Protein AF-A0A9X2G1Y9-F1 (afdb_monomer)

Structure (mmCIF, N/CA/C/O backbone):
data_AF-A0A9X2G1Y9-F1
#
_entry.id   AF-A0A9X2G1Y9-F1
#
loop_
_atom_site.group_PDB
_atom_site.id
_atom_site.type_symbol
_atom_site.label_atom_id
_atom_site.label_alt_id
_atom_site.label_comp_id
_atom_site.label_asym_id
_atom_site.label_entity_id
_atom_site.label_seq_id
_atom_site.pdbx_PDB_ins_code
_atom_site.Cartn_x
_atom_site.Cartn_y
_atom_site.Cartn_z
_atom_site.occupancy
_atom_site.B_iso_or_equiv
_atom_site.auth_seq_id
_atom_site.auth_comp_id
_atom_site.auth_asym_id
_atom_site.auth_atom_id
_atom_site.pdbx_PDB_model_num
ATOM 1 N N . MET A 1 1 ? 1.917 -50.143 21.215 1.00 38.84 1 MET A N 1
ATOM 2 C CA . MET A 1 1 ? 1.808 -48.678 21.368 1.00 38.84 1 MET A CA 1
ATOM 3 C C . MET A 1 1 ? 0.331 -48.356 21.283 1.00 38.84 1 MET A C 1
ATOM 5 O O . MET A 1 1 ? -0.278 -48.754 20.300 1.00 38.84 1 MET A O 1
ATOM 9 N N . SER A 1 2 ? -0.247 -47.830 22.361 1.00 35.00 2 SER A N 1
ATOM 10 C CA . SER A 1 2 ? -1.687 -47.604 22.519 1.00 35.00 2 SER A CA 1
ATOM 11 C C . SER A 1 2 ? -2.201 -46.482 21.612 1.00 35.00 2 SER A C 1
ATOM 13 O O . SER A 1 2 ? -1.479 -45.533 21.313 1.00 35.00 2 SER A O 1
ATOM 15 N N . ASP A 1 3 ? -3.472 -46.595 21.224 1.00 32.72 3 ASP A N 1
ATOM 16 C CA . ASP A 1 3 ? -4.263 -45.667 20.398 1.00 32.72 3 ASP A CA 1
ATOM 17 C C . ASP A 1 3 ? -4.525 -44.279 21.041 1.00 32.72 3 ASP A C 1
ATOM 19 O O . ASP A 1 3 ? -5.369 -43.518 20.575 1.00 32.72 3 ASP A O 1
ATOM 23 N N . GLU A 1 4 ? -3.778 -43.893 22.079 1.00 36.19 4 GLU A N 1
ATOM 24 C CA . GLU A 1 4 ? -3.949 -42.626 22.817 1.00 36.19 4 GLU A CA 1
ATOM 25 C C . GLU A 1 4 ? -3.177 -41.430 22.228 1.00 36.19 4 GLU A C 1
ATOM 27 O O . GLU A 1 4 ? -3.217 -40.331 22.772 1.00 36.19 4 GLU A O 1
ATOM 32 N N . GLN A 1 5 ? -2.496 -41.590 21.089 1.00 34.81 5 GLN A N 1
ATOM 33 C CA . GLN A 1 5 ? -1.767 -40.497 20.419 1.00 34.81 5 GLN A CA 1
ATOM 34 C C . GLN A 1 5 ? -2.533 -39.846 19.255 1.00 34.81 5 GLN A C 1
ATOM 36 O O . GLN A 1 5 ? -1.927 -39.283 18.341 1.00 34.81 5 GLN A O 1
ATOM 41 N N . ARG A 1 6 ? -3.871 -39.888 19.263 1.00 39.72 6 ARG A N 1
ATOM 42 C CA . ARG A 1 6 ? -4.688 -39.173 18.273 1.00 39.72 6 ARG A CA 1
ATOM 43 C C . ARG A 1 6 ? -5.296 -37.897 18.866 1.00 39.72 6 ARG A C 1
ATOM 45 O O . ARG A 1 6 ? -6.062 -37.945 19.815 1.00 39.72 6 ARG A O 1
ATOM 52 N N . THR A 1 7 ? -4.934 -36.783 18.218 1.00 35.34 7 THR A N 1
ATOM 53 C CA . THR A 1 7 ? -5.540 -35.436 18.236 1.00 35.34 7 THR A CA 1
ATOM 54 C C . THR A 1 7 ? -5.350 -34.574 19.488 1.00 35.34 7 THR A C 1
ATOM 56 O O . THR A 1 7 ? -6.289 -34.334 20.240 1.00 35.34 7 THR A O 1
ATOM 59 N N . SER A 1 8 ? -4.170 -33.967 19.643 1.00 31.73 8 SER A N 1
ATOM 60 C CA . SER A 1 8 ? -4.107 -32.645 20.282 1.00 31.73 8 SER A CA 1
ATOM 61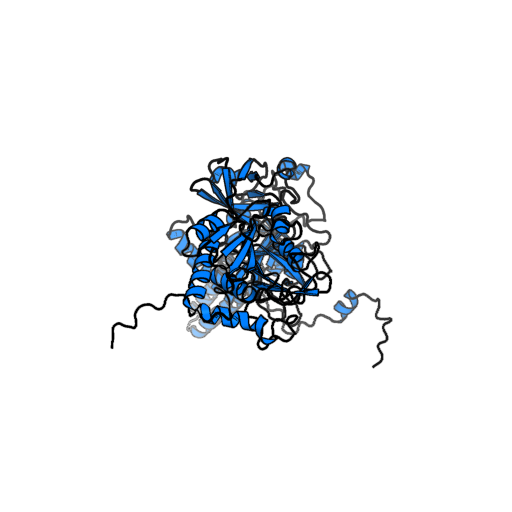 C C . SER A 1 8 ? -4.723 -31.616 19.316 1.00 31.73 8 SER A C 1
ATOM 63 O O . SER A 1 8 ? -4.336 -31.611 18.143 1.00 31.73 8 SER A O 1
ATOM 65 N N . PRO A 1 9 ? -5.689 -30.776 19.736 1.00 38.88 9 PRO A N 1
ATOM 66 C CA . PRO A 1 9 ? -6.226 -29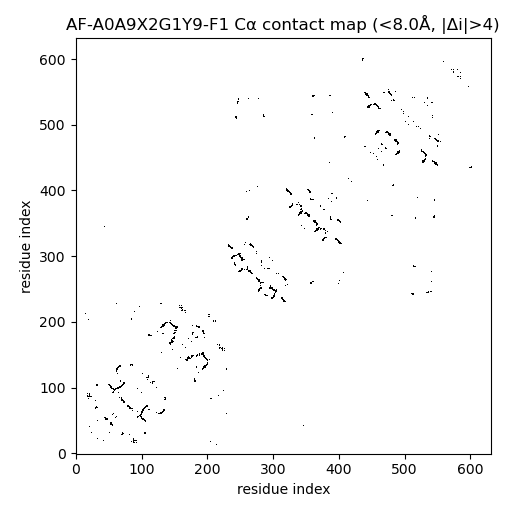.719 18.884 1.00 38.88 9 PRO A CA 1
ATOM 67 C C . PRO A 1 9 ? -5.105 -28.757 18.444 1.00 38.88 9 PRO A C 1
ATOM 69 O O . PRO A 1 9 ? -4.105 -28.619 19.149 1.00 38.88 9 PRO A O 1
ATOM 72 N N . PRO A 1 10 ? -5.251 -28.066 17.298 1.00 45.34 10 PRO A N 1
ATOM 73 C CA . PRO A 1 10 ? -4.213 -27.198 16.720 1.00 45.34 10 PRO A CA 1
ATOM 74 C C . PRO A 1 10 ? -3.828 -25.991 17.596 1.00 45.34 10 PRO A C 1
ATOM 76 O O . PRO A 1 10 ? -2.888 -25.265 17.278 1.00 45.34 10 PRO A O 1
ATOM 79 N N . TYR A 1 11 ? -4.521 -25.789 18.713 1.00 52.31 11 TYR A N 1
ATOM 80 C CA . TYR A 1 11 ? -4.220 -24.783 19.713 1.00 52.31 11 TYR A CA 1
ATOM 81 C C . TYR A 1 11 ? -3.472 -25.464 20.864 1.00 52.31 11 TYR A C 1
ATOM 83 O O . TYR A 1 11 ? -4.076 -26.195 21.650 1.00 52.31 11 TYR A O 1
ATOM 91 N N . GLY A 1 12 ? -2.156 -25.235 20.968 1.00 63.78 12 GLY A N 1
ATOM 92 C CA . GLY A 1 12 ? -1.396 -25.570 22.182 1.00 63.78 12 GLY A CA 1
ATOM 93 C C . GLY A 1 12 ? -2.075 -24.990 23.429 1.00 63.78 12 GLY A C 1
ATOM 94 O O . GLY A 1 12 ? -2.956 -24.146 23.294 1.00 63.78 12 GLY A O 1
ATOM 95 N N . ASP A 1 13 ? -1.697 -25.432 24.629 1.00 86.88 13 ASP A N 1
ATOM 96 C CA . ASP A 1 13 ? -2.467 -25.157 25.849 1.00 86.88 13 ASP A CA 1
ATOM 97 C C . ASP A 1 13 ? -2.799 -23.661 26.059 1.00 86.88 13 ASP A C 1
ATOM 99 O O . ASP A 1 13 ? -1.978 -22.861 26.514 1.00 86.88 13 ASP A O 1
ATOM 103 N N . VAL A 1 14 ? -4.020 -23.274 25.667 1.00 89.56 14 VAL A N 1
ATOM 104 C CA . VAL A 1 14 ? -4.475 -21.877 25.615 1.00 89.56 14 VAL A CA 1
ATOM 105 C C . VAL A 1 14 ? -4.541 -21.251 27.001 1.00 89.56 14 VAL A C 1
ATOM 107 O O . VAL A 1 14 ? -4.328 -20.050 27.133 1.00 89.56 14 VAL A O 1
ATOM 110 N N . VAL A 1 15 ? -4.768 -22.070 28.031 1.00 91.12 15 VAL A N 1
ATOM 111 C CA . VAL A 1 15 ? -4.807 -21.633 29.427 1.00 91.12 15 VAL A CA 1
ATOM 112 C C . VAL A 1 15 ? -3.408 -21.238 29.886 1.00 91.12 15 VAL A C 1
ATOM 114 O O . VAL A 1 15 ? -3.217 -20.114 30.347 1.00 91.12 15 VAL A O 1
ATOM 117 N N . ALA A 1 16 ? -2.411 -22.101 29.667 1.00 89.38 16 ALA A N 1
ATOM 118 C CA . ALA A 1 16 ? -1.017 -21.788 29.973 1.00 89.38 16 ALA A CA 1
ATOM 119 C C . ALA A 1 16 ? -0.525 -20.543 29.218 1.00 89.38 16 ALA A C 1
ATOM 121 O O . ALA A 1 16 ? 0.205 -19.721 29.772 1.00 89.38 16 ALA A O 1
ATOM 122 N N . ARG A 1 17 ? -0.954 -20.358 27.963 1.00 90.06 17 ARG A N 1
ATOM 123 C CA . ARG A 1 17 ? -0.630 -19.154 27.181 1.00 90.06 17 ARG A CA 1
ATOM 124 C C . ARG A 1 17 ? -1.276 -17.895 27.749 1.00 90.06 17 ARG A C 1
ATOM 126 O O . ARG A 1 17 ? -0.584 -16.891 27.891 1.00 90.06 17 ARG A O 1
ATOM 133 N N . TRP A 1 18 ? -2.563 -17.948 28.099 1.00 92.69 18 TRP A N 1
ATOM 134 C CA . TRP A 1 18 ? -3.241 -16.831 28.758 1.00 92.69 18 TRP A CA 1
ATOM 135 C C . TRP A 1 18 ? -2.518 -16.454 30.053 1.00 92.69 18 TRP A C 1
ATOM 137 O O . TRP A 1 18 ? -2.140 -15.300 30.234 1.00 92.69 18 TRP A O 1
ATOM 147 N N . GLN A 1 19 ? -2.249 -17.432 30.916 1.00 89.75 19 GLN A N 1
ATOM 148 C CA . GLN A 1 19 ? -1.523 -17.217 32.166 1.00 89.75 19 GLN A CA 1
ATOM 149 C C . GLN A 1 19 ? -0.127 -16.632 31.919 1.00 89.75 19 GLN A C 1
ATOM 151 O O . GLN A 1 19 ? 0.285 -15.722 32.632 1.00 89.75 19 GLN A O 1
ATOM 156 N N . GLY A 1 20 ? 0.577 -17.094 30.881 1.00 87.56 20 GLY A N 1
ATOM 157 C CA . GLY A 1 20 ? 1.864 -16.541 30.461 1.00 87.56 20 GLY A CA 1
ATOM 158 C C . GLY A 1 20 ? 1.786 -15.062 30.073 1.00 87.56 20 GLY A C 1
ATOM 159 O O . GLY A 1 20 ? 2.637 -14.281 30.490 1.00 87.56 20 GLY A O 1
ATOM 160 N N . PHE A 1 21 ? 0.749 -14.646 29.339 1.00 88.81 21 PHE A N 1
ATOM 161 C CA . PHE A 1 21 ? 0.521 -13.225 29.059 1.00 88.81 21 PHE A CA 1
ATOM 162 C C . PHE A 1 21 ? 0.102 -12.439 30.298 1.00 88.81 21 PHE A C 1
ATOM 164 O O . PHE A 1 21 ? 0.504 -11.290 30.454 1.00 88.81 21 PHE A O 1
ATOM 171 N N . GLU A 1 22 ? -0.668 -13.049 31.196 1.00 89.38 22 GLU A N 1
ATOM 172 C CA . GLU A 1 22 ? -1.151 -12.381 32.402 1.00 89.38 22 GLU A CA 1
ATOM 173 C C . GLU A 1 22 ? -0.034 -12.097 33.417 1.00 89.38 22 GLU A C 1
ATOM 175 O O . GLU A 1 22 ? -0.105 -11.118 34.163 1.00 89.38 22 GLU A O 1
ATOM 180 N N . GLN A 1 23 ? 1.046 -12.889 33.402 1.00 84.25 23 GLN A N 1
ATOM 181 C CA . GLN A 1 23 ? 2.218 -12.662 34.256 1.00 84.25 23 GLN A CA 1
ATOM 182 C C . GLN A 1 23 ? 2.793 -11.247 34.116 1.00 84.25 23 GLN A C 1
ATOM 184 O O . GLN A 1 23 ? 3.283 -10.689 35.097 1.00 84.25 23 GLN A O 1
ATOM 189 N N . VAL A 1 24 ? 2.668 -10.642 32.932 1.00 77.00 24 VAL A N 1
ATOM 190 C CA . VAL A 1 24 ? 3.088 -9.262 32.647 1.00 77.00 24 VAL A CA 1
ATOM 191 C C . VAL A 1 24 ? 2.430 -8.251 33.596 1.00 77.00 24 VAL A C 1
ATOM 193 O O . VAL A 1 24 ? 3.053 -7.262 33.979 1.00 77.00 24 VAL A O 1
ATOM 196 N N . PHE A 1 25 ? 1.191 -8.511 34.011 1.00 83.62 25 PHE A N 1
ATOM 197 C CA . PHE A 1 25 ? 0.418 -7.637 34.892 1.00 83.62 25 PHE A CA 1
ATOM 198 C C . PHE A 1 25 ? 0.549 -8.066 36.359 1.00 83.62 25 PHE A C 1
ATOM 200 O O . PHE A 1 25 ? 0.681 -7.228 37.253 1.00 83.62 25 PHE A O 1
ATOM 207 N N . SER A 1 26 ? 0.571 -9.375 36.628 1.00 77.88 26 SER A N 1
ATOM 208 C CA . SER A 1 26 ? 0.530 -9.899 37.996 1.00 77.88 26 SER A CA 1
ATOM 209 C C . SER A 1 26 ? 1.868 -9.855 38.743 1.00 77.88 26 SER A C 1
ATOM 211 O O . SER A 1 26 ? 1.855 -9.824 39.973 1.00 77.88 26 SER A O 1
ATOM 213 N N . GLN A 1 27 ? 3.015 -9.852 38.048 1.00 65.06 27 GLN A N 1
ATOM 214 C CA . GLN A 1 27 ? 4.352 -9.927 38.669 1.00 65.06 27 GLN A CA 1
ATOM 215 C C . GLN A 1 27 ? 4.660 -8.772 39.637 1.00 65.06 27 GLN A C 1
ATOM 217 O O . GLN A 1 27 ? 5.402 -8.968 40.595 1.00 65.06 27 GLN A O 1
ATOM 222 N N . ASN A 1 28 ? 4.036 -7.608 39.445 1.00 62.97 28 ASN A N 1
ATOM 223 C CA . ASN A 1 28 ? 4.153 -6.451 40.339 1.00 62.97 28 ASN A CA 1
ATOM 224 C C . ASN A 1 28 ? 2.869 -6.216 41.152 1.00 62.97 28 ASN A C 1
ATOM 226 O O . ASN A 1 28 ? 2.533 -5.082 41.471 1.00 62.97 28 ASN A O 1
ATOM 230 N N . GLY A 1 29 ? 2.073 -7.260 41.410 1.00 62.56 29 GLY A N 1
ATOM 231 C CA . GLY A 1 29 ? 0.806 -7.119 42.134 1.00 62.56 29 GLY A CA 1
ATOM 232 C C . GLY A 1 29 ? -0.215 -6.226 41.417 1.00 62.56 29 GLY A C 1
ATOM 233 O O . GLY A 1 29 ? -1.079 -5.641 42.069 1.00 62.56 29 GLY A O 1
ATOM 234 N N . TYR A 1 30 ? -0.125 -6.126 40.083 1.00 77.81 30 TYR A N 1
ATOM 235 C CA . TYR A 1 30 ? -0.890 -5.194 39.245 1.00 77.81 30 TYR A CA 1
ATOM 236 C C . TYR A 1 30 ? -0.575 -3.707 39.492 1.00 77.81 30 TYR A C 1
ATOM 238 O O . TYR A 1 30 ? -1.248 -2.837 38.937 1.00 77.81 30 TYR A O 1
ATOM 246 N N . GLU A 1 31 ? 0.441 -3.379 40.299 1.00 64.44 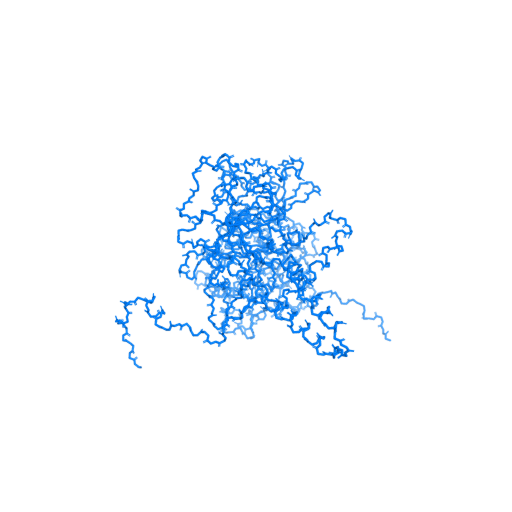31 GLU A N 1
ATOM 247 C CA . GLU A 1 31 ? 0.836 -1.999 40.579 1.00 64.44 31 GLU A CA 1
ATOM 248 C C . GLU A 1 31 ? 1.506 -1.353 39.363 1.00 64.44 31 GLU A C 1
ATOM 250 O O . GLU A 1 31 ? 2.581 -1.788 38.947 1.00 64.44 31 GLU A O 1
ATOM 255 N N . ARG A 1 32 ? 0.854 -0.308 38.816 1.00 61.09 32 ARG A N 1
ATOM 256 C CA . ARG A 1 32 ? 1.364 0.667 37.823 1.00 61.09 32 ARG A CA 1
ATOM 257 C C . ARG A 1 32 ? 2.481 0.131 36.912 1.00 61.09 32 ARG A C 1
ATOM 259 O O . ARG A 1 32 ? 3.527 0.771 36.830 1.00 61.09 32 ARG A O 1
ATOM 266 N N . GLY A 1 33 ? 2.259 -1.034 36.287 1.00 49.97 33 GLY A N 1
ATOM 267 C CA . GLY A 1 33 ? 3.210 -1.794 35.462 1.00 49.97 33 GLY A CA 1
ATOM 268 C C . GLY A 1 33 ? 4.659 -1.327 35.582 1.00 49.97 33 GLY A C 1
ATOM 269 O O . GLY A 1 33 ? 5.165 -0.678 34.666 1.00 49.97 33 GLY A O 1
ATOM 270 N N . ALA A 1 34 ? 5.303 -1.559 36.734 1.00 44.78 34 ALA A N 1
ATOM 271 C CA . ALA A 1 34 ? 6.657 -1.061 36.948 1.00 44.78 34 ALA A CA 1
ATOM 272 C C . ALA A 1 34 ? 7.574 -1.544 35.807 1.00 44.78 34 ALA A C 1
ATOM 274 O O . ALA A 1 34 ? 7.760 -2.745 35.611 1.00 44.78 34 ALA A O 1
ATOM 275 N N . ARG A 1 35 ? 8.141 -0.600 35.039 1.00 53.56 35 ARG A N 1
ATOM 276 C CA . ARG A 1 35 ? 9.228 -0.877 34.086 1.00 53.56 35 ARG A CA 1
ATOM 277 C C . ARG A 1 35 ? 10.400 -1.416 34.919 1.00 53.56 35 ARG A C 1
ATOM 279 O O . ARG A 1 35 ? 10.914 -0.649 35.733 1.00 53.56 35 ARG A O 1
ATOM 286 N N . PRO A 1 36 ? 10.819 -2.686 34.768 1.00 49.16 36 PRO A N 1
ATOM 287 C CA . PRO A 1 36 ? 11.112 -3.303 33.478 1.00 49.16 36 PRO A CA 1
ATOM 288 C C . PRO A 1 36 ? 10.482 -4.697 33.306 1.00 49.16 36 PRO A C 1
ATOM 290 O O . PRO A 1 36 ? 10.657 -5.575 34.145 1.00 49.16 36 PRO A O 1
ATOM 293 N N . TRP A 1 37 ? 9.820 -4.912 32.167 1.00 56.78 37 TRP A N 1
ATOM 294 C CA . TRP A 1 37 ? 9.327 -6.211 31.697 1.00 56.78 37 TRP A CA 1
ATOM 295 C C . TRP A 1 37 ? 10.390 -7.305 31.913 1.00 56.78 37 TRP A C 1
ATOM 297 O O . TRP A 1 37 ? 11.442 -7.255 31.259 1.00 56.78 37 TRP A O 1
ATOM 307 N N . PRO A 1 38 ? 10.194 -8.263 32.837 1.00 43.59 38 PRO A N 1
ATOM 308 C CA . PRO A 1 38 ? 11.165 -9.322 33.045 1.00 43.59 38 PRO A CA 1
ATOM 309 C C . PRO A 1 38 ? 11.051 -10.248 31.840 1.00 43.59 38 PRO A C 1
ATOM 311 O O . PRO A 1 38 ? 10.146 -11.067 31.772 1.00 43.59 38 PRO A O 1
ATOM 314 N N . GLN A 1 39 ? 11.972 -10.093 30.885 1.00 45.97 39 GLN A N 1
ATOM 315 C CA . GLN A 1 39 ? 11.938 -10.699 29.545 1.00 45.97 39 GLN A CA 1
ATOM 316 C C . GLN A 1 39 ? 11.004 -9.931 28.596 1.00 45.97 39 GLN A C 1
ATOM 318 O O . GLN A 1 39 ? 9.872 -9.604 28.929 1.00 45.97 39 GLN A O 1
ATOM 323 N N . GLY A 1 40 ? 11.542 -9.548 27.432 1.00 56.00 40 GLY A N 1
ATOM 324 C CA . GLY A 1 40 ? 10.916 -8.592 26.517 1.00 56.00 40 GLY A CA 1
ATOM 325 C C . GLY A 1 40 ? 9.458 -8.914 26.191 1.00 56.00 40 GLY A C 1
ATOM 326 O O . GLY A 1 40 ? 9.070 -10.080 26.162 1.00 56.00 40 GLY A O 1
ATOM 327 N N . LEU A 1 41 ? 8.684 -7.855 25.927 1.00 60.09 41 LEU A N 1
ATOM 328 C CA . LEU A 1 41 ? 7.301 -7.933 25.460 1.00 60.09 41 LEU A CA 1
ATOM 329 C C . LEU A 1 41 ? 7.119 -9.091 24.460 1.00 60.09 41 LEU A C 1
ATOM 331 O O . LEU A 1 41 ? 8.008 -9.302 23.620 1.00 60.09 41 LEU A O 1
ATOM 335 N N . PRO A 1 42 ? 5.989 -9.822 24.509 1.00 64.00 42 PRO A N 1
ATOM 336 C CA . PRO A 1 42 ? 5.697 -10.841 23.514 1.00 64.00 42 PRO A CA 1
ATOM 337 C C . PRO A 1 42 ? 5.954 -10.323 22.099 1.00 64.00 42 PRO A C 1
ATOM 339 O O . PRO A 1 42 ? 5.684 -9.157 21.797 1.00 64.00 42 PRO A O 1
ATOM 342 N N . ARG A 1 43 ? 6.512 -11.171 21.225 1.00 66.00 43 ARG A N 1
ATOM 343 C CA . ARG A 1 43 ? 6.852 -10.770 19.850 1.00 66.00 43 ARG A CA 1
ATOM 344 C C . ARG A 1 43 ? 5.651 -10.089 19.188 1.00 66.00 43 ARG A C 1
ATOM 346 O O . ARG A 1 43 ? 4.600 -10.700 19.054 1.00 66.00 43 ARG A O 1
ATOM 353 N N . GLY A 1 44 ? 5.845 -8.850 18.738 1.00 73.06 44 GLY A N 1
ATOM 354 C CA . GLY A 1 44 ? 4.813 -8.066 18.053 1.00 73.06 44 GLY A CA 1
ATOM 355 C C . GLY A 1 44 ? 4.032 -7.093 18.941 1.00 73.06 44 GLY A C 1
ATOM 356 O O . GLY A 1 44 ? 3.272 -6.297 18.397 1.00 73.06 44 GLY A O 1
ATOM 357 N N . VAL A 1 45 ? 4.240 -7.096 20.262 1.00 83.12 45 VAL A N 1
ATOM 358 C CA . VAL A 1 45 ? 3.656 -6.093 21.165 1.00 83.12 45 VAL A CA 1
ATOM 359 C C . VAL A 1 45 ? 4.549 -4.848 21.208 1.00 83.12 45 VAL A C 1
ATOM 361 O O . VAL A 1 45 ? 5.747 -4.931 21.482 1.00 83.12 45 VAL A O 1
ATOM 364 N N . ALA A 1 46 ? 3.961 -3.688 20.931 1.00 86.12 46 ALA A N 1
ATOM 365 C CA . ALA A 1 46 ? 4.583 -2.373 21.008 1.00 86.12 46 ALA A CA 1
ATOM 366 C C . ALA A 1 46 ? 4.042 -1.574 22.204 1.00 86.12 46 ALA A C 1
ATOM 368 O O . ALA A 1 46 ? 2.957 -1.848 22.708 1.00 86.12 46 ALA A O 1
ATOM 369 N N . GLU A 1 47 ? 4.781 -0.548 22.628 1.00 87.31 47 GLU A N 1
ATOM 370 C CA . GLU A 1 47 ? 4.341 0.425 23.636 1.00 87.31 47 GLU A CA 1
ATOM 371 C C . GLU A 1 47 ? 4.265 1.815 22.970 1.00 87.31 47 GLU A C 1
ATOM 373 O O . GLU A 1 47 ? 5.223 2.589 23.050 1.00 87.31 47 GLU A O 1
ATOM 378 N N . PRO A 1 48 ? 3.188 2.132 22.217 1.00 82.44 48 PRO A N 1
ATOM 379 C CA . PRO A 1 48 ? 3.073 3.393 21.472 1.00 82.44 48 PRO A CA 1
ATOM 380 C C . PRO A 1 48 ? 3.121 4.639 22.364 1.00 82.44 48 PRO A C 1
ATOM 382 O O . PRO A 1 48 ? 3.440 5.733 21.902 1.00 82.44 48 PRO A O 1
ATOM 385 N N . THR A 1 49 ? 2.770 4.505 23.638 1.00 85.69 49 THR A N 1
ATOM 386 C CA . THR A 1 49 ? 2.844 5.556 24.655 1.00 85.69 49 THR A CA 1
ATOM 387 C C . THR A 1 49 ? 3.113 4.879 25.995 1.00 85.69 49 THR A C 1
ATOM 389 O O . THR A 1 49 ? 2.660 3.747 26.174 1.00 85.69 49 THR A O 1
ATOM 392 N N . PRO A 1 50 ? 3.838 5.517 26.934 1.00 86.69 50 PRO A N 1
ATOM 393 C CA . PRO A 1 50 ? 4.152 4.901 28.215 1.00 86.69 50 PRO A CA 1
ATOM 394 C C . PRO A 1 50 ? 2.931 4.284 28.909 1.00 86.69 50 PRO A C 1
ATOM 396 O O . PRO A 1 50 ? 1.929 4.964 29.130 1.00 86.69 50 PRO A O 1
ATOM 399 N N . GLY A 1 51 ? 3.024 2.994 29.235 1.00 87.19 51 GLY A N 1
ATOM 400 C CA . GLY A 1 51 ? 1.977 2.246 29.930 1.00 87.19 51 GLY A CA 1
ATOM 401 C C . GLY A 1 51 ? 0.809 1.770 29.059 1.00 87.19 51 GLY A C 1
ATOM 402 O O . GLY A 1 51 ? -0.102 1.144 29.592 1.00 87.19 51 GLY A O 1
ATOM 403 N N . LEU A 1 52 ? 0.812 2.022 27.746 1.00 92.56 52 LEU A N 1
ATOM 404 C CA . LEU A 1 52 ? -0.179 1.488 26.807 1.00 92.56 52 LEU A CA 1
ATOM 405 C C . LEU A 1 52 ? 0.479 0.435 25.918 1.00 92.56 52 LEU A C 1
ATOM 407 O O . LEU A 1 52 ? 1.385 0.764 25.158 1.00 92.56 52 LEU A O 1
ATOM 411 N N . LEU A 1 53 ? 0.010 -0.809 25.985 1.00 92.94 53 LEU A N 1
ATOM 412 C CA . LEU A 1 53 ? 0.482 -1.906 25.142 1.00 92.94 53 LEU A CA 1
ATOM 413 C C . LEU A 1 53 ? -0.410 -2.059 23.910 1.00 92.94 53 LEU A C 1
ATOM 415 O O . LEU A 1 53 ? -1.632 -1.966 24.007 1.00 92.94 53 LEU A O 1
ATOM 419 N N . GLU A 1 54 ? 0.199 -2.329 22.760 1.00 94.69 54 GLU A N 1
ATOM 420 C CA . GLU A 1 54 ? -0.484 -2.558 21.489 1.00 94.69 54 GLU A CA 1
ATOM 421 C C . GLU A 1 54 ? 0.046 -3.822 20.810 1.00 94.69 54 GLU A C 1
ATOM 423 O O . GLU A 1 54 ? 1.218 -3.881 20.443 1.00 94.69 54 GLU A O 1
ATOM 428 N N . LEU A 1 55 ? -0.826 -4.799 20.566 1.00 93.19 55 LEU A N 1
ATOM 429 C CA . LEU A 1 55 ? -0.561 -5.890 19.626 1.00 93.19 55 LEU A CA 1
ATOM 430 C C . LEU A 1 55 ? -1.338 -5.607 18.341 1.00 93.19 55 LEU A C 1
ATOM 432 O O . LEU A 1 55 ? -2.564 -5.680 18.336 1.00 93.19 55 LEU A O 1
ATOM 436 N N . ARG A 1 56 ? -0.645 -5.258 17.253 1.00 88.69 56 ARG A N 1
ATOM 437 C CA . ARG A 1 56 ? -1.294 -5.001 15.956 1.00 88.69 56 ARG A CA 1
ATOM 438 C C . ARG A 1 56 ? -1.802 -6.297 15.329 1.00 88.69 56 ARG A C 1
ATOM 440 O O . ARG A 1 56 ? -1.033 -7.243 15.170 1.00 88.69 56 ARG A O 1
ATOM 447 N N . GLY A 1 57 ? -3.060 -6.283 14.890 1.00 82.00 57 GLY A N 1
ATOM 448 C CA . GLY A 1 57 ? -3.666 -7.411 14.192 1.00 82.00 57 GLY A CA 1
ATOM 449 C C . GLY A 1 57 ? -3.012 -7.719 12.845 1.00 82.00 57 GLY A C 1
ATOM 450 O O . GLY A 1 57 ? -2.549 -6.826 12.128 1.00 82.00 57 GLY A O 1
ATOM 451 N N . SER A 1 58 ? -2.970 -9.005 12.503 1.00 74.81 58 SER A N 1
ATOM 452 C CA . SER A 1 58 ? -2.368 -9.526 11.273 1.00 74.81 58 SER A CA 1
ATOM 453 C C . SER A 1 58 ? -3.391 -9.759 10.158 1.00 74.81 58 SER A C 1
ATOM 455 O O . SER A 1 58 ? -3.073 -9.506 8.994 1.00 74.81 58 SER A O 1
ATOM 457 N N . SER A 1 59 ? -4.600 -10.214 10.502 1.00 71.31 59 SER A N 1
ATOM 458 C CA . SER A 1 59 ? -5.668 -10.576 9.557 1.00 71.31 59 SER A CA 1
ATOM 459 C C . SER A 1 59 ? -6.953 -9.765 9.730 1.00 71.31 59 SER A C 1
ATOM 461 O O . SER A 1 59 ? -7.650 -9.575 8.739 1.00 71.31 59 SER A O 1
ATOM 463 N N . ARG A 1 60 ? -7.244 -9.271 10.942 1.00 83.56 60 ARG A N 1
ATOM 464 C CA . ARG A 1 60 ? -8.424 -8.452 11.279 1.00 83.56 60 ARG A CA 1
ATOM 465 C C . ARG A 1 60 ? -8.055 -7.192 12.083 1.00 83.56 60 ARG A C 1
ATOM 467 O O . ARG A 1 60 ? -8.628 -6.956 13.149 1.00 83.56 60 ARG A O 1
ATOM 474 N N . PRO A 1 61 ? -7.046 -6.400 11.667 1.00 86.19 61 PRO A N 1
ATOM 475 C CA . PRO A 1 61 ? -6.535 -5.275 12.459 1.00 86.19 61 PRO A CA 1
ATOM 476 C C . PRO A 1 61 ? -7.583 -4.216 12.840 1.00 86.19 61 PRO A C 1
ATOM 478 O O . PRO A 1 61 ? -7.325 -3.419 13.742 1.00 86.19 61 PRO A O 1
ATOM 481 N N . GLU A 1 62 ? -8.716 -4.193 12.151 1.00 87.75 62 GLU A N 1
ATOM 482 C CA . GLU A 1 62 ? -9.847 -3.292 12.340 1.00 87.75 62 GLU A CA 1
ATOM 483 C C . GLU A 1 62 ? -10.839 -3.721 13.430 1.00 87.75 62 GLU A C 1
ATOM 485 O O . GLU A 1 62 ? -11.610 -2.884 13.900 1.00 87.75 62 GLU A O 1
ATOM 490 N N . VAL A 1 63 ? -10.795 -4.976 13.883 1.00 95.00 63 VAL A N 1
ATOM 491 C CA . VAL A 1 63 ? -11.425 -5.376 15.148 1.00 95.00 63 VAL A CA 1
ATOM 492 C C . VAL A 1 63 ? -10.432 -5.056 16.262 1.00 95.00 63 VAL A C 1
ATOM 494 O O . VAL A 1 63 ? -9.302 -5.554 16.255 1.00 95.00 63 VAL A O 1
ATOM 497 N N . VAL A 1 64 ? -10.819 -4.192 17.200 1.00 97.62 64 VAL A N 1
ATOM 498 C CA . VAL A 1 64 ? -9.940 -3.759 18.292 1.00 97.62 64 VAL A CA 1
ATOM 499 C C . VAL A 1 64 ? -10.489 -4.231 19.631 1.00 97.62 64 VAL A C 1
ATOM 501 O O . VAL A 1 64 ? -11.580 -3.844 20.040 1.00 97.62 64 VAL A O 1
ATOM 504 N N . LEU A 1 65 ? -9.698 -5.041 20.330 1.00 98.50 65 LEU A N 1
ATOM 505 C CA . LEU A 1 65 ? -9.921 -5.406 21.723 1.00 98.50 65 LEU A CA 1
ATOM 506 C C . LEU A 1 65 ? -9.292 -4.343 22.619 1.00 98.50 65 LEU A C 1
ATOM 508 O O . LEU A 1 65 ? -8.118 -4.007 22.439 1.00 98.50 65 LEU A O 1
ATOM 512 N N . THR A 1 66 ? -10.030 -3.841 23.599 1.00 98.62 66 THR A N 1
ATOM 513 C CA . THR A 1 66 ? -9.485 -2.965 24.639 1.00 98.62 66 THR A CA 1
ATOM 514 C C . THR A 1 66 ? -9.535 -3.659 25.993 1.00 98.62 66 THR A C 1
ATOM 516 O O . THR A 1 66 ? -10.424 -4.457 26.254 1.00 98.62 66 THR A O 1
ATOM 519 N N . ALA A 1 67 ? -8.551 -3.396 26.850 1.00 98.00 67 ALA A N 1
ATOM 520 C CA . ALA A 1 67 ? -8.582 -3.779 28.262 1.00 98.00 67 ALA A CA 1
ATOM 521 C C . ALA A 1 67 ? -8.089 -2.584 29.085 1.00 98.00 67 ALA A C 1
ATOM 523 O O . ALA A 1 67 ? -6.889 -2.439 29.353 1.00 98.00 67 ALA A O 1
ATOM 524 N N . SER A 1 68 ? -9.005 -1.664 29.409 1.00 96.62 68 SER A N 1
ATOM 525 C CA . SER A 1 68 ? -8.655 -0.378 30.029 1.00 96.62 68 SER A CA 1
ATOM 526 C C . SER A 1 68 ? -8.265 -0.481 31.502 1.00 96.62 68 SER A C 1
ATOM 528 O O . SER A 1 68 ? -7.654 0.444 32.028 1.00 96.62 68 SER A O 1
ATOM 530 N N . HIS A 1 69 ? -8.613 -1.583 32.169 1.00 95.94 69 HIS A N 1
ATOM 531 C CA . HIS A 1 69 ? -8.346 -1.808 33.592 1.00 95.94 69 HIS A CA 1
ATOM 532 C C . HIS A 1 69 ? -7.452 -3.032 33.837 1.00 95.94 69 HIS A C 1
ATOM 534 O O . HIS A 1 69 ? -7.515 -3.639 34.903 1.00 95.94 69 HIS A O 1
ATOM 540 N N . ALA A 1 70 ? -6.604 -3.415 32.879 1.00 94.44 70 ALA A N 1
ATOM 541 C CA . ALA A 1 70 ? -5.715 -4.570 33.038 1.00 94.44 70 ALA A CA 1
ATOM 542 C C . ALA A 1 70 ? -4.697 -4.418 34.190 1.00 94.44 70 ALA A C 1
ATOM 544 O O . ALA A 1 70 ? -4.197 -5.413 34.709 1.00 94.44 70 ALA A O 1
ATOM 545 N N . ALA A 1 71 ? -4.406 -3.183 34.612 1.00 92.31 71 ALA A N 1
ATOM 546 C CA . ALA A 1 71 ? -3.577 -2.862 35.772 1.00 92.31 71 ALA A CA 1
ATOM 547 C C . ALA A 1 71 ? -4.308 -1.927 36.755 1.00 92.31 71 ALA A C 1
ATOM 549 O O . ALA A 1 71 ? -5.326 -1.309 36.424 1.00 92.31 71 ALA A O 1
ATOM 550 N N . ASN A 1 72 ? -3.776 -1.813 37.979 1.00 91.94 72 ASN A N 1
ATOM 551 C CA . ASN A 1 72 ? -4.285 -0.861 38.961 1.00 91.94 72 ASN A CA 1
ATOM 552 C C . ASN A 1 72 ? -4.121 0.559 38.406 1.00 91.94 72 ASN A C 1
ATOM 554 O O . ASN A 1 72 ? -3.041 0.932 37.936 1.00 91.94 72 ASN A O 1
ATOM 558 N N . HIS A 1 73 ? -5.178 1.355 38.496 1.00 90.75 73 HIS A N 1
ATOM 559 C CA . HIS A 1 73 ? -5.256 2.692 37.912 1.00 90.75 73 HIS A CA 1
ATOM 560 C C . HIS A 1 73 ? -5.795 3.693 38.934 1.00 90.75 73 HIS A C 1
ATOM 562 O O . HIS A 1 73 ? -6.185 3.322 40.043 1.00 90.75 73 HIS A O 1
ATOM 568 N N . VAL A 1 74 ? -5.758 4.980 38.594 1.00 90.38 74 VAL A N 1
ATOM 569 C CA . VAL A 1 74 ? -6.219 6.055 39.479 1.00 90.38 74 VAL A CA 1
ATOM 570 C C . VAL A 1 74 ? -7.486 6.663 38.900 1.00 90.38 74 VAL A C 1
ATOM 572 O O . VAL A 1 74 ? -7.489 7.069 37.745 1.00 90.38 74 VAL A O 1
ATOM 575 N N . ARG A 1 75 ? -8.528 6.768 39.724 1.00 92.50 75 ARG A N 1
ATOM 576 C CA . ARG A 1 75 ? -9.791 7.441 39.408 1.00 92.50 75 ARG A CA 1
ATOM 577 C C . ARG A 1 75 ? -10.080 8.442 40.517 1.00 92.50 75 ARG A C 1
ATOM 579 O O . ARG A 1 75 ? -10.141 8.041 41.675 1.00 92.50 75 ARG A O 1
ATOM 586 N N . ASP A 1 76 ? -10.210 9.723 40.179 1.00 90.25 76 ASP A N 1
ATOM 587 C CA . ASP A 1 76 ? -10.390 10.818 41.151 1.00 90.25 76 ASP A CA 1
ATOM 588 C C . ASP A 1 76 ? -9.366 10.811 42.301 1.00 90.25 76 ASP A C 1
ATOM 590 O O . ASP A 1 76 ? -9.685 11.034 43.465 1.00 90.25 76 ASP A O 1
ATOM 594 N N . GLY A 1 77 ? -8.104 10.510 41.985 1.00 89.25 77 GLY A N 1
ATOM 595 C CA . GLY A 1 77 ? -7.028 10.431 42.980 1.00 89.25 77 GLY A CA 1
ATOM 596 C C . GLY A 1 77 ? -7.028 9.153 43.827 1.00 89.25 77 GLY A C 1
ATOM 597 O O . GLY A 1 77 ? -6.050 8.900 44.530 1.00 89.25 77 GLY A O 1
ATOM 598 N N . GLU A 1 78 ? -8.053 8.306 43.719 1.00 92.38 78 GLU A N 1
ATOM 599 C CA . GLU A 1 78 ? -8.121 7.020 44.408 1.00 92.38 78 GLU A CA 1
ATOM 600 C C . GLU A 1 78 ? -7.570 5.879 43.555 1.00 92.38 78 GLU A C 1
ATOM 602 O O . GLU A 1 78 ? -7.830 5.783 42.355 1.00 92.38 78 GLU A O 1
ATOM 607 N N . LEU A 1 79 ? -6.862 4.951 44.200 1.00 90.94 79 LEU A N 1
ATOM 608 C CA . LEU A 1 79 ? -6.435 3.708 43.567 1.00 90.94 79 LEU A CA 1
ATOM 609 C C . LEU A 1 79 ? -7.644 2.787 43.339 1.00 90.94 79 LEU A C 1
ATOM 611 O O . LEU A 1 79 ? -8.363 2.442 44.279 1.00 90.94 79 LEU A O 1
ATOM 615 N N . LYS A 1 80 ? -7.835 2.339 42.098 1.00 92.62 80 LYS A N 1
ATOM 616 C CA . LYS A 1 80 ? -8.789 1.294 41.719 1.00 92.62 80 LYS A CA 1
ATOM 617 C C . LYS A 1 80 ? -8.032 0.025 41.332 1.00 92.62 80 LYS A C 1
ATOM 619 O O . LYS A 1 80 ? -6.974 0.078 40.703 1.00 92.62 80 LYS A O 1
ATOM 624 N N . LEU A 1 81 ? -8.567 -1.115 41.766 1.00 92.62 81 LEU A N 1
ATOM 625 C CA . LEU A 1 81 ? -7.965 -2.423 41.517 1.00 92.62 81 LEU A CA 1
ATOM 626 C C . LEU A 1 81 ? -8.176 -2.850 40.065 1.00 92.62 81 LEU A C 1
ATOM 628 O O . LEU A 1 81 ? -9.207 -2.548 39.472 1.00 92.62 81 LEU A O 1
ATOM 632 N N . ALA A 1 82 ? -7.198 -3.578 39.534 1.00 93.12 82 ALA A N 1
ATOM 633 C CA . ALA A 1 82 ? -7.240 -4.134 38.192 1.00 93.12 82 ALA A CA 1
ATOM 634 C C . ALA A 1 82 ? -8.377 -5.147 37.990 1.00 93.12 82 ALA A C 1
ATOM 636 O O . ALA A 1 82 ? -8.652 -5.993 38.852 1.00 93.12 82 ALA A O 1
ATOM 637 N N . ASP A 1 83 ? -8.904 -5.162 36.771 1.00 95.56 83 ASP A N 1
ATOM 638 C CA . ASP A 1 83 ? -9.741 -6.218 36.215 1.00 95.56 83 ASP A CA 1
ATOM 639 C C . ASP A 1 83 ? -8.838 -7.398 35.813 1.00 95.56 83 ASP A C 1
ATOM 641 O O . ASP A 1 83 ? -8.565 -7.646 34.638 1.00 95.56 83 ASP A O 1
ATOM 645 N N . ARG A 1 84 ? -8.312 -8.107 36.820 1.00 93.88 84 ARG A N 1
ATOM 646 C CA . ARG A 1 84 ? -7.303 -9.178 36.671 1.00 93.88 84 ARG A CA 1
ATOM 647 C C . ARG A 1 84 ? -7.648 -10.171 35.557 1.00 93.88 84 ARG A C 1
ATOM 649 O O . ARG A 1 84 ? -8.793 -10.604 35.456 1.00 93.88 84 ARG A O 1
ATOM 656 N N 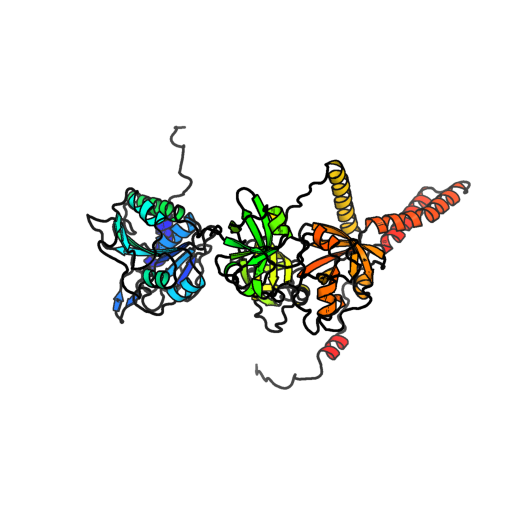. GLY A 1 85 ? -6.687 -10.571 34.736 1.00 93.94 85 GLY A N 1
ATOM 657 C CA . GLY A 1 85 ? -6.903 -11.514 33.637 1.00 93.94 85 GLY A CA 1
ATOM 658 C C . GLY A 1 85 ? -7.301 -10.872 32.307 1.00 93.94 85 GLY A C 1
ATOM 659 O O . GLY A 1 85 ? -7.131 -11.509 31.270 1.00 93.94 85 GLY A O 1
ATOM 660 N N . THR A 1 86 ? -7.823 -9.639 32.292 1.00 97.12 86 THR A N 1
ATOM 661 C CA . THR A 1 86 ? -8.312 -9.006 31.048 1.00 97.12 86 THR A CA 1
ATOM 662 C C . THR A 1 86 ? -7.181 -8.597 30.104 1.00 97.12 86 THR A C 1
ATOM 664 O O . THR A 1 86 ? -7.322 -8.732 28.889 1.00 97.12 86 THR A O 1
ATOM 667 N N . GLY A 1 87 ? -6.033 -8.168 30.639 1.00 95.12 87 GLY A N 1
ATOM 668 C CA . GLY A 1 87 ? -4.874 -7.770 29.840 1.00 95.12 87 GLY A CA 1
ATOM 669 C C . GLY A 1 87 ? -4.269 -8.932 29.059 1.00 95.12 87 GLY A C 1
ATOM 670 O O . GLY A 1 87 ? -4.105 -8.845 27.840 1.00 95.12 87 GLY A O 1
ATOM 671 N N . GLY A 1 88 ? -3.989 -10.049 29.738 1.00 94.38 88 GLY A N 1
ATOM 672 C CA . GLY A 1 88 ? -3.500 -11.261 29.090 1.00 94.38 88 GLY A CA 1
ATOM 673 C C . GLY A 1 88 ? -4.523 -11.864 28.126 1.00 94.38 88 GLY A C 1
ATOM 674 O O . GLY A 1 88 ? -4.138 -12.388 27.079 1.00 94.38 88 GLY A O 1
ATOM 675 N N . LEU A 1 89 ? -5.820 -11.738 28.434 1.00 97.31 89 LEU A N 1
ATOM 676 C CA . LEU A 1 89 ? -6.900 -12.223 27.575 1.00 97.31 89 LEU A CA 1
ATOM 677 C C . LEU A 1 89 ? -6.952 -11.446 26.257 1.00 97.31 89 LEU A C 1
ATOM 679 O O . LEU A 1 89 ? -7.007 -12.061 25.196 1.00 97.31 89 LEU A O 1
ATOM 683 N N . ALA A 1 90 ? -6.872 -10.113 26.310 1.00 97.88 90 ALA A N 1
ATOM 684 C CA . ALA A 1 90 ? -6.859 -9.263 25.121 1.00 97.88 90 ALA A CA 1
ATOM 685 C C . ALA A 1 90 ? -5.705 -9.631 24.172 1.00 97.88 90 ALA A C 1
ATOM 687 O O . ALA A 1 90 ? -5.910 -9.779 22.967 1.00 97.88 90 ALA A O 1
ATOM 688 N N . ILE A 1 91 ? -4.501 -9.829 24.720 1.00 95.62 91 ILE A N 1
ATOM 689 C CA . ILE A 1 91 ? -3.312 -10.214 23.945 1.00 95.62 91 ILE A CA 1
ATOM 690 C C . ILE A 1 91 ? -3.495 -11.603 23.323 1.00 95.62 91 ILE A C 1
ATOM 692 O O . ILE A 1 91 ? -3.240 -11.772 22.130 1.00 95.62 91 ILE A O 1
ATOM 696 N N . LEU A 1 92 ? -3.979 -12.582 24.097 1.00 95.12 92 LEU A N 1
ATOM 697 C CA . LEU A 1 92 ? -4.225 -13.934 23.594 1.00 95.12 92 LEU A CA 1
ATOM 698 C C . LEU A 1 92 ? -5.247 -13.937 22.453 1.00 95.12 92 LEU A C 1
ATOM 700 O O . LEU A 1 92 ? -5.004 -14.544 21.412 1.00 95.12 92 LEU A O 1
ATOM 704 N N . LEU A 1 93 ? -6.385 -13.266 22.635 1.00 96.94 93 LEU A N 1
ATOM 705 C CA . LEU A 1 93 ? -7.448 -13.212 21.632 1.00 96.94 93 LEU A CA 1
ATOM 706 C C . LEU A 1 93 ? -6.971 -12.532 20.344 1.00 96.94 93 LEU A C 1
ATOM 708 O O . LEU A 1 93 ? -7.266 -13.030 19.256 1.00 96.94 93 LEU A O 1
ATOM 712 N N . ALA A 1 94 ? -6.178 -11.462 20.450 1.00 95.19 94 ALA A N 1
ATOM 713 C CA . ALA A 1 94 ? -5.546 -10.823 19.298 1.00 95.19 94 ALA A CA 1
ATOM 714 C C . ALA A 1 94 ? -4.581 -11.755 18.559 1.00 95.19 94 ALA A C 1
ATOM 716 O O . ALA A 1 94 ? -4.609 -11.814 17.329 1.00 95.19 94 ALA A O 1
ATOM 717 N N . GLU A 1 95 ? -3.781 -12.543 19.279 1.00 91.19 95 GLU A N 1
ATOM 718 C CA . GLU A 1 95 ? -2.895 -13.525 18.651 1.00 91.19 95 GLU A CA 1
ATOM 719 C C . GLU A 1 95 ? -3.676 -14.646 17.945 1.00 91.19 95 GLU A C 1
ATOM 721 O O . GLU A 1 95 ? -3.304 -15.060 16.847 1.00 91.19 95 GLU A O 1
ATOM 726 N N . LEU A 1 96 ? -4.766 -15.128 18.550 1.00 90.12 96 LEU A N 1
ATOM 727 C CA . LEU A 1 96 ? -5.567 -16.231 18.011 1.00 90.12 96 LEU A CA 1
ATOM 728 C C . LEU A 1 96 ? -6.422 -15.827 16.804 1.00 90.12 96 LEU A C 1
ATOM 730 O O . LEU A 1 96 ? -6.579 -16.621 15.881 1.00 90.12 96 LEU A O 1
ATOM 734 N N . THR A 1 97 ? -6.970 -14.612 16.805 1.00 91.44 97 THR A N 1
ATOM 735 C CA . THR A 1 97 ? -7.952 -14.163 15.799 1.00 91.44 97 THR A CA 1
ATOM 736 C C . THR A 1 97 ? -7.374 -13.196 14.766 1.00 91.44 97 THR A C 1
ATOM 738 O O . THR A 1 97 ? -8.034 -12.885 13.768 1.00 91.44 97 THR A O 1
ATOM 741 N N . GLY A 1 98 ? -6.145 -12.724 15.006 1.00 84.50 98 GLY A N 1
ATOM 742 C CA . GLY A 1 98 ? -5.439 -11.731 14.204 1.00 84.50 98 GLY A CA 1
ATOM 743 C C . GLY A 1 98 ? -6.020 -10.322 14.302 1.00 84.50 98 GLY A C 1
ATOM 744 O O . GLY A 1 98 ? -5.749 -9.507 13.415 1.00 84.50 98 GLY A O 1
ATOM 745 N N . CYS A 1 99 ? -6.804 -10.033 15.345 1.00 94.62 99 CYS A N 1
ATOM 746 C CA . CYS A 1 99 ? -7.313 -8.699 15.643 1.00 94.62 99 CYS A CA 1
ATOM 747 C C . CYS A 1 99 ? -6.273 -7.826 16.365 1.00 94.62 99 CYS A C 1
ATOM 749 O O . CYS A 1 99 ? -5.194 -8.296 16.729 1.00 94.62 99 CYS A O 1
ATOM 751 N N . THR A 1 100 ? -6.557 -6.536 16.541 1.00 96.12 100 THR A N 1
ATOM 752 C CA . THR A 1 100 ? -5.678 -5.632 17.301 1.00 96.12 100 THR A CA 1
ATOM 753 C C . THR A 1 100 ? -6.068 -5.643 18.782 1.00 96.12 100 THR A C 1
ATOM 755 O O . THR A 1 100 ? -7.254 -5.665 19.093 1.00 96.12 100 THR A O 1
ATOM 758 N N . ALA A 1 101 ? -5.101 -5.580 19.701 1.00 97.81 101 ALA A N 1
ATOM 759 C CA . ALA A 1 101 ? -5.348 -5.363 21.131 1.00 97.81 101 ALA A CA 1
ATOM 760 C C . ALA A 1 101 ? -4.682 -4.075 21.628 1.00 97.81 101 ALA A C 1
ATOM 762 O O . ALA A 1 101 ? -3.523 -3.814 21.300 1.00 97.81 101 ALA A O 1
ATOM 763 N N . LEU A 1 102 ? -5.399 -3.306 22.451 1.00 97.69 102 LEU A N 1
ATOM 764 C CA . LEU A 1 102 ? -4.912 -2.151 23.206 1.00 97.69 102 LEU A CA 1
ATOM 765 C C . LEU A 1 102 ? -5.133 -2.375 24.705 1.00 97.69 102 LEU A C 1
ATOM 767 O O . LEU A 1 102 ? -6.268 -2.458 25.172 1.00 97.69 102 LEU A O 1
ATOM 771 N N . VAL A 1 103 ? -4.051 -2.434 25.476 1.00 96.75 103 VAL A N 1
ATOM 772 C CA . VAL A 1 103 ? -4.104 -2.778 26.902 1.00 96.75 103 VAL A CA 1
ATOM 773 C C . VAL A 1 103 ? -3.477 -1.673 27.741 1.00 96.75 103 VAL A C 1
ATOM 775 O O . VAL A 1 103 ? -2.307 -1.331 27.559 1.00 96.75 103 VAL A O 1
ATOM 778 N N . ALA A 1 104 ? -4.241 -1.121 28.683 1.00 94.00 104 ALA A N 1
ATOM 779 C CA . ALA A 1 104 ? -3.736 -0.144 29.639 1.00 94.00 104 ALA A CA 1
ATOM 780 C C . ALA A 1 104 ? -3.005 -0.867 30.784 1.00 94.00 104 ALA A C 1
ATOM 782 O O . ALA A 1 104 ? -3.618 -1.471 31.661 1.00 94.00 104 ALA A O 1
ATOM 783 N N . ALA A 1 105 ? -1.675 -0.804 30.762 1.00 88.38 105 ALA A N 1
ATOM 784 C CA . ALA A 1 105 ? -0.762 -1.492 31.675 1.00 88.38 105 ALA A CA 1
ATOM 785 C C . ALA A 1 105 ? -0.002 -0.524 32.605 1.00 88.38 105 ALA A C 1
ATOM 787 O O . ALA A 1 105 ? 1.042 -0.873 33.146 1.00 88.38 105 ALA A O 1
ATOM 788 N N . GLY A 1 106 ? -0.486 0.711 32.759 1.00 81.94 106 GLY A N 1
ATOM 789 C CA . GLY A 1 106 ? 0.193 1.763 33.528 1.00 81.94 106 GLY A CA 1
ATOM 790 C C . GLY A 1 106 ? -0.000 3.174 32.974 1.00 81.94 106 GLY A C 1
ATOM 791 O O . GLY A 1 106 ? 0.846 4.038 33.200 1.00 81.94 106 GLY A O 1
ATOM 792 N N . THR A 1 107 ? -1.071 3.415 32.214 1.00 82.31 107 THR A N 1
ATOM 793 C CA . THR A 1 107 ? -1.444 4.761 31.770 1.00 82.31 107 THR A CA 1
ATOM 794 C C . THR A 1 107 ? -1.909 5.615 32.951 1.00 82.31 107 THR A C 1
ATOM 796 O O . THR A 1 107 ? -2.374 5.101 33.969 1.00 82.31 107 THR A O 1
ATOM 799 N N . ALA A 1 108 ? -1.766 6.936 32.830 1.00 86.00 108 ALA A N 1
ATOM 800 C CA . ALA A 1 108 ? -2.312 7.864 33.813 1.00 86.00 108 ALA A CA 1
ATOM 801 C C . ALA A 1 108 ? -3.831 7.999 33.638 1.00 86.00 108 ALA A C 1
ATOM 803 O O . ALA A 1 108 ? -4.296 8.175 32.512 1.00 86.00 108 ALA A O 1
ATOM 804 N N . GLY A 1 109 ? -4.560 7.971 34.756 1.00 91.38 109 GLY A N 1
ATOM 805 C CA . GLY A 1 109 ? -6.015 8.101 34.776 1.00 91.38 109 GLY A CA 1
ATOM 806 C C . GLY A 1 109 ? -6.744 6.789 34.500 1.00 91.38 109 GLY A C 1
ATOM 807 O O . GLY A 1 109 ? -6.210 5.699 34.721 1.00 91.38 109 GLY A O 1
ATOM 808 N N . ASP A 1 110 ? -7.975 6.919 34.029 1.00 95.75 110 ASP A N 1
ATOM 809 C CA . ASP A 1 110 ? -8.915 5.841 33.783 1.00 95.75 110 ASP A CA 1
ATOM 810 C C . ASP A 1 110 ? -9.674 6.088 32.476 1.00 95.75 110 ASP A C 1
ATOM 812 O O . ASP A 1 110 ? -10.480 7.011 32.360 1.00 95.75 110 ASP A O 1
ATOM 816 N N . ALA A 1 111 ? -9.455 5.221 31.485 1.00 95.81 111 ALA A N 1
ATOM 817 C CA . ALA A 1 111 ? -10.049 5.383 30.161 1.00 95.81 111 ALA A CA 1
ATOM 818 C C . ALA A 1 111 ? -11.584 5.330 30.151 1.00 95.81 111 ALA A C 1
ATOM 820 O O . ALA A 1 111 ? -12.185 5.857 29.221 1.00 95.81 111 ALA A O 1
ATOM 821 N N . ASN A 1 112 ? -12.212 4.688 31.136 1.00 96.38 112 ASN A N 1
ATOM 822 C CA . ASN A 1 112 ? -13.662 4.562 31.248 1.00 96.38 112 ASN A CA 1
ATOM 823 C C . ASN A 1 112 ? -14.283 5.630 32.174 1.00 96.38 112 ASN A C 1
ATOM 825 O O . ASN A 1 112 ? -15.504 5.665 32.355 1.00 96.38 112 ASN A O 1
ATOM 829 N N . TYR A 1 113 ? -13.461 6.514 32.748 1.00 96.06 113 TYR A N 1
ATOM 830 C CA . TYR A 1 113 ? -13.899 7.629 33.587 1.00 96.06 113 TYR A CA 1
ATOM 831 C C . TYR A 1 113 ? -13.530 8.994 33.002 1.00 96.06 113 TYR A C 1
ATOM 833 O O . TYR A 1 113 ? -14.385 9.875 32.962 1.00 96.06 113 TYR A O 1
ATOM 841 N N . ASP A 1 114 ? -12.301 9.148 32.515 1.00 95.62 114 ASP A N 1
ATOM 842 C CA . ASP A 1 114 ? -11.760 10.409 32.017 1.00 95.62 114 ASP A CA 1
ATOM 843 C C . ASP A 1 114 ? -12.173 10.659 30.562 1.00 95.62 114 ASP A C 1
ATOM 845 O O . ASP A 1 114 ? -12.138 9.754 29.723 1.00 95.62 114 ASP A O 1
ATOM 849 N N . ASP A 1 115 ? -12.509 11.906 30.222 1.00 92.69 115 ASP A N 1
ATOM 850 C CA . ASP A 1 115 ? -12.832 12.296 28.842 1.00 92.69 115 ASP A CA 1
ATOM 851 C C . ASP A 1 115 ? -11.641 12.091 27.892 1.00 92.69 115 ASP A C 1
ATOM 853 O O . ASP A 1 115 ? -11.797 11.548 26.794 1.00 92.69 115 ASP A O 1
ATOM 857 N N . ALA A 1 116 ? -10.446 12.487 28.340 1.00 93.31 116 ALA A N 1
ATOM 858 C CA . ALA A 1 116 ? -9.192 12.352 27.612 1.00 93.31 116 ALA A CA 1
ATOM 859 C C . ALA A 1 116 ? -8.329 11.254 28.239 1.00 93.31 116 ALA A C 1
ATOM 861 O O . ALA A 1 116 ? -8.040 11.288 29.432 1.00 93.31 116 ALA A O 1
ATOM 862 N N . HIS A 1 117 ? -7.888 10.293 27.427 1.00 95.81 117 HIS A N 1
ATOM 863 C CA . HIS A 1 117 ? -7.024 9.211 27.888 1.00 95.81 117 HIS A CA 1
ATOM 864 C C . HIS A 1 117 ? -6.185 8.656 26.720 1.00 95.81 117 HIS A C 1
ATOM 866 O O . HIS A 1 117 ? -6.741 8.453 25.636 1.00 95.81 117 HIS A O 1
ATOM 872 N N . PRO A 1 118 ? -4.895 8.301 26.916 1.00 94.25 118 PRO A N 1
ATOM 873 C CA . PRO A 1 118 ? -4.025 7.815 25.835 1.00 94.25 118 PRO A CA 1
ATOM 874 C C . PRO A 1 118 ? -4.578 6.610 25.064 1.00 94.25 118 PRO A C 1
ATOM 876 O O . PRO A 1 118 ? -4.376 6.486 23.857 1.00 94.25 118 PRO A O 1
ATOM 879 N N . LEU A 1 119 ? -5.307 5.722 25.749 1.00 97.56 119 LEU A N 1
ATOM 880 C CA . LEU A 1 119 ? -5.993 4.591 25.111 1.00 97.56 119 LEU A CA 1
ATOM 881 C C . LEU A 1 119 ? -7.031 5.064 24.083 1.00 97.56 119 LEU A C 1
ATOM 883 O O . LEU A 1 119 ? -7.062 4.528 22.980 1.00 97.56 119 LEU A O 1
ATOM 887 N N . LYS A 1 120 ? -7.843 6.078 24.411 1.00 97.50 120 LYS A N 1
ATOM 888 C CA . LYS A 1 120 ? -8.868 6.637 23.516 1.00 97.50 120 LYS A CA 1
ATOM 889 C C . LYS A 1 120 ? -8.240 7.338 22.316 1.00 97.50 120 LYS A C 1
ATOM 891 O O . LYS A 1 120 ? -8.662 7.106 21.185 1.00 97.50 120 LYS A O 1
ATOM 896 N N . ASP A 1 121 ? -7.186 8.117 22.549 1.00 92.88 121 ASP A N 1
ATOM 897 C CA . ASP A 1 121 ? -6.434 8.781 21.479 1.00 92.88 121 ASP A CA 1
ATOM 898 C C . ASP A 1 121 ? -5.837 7.754 20.515 1.00 92.88 121 ASP A C 1
ATOM 900 O O . ASP A 1 121 ? -5.938 7.879 19.288 1.00 92.88 121 ASP A O 1
ATOM 904 N N . ARG A 1 122 ? -5.259 6.681 21.069 1.00 95.31 122 ARG A N 1
ATOM 905 C CA . ARG A 1 122 ? -4.705 5.604 20.259 1.00 95.31 122 ARG A CA 1
ATOM 906 C C . ARG A 1 122 ? -5.789 4.859 19.492 1.00 95.31 122 ARG A C 1
ATOM 908 O O . ARG A 1 122 ? -5.594 4.620 18.300 1.00 95.31 122 ARG A O 1
ATOM 915 N N . LEU A 1 123 ? -6.907 4.536 20.143 1.00 95.69 123 LEU A N 1
ATOM 916 C CA . LEU A 1 123 ? -8.066 3.880 19.541 1.00 95.69 123 LEU A CA 1
ATOM 917 C C . LEU A 1 123 ? -8.604 4.686 18.352 1.00 95.69 123 LEU A C 1
ATOM 919 O O . LEU A 1 123 ? -8.791 4.129 17.273 1.00 95.69 123 LEU A O 1
ATOM 923 N N . ALA A 1 124 ? -8.748 6.007 18.490 1.00 85.38 124 ALA A N 1
ATOM 924 C CA . ALA A 1 124 ? -9.141 6.879 17.383 1.00 85.38 124 ALA A CA 1
ATOM 925 C C . ALA A 1 124 ? -8.138 6.832 16.216 1.00 85.38 124 ALA A C 1
ATOM 927 O O . ALA A 1 124 ? -8.533 6.780 15.050 1.00 85.38 124 ALA A O 1
ATOM 928 N N . GLY A 1 125 ? -6.837 6.779 16.514 1.00 80.56 125 GLY A N 1
ATOM 929 C CA . GLY A 1 125 ? -5.786 6.627 15.506 1.00 80.56 125 GLY A CA 1
ATOM 930 C C . GLY A 1 125 ? -5.766 5.263 14.798 1.00 80.56 125 GLY A C 1
ATOM 931 O O . GLY A 1 125 ? -5.186 5.159 13.717 1.00 80.56 125 GLY A O 1
ATOM 932 N N . LEU A 1 126 ? -6.370 4.220 15.382 1.00 82.44 126 LEU A N 1
ATOM 933 C CA . LEU A 1 126 ? -6.496 2.900 14.754 1.00 82.44 126 LEU A CA 1
ATOM 934 C C . LEU A 1 126 ? -7.628 2.832 13.725 1.00 82.44 126 LEU A C 1
ATOM 936 O O . LEU A 1 126 ? -7.537 2.001 12.825 1.00 82.44 126 LEU A O 1
ATOM 940 N N . ARG A 1 127 ? -8.642 3.703 13.839 1.00 85.06 127 ARG A N 1
ATOM 941 C CA . ARG A 1 127 ? -9.874 3.683 13.026 1.00 85.06 127 ARG A CA 1
ATOM 942 C C . ARG A 1 127 ? -10.540 2.294 13.022 1.00 85.06 127 ARG A C 1
ATOM 944 O O . ARG A 1 127 ? -10.654 1.679 11.962 1.00 85.06 127 ARG A O 1
ATOM 951 N N . PRO A 1 128 ? -10.917 1.775 14.206 1.00 90.44 128 PRO A N 1
ATOM 952 C CA . PRO A 1 128 ? -11.573 0.483 14.318 1.00 90.44 128 PRO A CA 1
ATOM 953 C C . PRO A 1 128 ? -12.893 0.455 13.559 1.00 90.44 128 PRO A C 1
ATOM 955 O O . PRO A 1 128 ? -13.593 1.457 13.438 1.00 90.44 128 PRO A O 1
ATOM 958 N N . ALA A 1 129 ? -13.238 -0.741 13.123 1.00 85.75 129 ALA A N 1
ATOM 959 C CA . ALA A 1 129 ? -14.549 -1.088 12.623 1.00 85.75 129 ALA A CA 1
ATOM 960 C C . ALA A 1 129 ? -15.478 -1.591 13.716 1.00 85.75 129 ALA A C 1
ATOM 962 O O . ALA A 1 129 ? -16.683 -1.387 13.653 1.00 85.75 129 ALA A O 1
ATOM 963 N N . VAL A 1 130 ? -14.894 -2.281 14.694 1.00 95.19 130 VAL A N 1
ATOM 964 C CA . VAL A 1 130 ? -15.575 -2.810 15.865 1.00 95.19 130 VAL A CA 1
ATOM 965 C C . VAL A 1 130 ? -14.642 -2.668 17.058 1.00 95.19 130 VAL A C 1
ATOM 967 O O . VAL A 1 130 ? -13.436 -2.909 16.939 1.00 95.19 130 VAL A O 1
ATOM 970 N N . VAL A 1 131 ? -15.205 -2.297 18.206 1.00 97.94 131 VAL A N 1
ATOM 971 C CA . VAL A 1 131 ? -14.495 -2.263 19.488 1.00 97.94 131 VAL A CA 1
ATOM 972 C C . VAL A 1 131 ? -15.127 -3.248 20.466 1.00 97.94 131 VAL A C 1
ATOM 974 O O . VAL A 1 131 ? -16.342 -3.274 20.640 1.00 97.94 131 VAL A O 1
ATOM 977 N N . ILE A 1 132 ? -14.297 -4.059 21.114 1.00 98.44 132 ILE A N 1
ATOM 978 C CA . ILE A 1 132 ? -14.714 -4.995 22.161 1.00 98.44 132 ILE A CA 1
ATOM 979 C C . ILE A 1 132 ? -13.924 -4.639 23.418 1.00 98.44 132 ILE A C 1
ATOM 981 O O . ILE A 1 132 ? -12.718 -4.882 23.483 1.00 98.44 132 ILE A O 1
ATOM 985 N N . ASP A 1 133 ? -14.594 -4.036 24.395 1.00 98.62 133 ASP A N 1
ATOM 986 C CA . ASP A 1 133 ? -13.976 -3.525 25.617 1.00 98.62 133 ASP A CA 1
ATOM 987 C C . ASP A 1 133 ? -14.082 -4.551 26.746 1.00 98.62 133 ASP A C 1
ATOM 989 O O . ASP A 1 133 ? -15.160 -4.799 27.283 1.00 98.62 133 ASP A O 1
ATOM 993 N N . LEU A 1 134 ? -12.968 -5.208 27.063 1.00 98.69 134 LEU A N 1
ATOM 994 C CA . LEU A 1 134 ? -12.886 -6.306 28.021 1.00 98.69 134 LEU A CA 1
ATOM 995 C C . LEU A 1 134 ? -12.733 -5.783 29.450 1.00 98.69 134 LEU A C 1
ATOM 997 O O . LEU A 1 134 ? -11.787 -5.060 29.770 1.00 98.69 134 LEU A O 1
ATOM 1001 N N . HIS A 1 135 ? -13.615 -6.263 30.321 1.00 98.44 135 HIS A N 1
ATOM 1002 C CA . HIS A 1 135 ? -13.671 -5.913 31.732 1.00 98.44 135 HIS A CA 1
ATOM 1003 C C . HIS A 1 135 ? -13.842 -7.131 32.635 1.00 98.44 135 HIS A C 1
ATOM 1005 O O . HIS A 1 135 ? -14.119 -8.252 32.198 1.00 98.44 135 HIS A O 1
ATOM 1011 N N . GLY A 1 136 ? -13.621 -6.910 33.928 1.00 97.44 136 GLY A N 1
ATOM 1012 C CA . GLY A 1 136 ? -13.748 -7.928 34.952 1.00 97.44 136 GLY A CA 1
ATOM 1013 C C . GLY A 1 136 ? -14.823 -7.576 35.967 1.00 97.44 136 GLY A C 1
ATOM 1014 O O . GLY A 1 136 ? -14.683 -6.624 36.724 1.00 97.44 136 GLY A O 1
ATOM 1015 N N . MET A 1 137 ? -15.812 -8.453 36.124 1.00 96.50 137 MET A N 1
ATOM 1016 C CA . MET A 1 137 ? -16.809 -8.344 37.188 1.00 96.50 137 MET A CA 1
ATOM 1017 C C . MET A 1 137 ? -16.642 -9.419 38.266 1.00 96.50 137 MET A C 1
ATOM 1019 O O . MET A 1 137 ? -15.986 -10.449 38.078 1.00 96.50 137 MET A O 1
ATOM 1023 N N . ARG A 1 138 ? -17.256 -9.199 39.433 1.00 95.25 138 ARG A N 1
ATOM 1024 C CA . ARG A 1 138 ? -17.372 -10.236 40.473 1.00 95.25 138 ARG A CA 1
ATOM 1025 C C . ARG A 1 138 ? -18.188 -11.419 39.944 1.00 95.25 138 ARG A C 1
ATOM 1027 O O . ARG A 1 138 ? -19.117 -11.220 39.170 1.00 95.25 138 ARG A O 1
ATOM 1034 N N . SER A 1 139 ? -17.867 -12.631 40.395 1.00 94.38 139 SER A N 1
ATOM 1035 C CA . SER A 1 139 ? -18.672 -13.815 40.072 1.00 94.38 139 SER A CA 1
ATOM 1036 C C . SER A 1 139 ? -20.099 -13.667 40.587 1.00 94.38 139 SER A C 1
ATOM 1038 O O . SER A 1 139 ? -20.314 -13.226 41.718 1.00 94.38 139 SER A O 1
ATOM 1040 N N . ARG A 1 140 ? -21.051 -14.068 39.750 1.00 93.50 140 ARG A N 1
ATOM 1041 C CA . ARG A 1 140 ? -22.487 -14.026 40.001 1.00 93.50 140 ARG A CA 1
ATOM 1042 C C . ARG A 1 140 ? -23.093 -15.361 39.587 1.00 93.50 140 ARG A C 1
ATOM 1044 O O . ARG A 1 140 ? -22.604 -15.998 38.662 1.00 93.50 140 ARG A O 1
ATOM 1051 N N . SER A 1 141 ? -24.130 -15.802 40.289 1.00 90.00 141 SER A N 1
ATOM 1052 C CA . SER A 1 141 ? -24.820 -17.063 39.975 1.00 90.00 141 SER A CA 1
ATOM 1053 C C . SER A 1 141 ? -25.575 -17.007 38.646 1.00 90.00 141 SER A C 1
ATOM 1055 O O . SER A 1 141 ? -25.755 -18.021 37.979 1.00 90.00 141 SER A O 1
ATOM 1057 N N . GLU A 1 142 ? -26.025 -15.810 38.289 1.00 92.00 142 GLU A N 1
ATOM 1058 C CA . GLU A 1 142 ? -26.921 -15.518 37.179 1.00 92.00 142 GLU A CA 1
ATOM 1059 C C . GLU A 1 142 ? -26.200 -15.142 35.879 1.00 92.00 142 GLU A C 1
ATOM 1061 O O . GLU A 1 142 ? -26.829 -15.142 34.825 1.00 92.00 142 GLU A O 1
ATOM 1066 N N . SER A 1 143 ? -24.903 -14.819 35.936 1.00 95.00 143 SER A N 1
ATOM 1067 C CA . SER A 1 143 ? -24.155 -14.312 34.787 1.00 95.00 143 SER A CA 1
ATOM 1068 C C . SER A 1 143 ? -22.676 -14.700 34.864 1.00 95.00 143 SER A C 1
ATOM 1070 O O . SER A 1 143 ? -21.983 -14.430 35.851 1.00 95.00 143 SER A O 1
ATOM 1072 N N . ASP A 1 144 ? -22.215 -15.343 33.795 1.00 97.56 144 ASP A N 1
ATOM 1073 C CA . ASP A 1 144 ? -20.812 -15.635 33.513 1.00 97.56 144 ASP A CA 1
ATOM 1074 C C . ASP A 1 144 ? -20.173 -14.447 32.783 1.00 97.56 144 ASP A C 1
ATOM 1076 O O . ASP A 1 144 ? -19.040 -14.057 33.085 1.00 97.56 144 ASP A O 1
ATOM 1080 N N . VAL A 1 145 ? -20.932 -13.856 31.854 1.00 98.12 145 VAL A N 1
ATOM 1081 C CA . VAL A 1 145 ? -20.564 -12.686 31.054 1.00 98.12 145 VAL A CA 1
ATOM 1082 C C . VAL A 1 145 ? -21.755 -11.729 30.966 1.00 98.12 145 VAL A C 1
ATOM 1084 O O . VAL A 1 145 ? -22.847 -12.145 30.586 1.00 98.12 145 VAL A O 1
ATOM 1087 N N . ASP A 1 146 ? -21.549 -10.445 31.262 1.00 98.31 146 ASP A N 1
ATOM 1088 C CA . ASP A 1 146 ? -22.548 -9.390 31.028 1.00 98.31 146 ASP A CA 1
ATOM 1089 C C . ASP A 1 146 ? -22.095 -8.470 29.887 1.00 98.31 146 ASP A C 1
ATOM 1091 O O . ASP A 1 146 ? -20.950 -8.019 29.848 1.00 98.31 146 ASP A O 1
ATOM 1095 N N . LEU A 1 147 ? -22.986 -8.221 28.928 1.00 98.38 147 LEU A N 1
ATOM 1096 C CA . LEU A 1 147 ? -22.707 -7.395 27.754 1.00 98.38 147 LEU A CA 1
ATOM 1097 C C . LEU A 1 147 ? -23.301 -5.998 27.940 1.00 98.38 147 LEU A C 1
ATOM 1099 O O . LEU A 1 147 ? -24.522 -5.838 27.926 1.00 98.38 147 LEU A O 1
ATOM 1103 N N . GLY A 1 148 ? -22.443 -4.991 28.083 1.00 98.00 148 GLY A N 1
ATOM 1104 C CA . GLY A 1 148 ? -22.828 -3.584 28.130 1.00 98.00 148 GLY A CA 1
ATOM 1105 C C . GLY A 1 148 ? -22.885 -2.988 26.729 1.00 98.00 148 GLY A C 1
ATOM 1106 O O . GLY A 1 148 ? -21.859 -2.856 26.064 1.00 98.00 148 GLY A O 1
ATOM 1107 N N . THR A 1 149 ? -24.077 -2.621 26.264 1.00 96.88 149 THR A N 1
ATOM 1108 C CA . THR A 1 149 ? -24.288 -2.184 24.873 1.00 96.88 149 THR A CA 1
ATOM 1109 C C . THR A 1 149 ? -24.111 -0.691 24.655 1.00 96.88 149 THR A C 1
ATOM 1111 O O . THR A 1 149 ? -24.122 -0.254 23.510 1.00 96.88 149 THR A O 1
ATOM 1114 N N . GLY A 1 150 ? -24.006 0.112 25.715 1.00 94.69 150 GLY A N 1
ATOM 1115 C CA . GLY A 1 150 ? -24.076 1.565 25.594 1.00 94.69 150 GLY A CA 1
ATOM 1116 C C . GLY A 1 150 ? -25.381 2.018 24.929 1.00 94.69 150 GLY A C 1
ATOM 1117 O O . GLY A 1 150 ? -26.389 1.305 24.950 1.00 94.69 150 GLY A O 1
ATOM 1118 N N . SER A 1 151 ? -25.357 3.216 24.344 1.00 92.19 151 SER A N 1
ATOM 1119 C CA . SER A 1 151 ? -26.513 3.837 23.681 1.00 92.19 151 SER A CA 1
ATOM 1120 C C . SER A 1 151 ? -26.423 3.871 22.151 1.00 92.19 151 SER A C 1
ATOM 1122 O O . SER A 1 151 ? -27.373 4.319 21.511 1.00 92.19 151 SER A O 1
ATOM 1124 N N . GLY A 1 152 ? -25.299 3.445 21.567 1.00 91.56 152 GLY A N 1
ATOM 1125 C CA . GLY A 1 152 ? -25.073 3.432 20.121 1.00 91.56 152 GLY A CA 1
ATOM 1126 C C . GLY A 1 152 ? -25.062 2.032 19.505 1.00 91.56 152 GLY A C 1
ATOM 1127 O O . GLY A 1 152 ? -25.615 1.081 20.056 1.00 91.56 152 GLY A O 1
ATOM 1128 N N . ASP A 1 153 ? -24.416 1.920 18.344 1.00 89.75 153 ASP A N 1
ATOM 1129 C CA . ASP A 1 153 ? -24.361 0.674 17.579 1.00 89.75 153 ASP A CA 1
ATOM 1130 C C . ASP A 1 153 ? -23.533 -0.411 18.283 1.00 89.75 153 ASP A C 1
ATOM 1132 O O . ASP A 1 153 ? -22.515 -0.142 18.931 1.00 89.75 153 ASP A O 1
ATOM 1136 N N . VAL A 1 154 ? -23.949 -1.664 18.101 1.00 94.44 154 VAL A N 1
ATOM 1137 C CA . VAL A 1 154 ? -23.305 -2.852 18.676 1.00 94.44 154 VAL A CA 1
ATOM 1138 C C . VAL A 1 154 ? -22.913 -3.854 17.589 1.00 94.44 154 VAL A C 1
ATOM 1140 O O . VAL A 1 154 ? -23.598 -3.958 16.567 1.00 94.44 154 VAL A O 1
ATOM 1143 N N . PRO A 1 155 ? -21.852 -4.654 17.795 1.00 92.38 155 PRO A N 1
ATOM 1144 C CA . PRO A 1 155 ? -21.502 -5.743 16.889 1.00 92.38 155 PRO A CA 1
ATOM 1145 C C . PRO A 1 155 ? -22.478 -6.922 17.048 1.00 92.38 155 PRO A C 1
ATOM 1147 O O . PRO A 1 155 ? -22.189 -7.900 17.732 1.00 92.38 155 PRO A O 1
ATOM 1150 N N . ALA A 1 156 ? -23.652 -6.842 16.414 1.00 88.50 156 ALA A N 1
ATOM 1151 C CA . ALA A 1 156 ? -24.755 -7.791 16.614 1.00 88.50 156 ALA A CA 1
ATOM 1152 C C . ALA A 1 156 ? -24.363 -9.272 16.434 1.00 88.50 156 ALA A C 1
ATOM 1154 O O . ALA A 1 156 ? -24.801 -10.111 17.217 1.00 88.50 156 ALA A O 1
ATOM 1155 N N . GLY A 1 157 ? -23.501 -9.593 15.460 1.00 87.06 157 GLY A N 1
ATOM 1156 C CA . GLY A 1 157 ? -23.013 -10.964 15.246 1.00 87.06 157 GLY A CA 1
ATOM 1157 C C . GLY A 1 157 ? -22.211 -11.522 16.428 1.00 87.06 157 GLY A C 1
ATOM 1158 O O . GLY A 1 157 ? -22.350 -12.696 16.768 1.00 87.06 157 GLY A O 1
ATOM 1159 N N . LEU A 1 158 ? -21.442 -10.669 17.114 1.00 94.06 158 LEU A N 1
ATOM 1160 C CA . LEU A 1 158 ? -20.716 -11.043 18.326 1.00 94.06 158 LEU A CA 1
ATOM 1161 C C . LEU A 1 158 ? -21.680 -11.305 19.485 1.00 94.06 158 LEU A C 1
ATOM 1163 O O . LEU A 1 158 ? -21.544 -12.322 20.163 1.00 94.06 158 LEU A O 1
ATOM 1167 N N . LEU A 1 159 ? -22.662 -10.419 19.696 1.00 95.19 159 LEU A N 1
ATOM 1168 C CA . LEU A 1 159 ? -23.670 -10.572 20.755 1.00 95.19 159 LEU A CA 1
ATOM 1169 C C . LEU A 1 159 ? -24.470 -11.867 20.565 1.00 95.19 159 LEU A C 1
ATOM 1171 O O . LEU A 1 159 ? -24.633 -12.637 21.507 1.00 95.19 159 LEU A O 1
ATOM 1175 N N . ASP A 1 160 ? -24.931 -12.119 19.341 1.00 92.31 160 ASP A N 1
ATOM 1176 C CA . ASP A 1 160 ? -25.702 -13.310 18.981 1.00 92.31 160 ASP A CA 1
ATOM 1177 C C . ASP A 1 160 ? -24.882 -14.597 19.165 1.00 92.31 160 ASP A C 1
ATOM 1179 O O . ASP A 1 160 ? -25.366 -15.582 19.722 1.00 92.31 160 ASP A O 1
ATOM 1183 N N . THR A 1 161 ? -23.605 -14.577 18.774 1.00 95.19 161 THR A N 1
ATOM 1184 C CA . THR A 1 161 ? -22.706 -15.726 18.946 1.00 95.19 161 THR A CA 1
ATOM 1185 C C . THR A 1 161 ? -22.409 -16.010 20.417 1.00 95.19 161 THR A C 1
ATOM 1187 O O . THR A 1 161 ? -22.459 -17.168 20.831 1.00 95.19 161 THR A O 1
ATOM 1190 N N . LEU A 1 162 ? -22.168 -14.979 21.235 1.00 96.25 162 LEU A N 1
ATOM 1191 C CA . LEU A 1 162 ? -22.002 -15.156 22.682 1.00 96.25 162 LEU A CA 1
ATOM 1192 C C . LEU A 1 162 ? -23.296 -15.634 23.346 1.00 96.25 162 LEU A C 1
ATOM 1194 O O . LEU A 1 162 ? -23.245 -16.543 24.171 1.00 96.25 162 LEU A O 1
ATOM 1198 N N . GLY A 1 163 ? -24.454 -15.105 22.947 1.00 94.56 163 GLY A N 1
ATOM 1199 C CA . GLY A 1 163 ? -25.758 -15.530 23.465 1.00 94.56 163 GLY A CA 1
ATOM 1200 C C . GLY A 1 163 ? -26.109 -16.993 23.162 1.00 94.56 163 GLY A C 1
ATOM 1201 O O . GLY A 1 163 ? -26.922 -17.581 23.869 1.00 94.56 163 GLY A O 1
ATOM 1202 N N . ARG A 1 164 ? -25.483 -17.597 22.141 1.00 94.31 164 ARG A N 1
ATOM 1203 C CA . ARG A 1 164 ? -25.611 -19.026 21.797 1.00 94.31 164 ARG A CA 1
ATOM 1204 C C . ARG A 1 164 ? -24.489 -19.906 22.348 1.00 94.31 164 ARG A C 1
ATOM 1206 O O . ARG A 1 164 ? -24.488 -21.109 22.085 1.00 94.31 164 ARG A O 1
ATOM 1213 N N . SER A 1 165 ? -23.521 -19.325 23.050 1.00 95.50 165 SER A N 1
ATOM 1214 C CA . SER A 1 165 ? -22.452 -20.092 23.686 1.00 95.50 165 SER A CA 1
ATOM 1215 C C . SER A 1 165 ? -22.976 -20.895 24.882 1.00 95.50 165 SER A C 1
ATOM 1217 O O . SER A 1 165 ? -24.120 -20.758 25.308 1.00 95.50 165 SER A O 1
ATOM 1219 N N . ASP A 1 166 ? -22.119 -21.738 25.445 1.00 93.69 166 ASP A N 1
ATOM 1220 C CA . ASP A 1 166 ? -22.385 -22.473 26.683 1.00 93.69 166 ASP A CA 1
ATOM 1221 C C . ASP A 1 166 ? -22.138 -21.626 27.954 1.00 93.69 166 ASP A C 1
ATOM 1223 O O . ASP A 1 166 ? -22.177 -22.139 29.077 1.00 93.69 166 ASP A O 1
ATOM 1227 N N . LEU A 1 167 ? -21.865 -20.326 27.810 1.00 96.62 167 LEU A N 1
ATOM 1228 C CA . LEU A 1 167 ? -21.764 -19.367 28.909 1.00 96.62 167 LEU A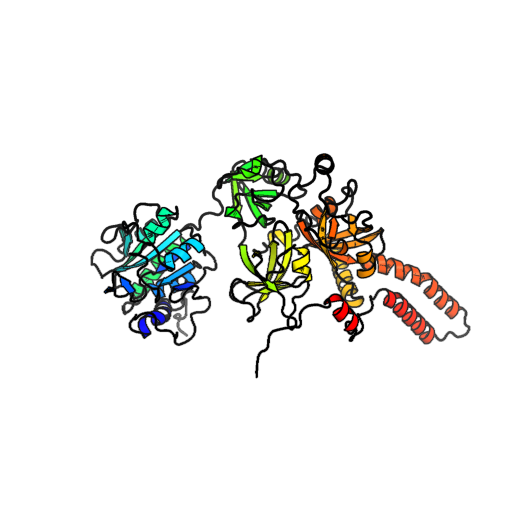 CA 1
ATOM 1229 C C . LEU A 1 167 ? -23.146 -18.816 29.279 1.00 96.62 167 LEU A C 1
ATOM 1231 O O . LEU A 1 167 ? -24.004 -18.607 28.423 1.00 96.62 167 LEU A O 1
ATOM 1235 N N . ARG A 1 168 ? -23.354 -18.498 30.561 1.00 97.50 168 ARG A N 1
ATOM 1236 C CA . ARG A 1 168 ? -24.514 -17.695 30.980 1.00 97.50 168 ARG A CA 1
ATOM 1237 C C . ARG A 1 168 ? -24.280 -16.231 30.618 1.00 97.50 168 ARG A C 1
ATOM 1239 O O . ARG A 1 168 ? -23.626 -15.510 31.369 1.00 97.50 168 ARG A O 1
ATOM 1246 N N . VAL A 1 169 ? -24.800 -15.805 29.473 1.00 97.94 169 VAL A N 1
ATOM 1247 C CA . VAL A 1 169 ? -24.629 -14.435 28.976 1.00 97.94 169 VAL A CA 1
ATOM 1248 C C . VAL A 1 169 ? -25.857 -13.587 29.293 1.00 97.94 169 VAL A C 1
ATOM 1250 O O . VAL A 1 169 ? -26.979 -13.947 28.940 1.00 97.94 169 VAL A O 1
ATOM 1253 N N . THR A 1 170 ? -25.645 -12.442 29.937 1.00 97.94 170 THR A N 1
ATOM 1254 C CA . THR A 1 170 ? -26.665 -11.405 30.142 1.00 97.94 170 THR A CA 1
ATOM 1255 C C . THR A 1 170 ? -26.337 -10.155 29.325 1.00 97.94 170 THR A C 1
ATOM 1257 O O . THR A 1 170 ? -25.233 -10.002 28.805 1.00 97.94 170 THR A O 1
ATOM 1260 N N . THR A 1 171 ? -27.304 -9.255 29.151 1.00 97.50 171 THR A N 1
ATOM 1261 C CA . THR A 1 171 ? -27.097 -7.986 28.437 1.00 97.50 171 THR A CA 1
ATOM 1262 C C . THR A 1 171 ? -27.662 -6.849 29.267 1.00 97.50 171 THR A C 1
ATOM 1264 O O . THR A 1 171 ? -28.844 -6.867 29.611 1.00 97.50 171 THR A O 1
ATOM 1267 N N . ASN A 1 172 ? -26.818 -5.866 29.582 1.00 96.38 172 ASN A N 1
ATOM 1268 C CA . ASN A 1 172 ? -27.129 -4.711 30.422 1.00 96.38 172 ASN A CA 1
ATOM 1269 C C . ASN A 1 172 ? -27.746 -5.075 31.789 1.00 96.38 172 ASN A C 1
ATOM 1271 O O . ASN A 1 172 ? -28.486 -4.269 32.357 1.00 96.38 172 ASN A O 1
ATOM 1275 N N . ALA A 1 173 ? -27.486 -6.276 32.321 1.00 94.69 173 ALA A N 1
ATOM 1276 C CA . ALA A 1 173 ? -28.094 -6.713 33.578 1.00 94.69 173 ALA A CA 1
ATOM 1277 C C . ALA A 1 173 ? -27.392 -6.094 34.792 1.00 94.69 173 ALA A C 1
ATOM 1279 O O . ALA A 1 173 ? -28.033 -5.795 35.801 1.00 94.69 173 ALA A O 1
ATOM 1280 N N . VAL A 1 174 ? -26.075 -5.893 34.695 1.00 92.94 174 VAL A N 1
ATOM 1281 C CA . VAL A 1 174 ? -25.246 -5.304 35.751 1.00 92.94 174 VAL A CA 1
ATOM 1282 C C . VAL A 1 174 ? -24.562 -4.036 35.252 1.00 92.94 174 VAL A C 1
ATOM 1284 O O . VAL A 1 174 ? -24.564 -3.022 35.954 1.00 92.94 174 VAL A O 1
ATOM 1287 N N . PHE A 1 175 ? -24.006 -4.072 34.042 1.00 93.88 175 PHE A N 1
ATOM 1288 C CA . PHE A 1 175 ? -23.234 -2.985 33.460 1.00 93.88 175 PHE A CA 1
ATOM 1289 C C . PHE A 1 175 ? -23.752 -2.655 32.063 1.00 93.88 175 PHE A C 1
ATOM 1291 O O . PHE A 1 175 ? -23.616 -3.432 31.129 1.00 93.88 175 PHE A O 1
ATOM 1298 N N . GLY A 1 176 ? -24.340 -1.466 31.911 1.00 91.75 176 GLY A N 1
ATOM 1299 C CA . GLY A 1 176 ? -24.905 -1.029 30.631 1.00 91.75 176 GLY A CA 1
ATOM 1300 C C . GLY A 1 176 ? -23.947 -0.268 29.709 1.00 91.75 176 GLY A C 1
ATOM 1301 O O . GLY A 1 176 ? -24.347 0.105 28.614 1.00 91.75 176 GLY A O 1
ATOM 1302 N N . ALA A 1 177 ? -22.726 0.048 30.162 1.00 92.81 177 ALA A N 1
ATOM 1303 C CA . ALA A 1 177 ? -21.776 0.930 29.462 1.00 92.81 177 ALA A CA 1
ATOM 1304 C C . ALA A 1 177 ? -22.355 2.310 29.042 1.00 92.81 177 ALA A C 1
ATOM 1306 O O . ALA A 1 177 ? -21.927 2.920 28.070 1.00 92.81 177 ALA A O 1
ATOM 1307 N N . MET A 1 178 ? -23.344 2.831 29.784 1.00 91.12 178 MET A N 1
ATOM 1308 C CA . MET A 1 178 ? -24.133 4.018 29.394 1.00 91.12 178 MET A CA 1
ATOM 1309 C C . MET A 1 178 ? -23.459 5.369 29.671 1.00 91.12 178 MET A C 1
ATOM 1311 O O . MET A 1 178 ? -23.964 6.416 29.268 1.00 91.12 178 MET A O 1
ATOM 1315 N N . ARG A 1 179 ? -22.341 5.388 30.403 1.00 93.75 179 ARG A N 1
ATOM 1316 C CA . ARG A 1 179 ? -21.616 6.635 30.674 1.00 93.75 179 ARG A CA 1
ATOM 1317 C C . ARG A 1 179 ? -20.891 7.084 29.408 1.00 93.75 179 ARG A C 1
ATOM 1319 O O . ARG A 1 179 ? -20.160 6.295 28.815 1.00 93.75 179 ARG A O 1
ATOM 1326 N N . SER A 1 180 ? -21.034 8.361 29.046 1.00 92.44 180 SER A N 1
ATOM 1327 C CA . SER A 1 180 ? -20.398 8.965 27.861 1.00 92.44 180 SER A CA 1
ATOM 1328 C C . SER A 1 180 ? -18.872 8.874 27.873 1.00 92.44 180 SER A C 1
ATOM 1330 O O . SER A 1 180 ? -18.239 8.914 26.822 1.00 92.44 180 SER A O 1
ATOM 1332 N N . THR A 1 181 ? -18.285 8.737 29.062 1.00 95.25 181 THR A N 1
ATOM 1333 C CA . THR A 1 181 ? -16.847 8.584 29.267 1.00 95.25 181 THR A CA 1
ATOM 1334 C C . THR A 1 181 ? -16.357 7.150 29.107 1.00 95.25 181 THR A C 1
ATOM 1336 O O . THR A 1 181 ? -15.150 6.939 29.137 1.00 95.25 181 THR A O 1
ATOM 1339 N N . THR A 1 182 ? -17.225 6.158 28.902 1.00 97.88 182 THR A N 1
ATOM 1340 C CA . THR A 1 182 ? -16.752 4.787 28.668 1.00 97.88 182 THR A CA 1
ATOM 1341 C C . THR A 1 182 ? -16.016 4.668 27.335 1.00 97.88 182 THR A C 1
ATOM 1343 O O . THR A 1 182 ? -16.272 5.436 26.404 1.00 97.88 182 THR A O 1
ATOM 1346 N N . VAL A 1 183 ? -15.099 3.707 27.205 1.00 98.06 183 VAL A N 1
ATOM 1347 C CA . VAL A 1 183 ? -14.432 3.419 25.922 1.00 98.06 183 VAL A CA 1
ATOM 1348 C C . VAL A 1 183 ? -15.465 2.962 24.887 1.00 98.06 183 VAL A C 1
ATOM 1350 O O . VAL A 1 183 ? -15.416 3.405 23.738 1.00 98.06 183 VAL A O 1
ATOM 1353 N N . THR A 1 184 ? -16.453 2.172 25.317 1.00 98.06 184 THR A N 1
ATOM 1354 C CA . THR A 1 184 ? -17.602 1.758 24.497 1.00 98.06 184 THR A CA 1
ATOM 1355 C C . THR A 1 184 ? -18.383 2.966 23.964 1.00 98.06 184 THR A C 1
ATOM 1357 O O . THR A 1 184 ? -18.497 3.129 22.748 1.00 98.06 184 THR A O 1
ATOM 1360 N N . ALA A 1 185 ? -18.843 3.878 24.832 1.00 96.88 185 ALA A N 1
ATOM 1361 C CA . ALA A 1 185 ? -19.569 5.075 24.394 1.00 96.88 185 ALA A CA 1
ATOM 1362 C C . ALA A 1 185 ? -18.694 6.020 23.550 1.00 96.88 185 ALA A C 1
ATOM 1364 O O . ALA A 1 185 ? -19.173 6.623 22.590 1.00 96.88 185 ALA A O 1
ATOM 1365 N N . TYR A 1 186 ? -17.398 6.125 23.860 1.00 97.25 186 TYR A N 1
ATOM 1366 C CA . TYR A 1 186 ? -16.441 6.912 23.080 1.00 97.25 186 TYR A CA 1
ATOM 1367 C C . TYR A 1 186 ? -16.317 6.417 21.631 1.00 97.25 186 TYR A C 1
ATOM 1369 O O . TYR A 1 186 ? -16.241 7.240 20.710 1.00 97.25 186 TYR A O 1
ATOM 1377 N N . ALA A 1 187 ? -16.282 5.096 21.427 1.00 96.12 187 ALA A N 1
ATOM 1378 C CA . ALA A 1 187 ? -16.244 4.476 20.105 1.00 96.12 187 ALA A CA 1
ATOM 1379 C C . ALA A 1 187 ? -17.576 4.672 19.359 1.00 96.12 187 ALA A C 1
ATOM 1381 O O . ALA A 1 187 ? -17.579 5.135 18.217 1.00 96.12 187 ALA A O 1
ATOM 1382 N N . GLN A 1 188 ? -18.704 4.444 20.035 1.00 95.25 188 GLN A N 1
ATOM 1383 C CA . GLN A 1 188 ? -20.045 4.640 19.471 1.00 95.25 188 GLN A CA 1
ATOM 1384 C C . GLN A 1 188 ? -20.307 6.087 19.044 1.00 95.25 188 GLN A C 1
ATOM 1386 O O . GLN A 1 188 ? -20.837 6.326 17.962 1.00 95.25 188 GLN A O 1
ATOM 1391 N N . ALA A 1 189 ? -19.854 7.069 19.827 1.00 91.50 189 ALA A N 1
ATOM 1392 C CA . ALA A 1 189 ? -19.947 8.488 19.475 1.00 91.50 189 ALA A CA 1
ATOM 1393 C C . ALA A 1 189 ? -19.186 8.851 18.181 1.00 91.50 189 ALA A C 1
ATOM 1395 O O . ALA A 1 189 ? -19.378 9.934 17.631 1.00 91.50 189 ALA A O 1
ATOM 1396 N N . ARG A 1 190 ? -18.318 7.958 17.689 1.00 89.69 190 ARG A N 1
ATOM 1397 C CA . ARG A 1 190 ? -17.574 8.080 16.424 1.00 89.69 190 ARG A CA 1
ATOM 1398 C C . ARG A 1 190 ? -18.135 7.190 15.315 1.00 89.69 190 ARG A C 1
ATOM 1400 O O . ARG A 1 190 ? -17.486 7.038 14.285 1.00 89.69 190 ARG A O 1
ATOM 1407 N N . GLY A 1 191 ? -19.319 6.614 15.519 1.00 86.06 191 GLY A N 1
ATOM 1408 C CA . GLY A 1 191 ? -19.960 5.713 14.563 1.00 86.06 191 GLY A CA 1
ATOM 1409 C C . GLY A 1 191 ? -19.296 4.340 14.478 1.00 86.06 191 GLY A C 1
ATOM 1410 O O . GLY A 1 191 ? -19.429 3.673 13.457 1.00 86.06 191 GLY A O 1
ATOM 1411 N N . VAL A 1 192 ? -18.551 3.927 15.510 1.00 91.00 192 VAL A N 1
ATOM 1412 C CA . VAL A 1 192 ? -17.942 2.595 15.568 1.00 91.00 192 VAL A CA 1
ATOM 1413 C C . VAL A 1 192 ? -18.792 1.692 16.464 1.00 91.00 192 VAL A C 1
ATOM 1415 O O . VAL A 1 192 ? -18.912 1.991 17.656 1.00 91.00 192 VAL A O 1
ATOM 1418 N N . PRO A 1 193 ? -19.344 0.581 15.938 1.00 95.06 193 PRO A N 1
ATOM 1419 C CA . PRO A 1 193 ? -20.005 -0.428 16.751 1.00 95.06 193 PRO A CA 1
ATOM 1420 C C . PRO A 1 193 ? -19.106 -0.919 17.887 1.00 95.06 193 PRO A C 1
ATOM 1422 O O . PRO A 1 193 ? -17.969 -1.342 17.656 1.00 95.06 193 PRO A O 1
ATOM 1425 N N . ALA A 1 194 ? -19.608 -0.878 19.118 1.00 97.25 194 ALA A N 1
ATOM 1426 C CA . ALA A 1 194 ? -18.832 -1.269 20.288 1.00 97.25 194 ALA A CA 1
ATOM 1427 C C . ALA A 1 194 ? -19.667 -2.015 21.326 1.00 97.25 194 ALA A C 1
ATOM 1429 O O . ALA A 1 194 ? -20.883 -1.854 21.394 1.00 97.25 194 ALA A O 1
ATOM 1430 N N . VAL A 1 195 ? -19.004 -2.837 22.137 1.00 98.25 195 VAL A N 1
ATOM 1431 C CA . VAL A 1 195 ? -19.619 -3.532 23.272 1.00 98.25 195 VAL A CA 1
ATOM 1432 C C . VAL A 1 195 ? -18.620 -3.678 24.414 1.00 98.25 195 VAL A C 1
ATOM 1434 O O . VAL A 1 195 ? -17.447 -3.977 24.185 1.00 98.25 195 VAL A O 1
ATOM 1437 N N . GLN A 1 196 ? -19.105 -3.507 25.640 1.00 98.62 196 GLN A N 1
ATOM 1438 C CA . GLN A 1 196 ? -18.386 -3.834 26.865 1.00 98.62 196 GLN A CA 1
ATOM 1439 C C . GLN A 1 196 ? -18.664 -5.292 27.238 1.00 98.62 196 GLN A C 1
ATOM 1441 O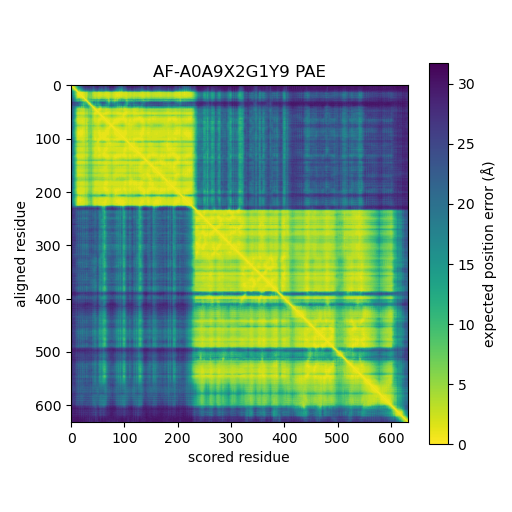 O . GLN A 1 196 ? -19.822 -5.696 27.317 1.00 98.62 196 GLN A O 1
ATOM 1446 N N . VAL A 1 197 ? -17.623 -6.087 27.471 1.00 98.62 197 VAL A N 1
ATOM 1447 C CA . VAL A 1 197 ? -17.725 -7.500 27.854 1.00 98.62 197 VAL A CA 1
ATOM 1448 C C . VAL A 1 197 ? -17.192 -7.665 29.270 1.00 98.62 197 VAL A C 1
ATOM 1450 O O . VAL A 1 197 ? -15.983 -7.676 29.499 1.00 98.62 197 VAL A O 1
ATOM 1453 N N . GLU A 1 198 ? -18.102 -7.807 30.225 1.00 98.50 198 GLU A N 1
ATOM 1454 C CA . GLU A 1 198 ? -17.799 -7.982 31.643 1.00 98.50 198 GLU A CA 1
ATOM 1455 C C . GLU A 1 198 ? -17.680 -9.462 31.982 1.00 98.50 198 GLU A C 1
ATOM 1457 O O . GLU A 1 198 ? -18.660 -10.198 31.917 1.00 98.50 198 GLU A O 1
ATOM 1462 N N . VAL A 1 199 ? -16.489 -9.913 32.368 1.00 98.38 199 VAL A N 1
ATOM 1463 C CA . VAL A 1 199 ? -16.215 -11.335 32.611 1.00 98.38 199 VAL A CA 1
ATOM 1464 C C . VAL A 1 199 ? -16.204 -11.644 34.108 1.00 98.38 199 VAL A C 1
ATOM 1466 O O . VAL A 1 199 ? -15.454 -11.037 34.885 1.00 98.38 199 VAL A O 1
ATOM 1469 N N . GLY A 1 200 ? -16.986 -12.637 34.534 1.00 97.81 200 GLY A N 1
ATOM 1470 C CA . GLY A 1 200 ? -17.020 -13.115 35.916 1.00 97.81 200 GLY A CA 1
ATOM 1471 C C . GLY A 1 200 ? -15.654 -13.593 36.424 1.00 97.81 200 GLY A C 1
ATOM 1472 O O . GLY A 1 200 ? -14.892 -14.234 35.708 1.00 97.81 200 GLY A O 1
ATOM 1473 N N . ALA A 1 201 ? -15.335 -13.303 37.689 1.00 95.75 201 ALA A N 1
ATOM 1474 C CA . ALA A 1 201 ? -14.030 -13.622 38.284 1.00 95.75 201 ALA A CA 1
ATOM 1475 C C . ALA A 1 201 ? -13.674 -15.123 38.280 1.00 95.75 201 ALA A C 1
ATOM 1477 O O . ALA A 1 201 ? -12.498 -15.464 38.263 1.00 95.75 201 ALA A O 1
ATOM 1478 N N . HIS A 1 202 ? -14.667 -16.016 38.268 1.00 94.88 202 HIS A N 1
ATOM 1479 C CA . HIS A 1 202 ? -14.461 -17.465 38.171 1.00 94.88 202 HIS A CA 1
ATOM 1480 C C . HIS A 1 202 ? -13.925 -17.906 36.798 1.00 94.88 202 HIS A C 1
ATOM 1482 O O . HIS A 1 202 ? -13.250 -18.929 36.717 1.00 94.88 202 HIS A O 1
ATOM 1488 N N . LEU A 1 203 ? -14.154 -17.103 35.751 1.00 96.31 203 LEU A N 1
ATOM 1489 C CA . LEU A 1 203 ? -13.664 -17.330 34.390 1.00 96.31 203 LEU A CA 1
ATOM 1490 C C . LEU A 1 203 ? -12.363 -16.577 34.081 1.00 96.31 203 LEU A C 1
ATOM 1492 O O . LEU A 1 203 ? -12.000 -16.456 32.916 1.00 96.31 203 LEU A O 1
ATOM 1496 N N . ARG A 1 204 ? -11.661 -16.026 35.081 1.00 94.56 204 ARG A N 1
ATOM 1497 C CA . ARG A 1 204 ? -10.409 -15.277 34.882 1.00 94.56 204 ARG A CA 1
ATOM 1498 C C . ARG A 1 204 ? -9.312 -15.753 35.834 1.00 94.56 204 ARG A C 1
ATOM 1500 O O . ARG A 1 204 ? -9.615 -16.163 36.955 1.00 94.56 204 ARG A O 1
ATOM 1507 N N . PRO A 1 205 ? -8.026 -15.656 35.452 1.00 88.81 205 PRO A N 1
ATOM 1508 C CA . PRO A 1 205 ? -6.922 -15.829 36.388 1.00 88.81 205 PRO A CA 1
ATOM 1509 C C . PRO A 1 205 ? -7.075 -14.923 37.629 1.00 88.81 205 PRO A C 1
ATOM 1511 O O . PRO A 1 205 ? -7.505 -13.772 37.499 1.00 88.81 205 PRO A O 1
ATOM 1514 N N . PRO A 1 206 ? -6.718 -15.397 38.839 1.00 82.44 206 PRO A N 1
ATOM 1515 C CA . PRO A 1 206 ? -6.024 -16.650 39.152 1.00 82.44 206 PRO A CA 1
ATOM 1516 C C . PRO A 1 206 ? -6.956 -17.858 39.405 1.00 82.44 206 PRO A C 1
ATOM 1518 O O . PRO A 1 206 ? -6.651 -18.679 40.259 1.00 82.44 206 PRO A O 1
ATOM 1521 N N . SER A 1 207 ? -8.104 -17.977 38.727 1.00 81.81 207 SER A N 1
ATOM 1522 C CA . SER A 1 207 ? -8.910 -19.208 38.781 1.00 81.81 207 SER A CA 1
ATOM 1523 C C . SER A 1 207 ? -8.103 -20.424 38.300 1.00 81.81 207 SER A C 1
ATOM 1525 O O . SER A 1 207 ? -7.485 -20.374 37.236 1.00 81.81 207 SER A O 1
ATOM 1527 N N . ASP A 1 208 ? -8.146 -21.521 39.061 1.00 76.88 208 ASP A N 1
ATOM 1528 C CA . ASP A 1 208 ? -7.504 -22.798 38.710 1.00 76.88 208 ASP A CA 1
ATOM 1529 C C . ASP A 1 208 ? -8.398 -23.686 37.815 1.00 76.88 208 ASP A C 1
ATOM 1531 O O . ASP A 1 208 ? -7.979 -24.750 37.349 1.00 76.88 208 ASP A O 1
ATOM 1535 N N . ALA A 1 209 ? -9.636 -23.254 37.542 1.00 88.00 209 ALA A N 1
ATOM 1536 C CA . ALA A 1 209 ? -10.604 -23.982 36.725 1.00 88.00 209 ALA A CA 1
ATOM 1537 C C . ALA A 1 209 ? -10.260 -23.875 35.227 1.00 88.00 209 ALA A C 1
ATOM 1539 O O . ALA A 1 209 ? -10.827 -23.080 34.481 1.00 88.00 209 ALA A O 1
ATOM 1540 N N . SER A 1 210 ? -9.305 -24.689 34.774 1.00 87.12 210 SER A N 1
ATOM 1541 C CA . SER A 1 210 ? -8.788 -24.653 33.395 1.00 87.12 210 SER A CA 1
ATOM 1542 C C . SER A 1 210 ? -9.871 -24.841 32.323 1.00 87.12 210 SER A C 1
ATOM 1544 O O . SER A 1 210 ? -9.779 -24.236 31.253 1.00 87.12 210 SER A O 1
ATOM 1546 N N . ASP A 1 211 ? -10.908 -25.631 32.606 1.00 89.88 211 ASP A N 1
ATOM 1547 C CA . ASP A 1 211 ? -12.028 -25.844 31.681 1.00 89.88 211 ASP A CA 1
ATOM 1548 C C . ASP A 1 211 ? -12.865 -24.576 31.494 1.00 89.88 211 ASP A C 1
ATOM 1550 O O . ASP A 1 211 ? -13.198 -24.220 30.365 1.00 89.88 211 ASP A O 1
ATOM 1554 N N . ASP A 1 212 ? -13.115 -23.834 32.572 1.00 92.81 212 ASP A N 1
ATOM 1555 C CA . ASP A 1 212 ? -13.835 -22.560 32.543 1.00 92.81 212 ASP A CA 1
ATOM 1556 C C . ASP A 1 212 ? -13.061 -21.487 31.760 1.00 92.81 212 ASP A C 1
ATOM 1558 O O . ASP A 1 212 ? -13.629 -20.777 30.926 1.00 92.81 212 ASP A O 1
ATOM 1562 N N . LEU A 1 213 ? -11.740 -21.415 31.956 1.00 94.19 213 LEU A N 1
ATOM 1563 C CA . LEU A 1 213 ? -10.876 -20.510 31.192 1.00 94.19 213 LEU A CA 1
ATOM 1564 C C . LEU A 1 213 ? -10.886 -20.858 29.695 1.00 94.19 213 LEU A C 1
ATOM 1566 O O . LEU A 1 213 ? -10.999 -19.975 28.842 1.00 94.19 213 LEU A O 1
ATOM 1570 N N . ARG A 1 214 ? -10.796 -22.152 29.361 1.00 94.69 214 ARG A N 1
ATOM 1571 C CA . ARG A 1 214 ? -10.845 -22.641 27.975 1.00 94.69 214 ARG A CA 1
ATOM 1572 C C . ARG A 1 214 ? -12.199 -22.358 27.326 1.00 94.69 214 ARG A C 1
ATOM 1574 O O . ARG A 1 214 ? -12.235 -21.967 26.157 1.00 94.69 214 ARG A O 1
ATOM 1581 N N . ARG A 1 215 ? -13.289 -22.530 28.076 1.00 95.06 215 ARG A N 1
ATOM 1582 C CA . ARG A 1 215 ? -14.665 -22.258 27.647 1.00 95.06 215 ARG A CA 1
ATOM 1583 C C . ARG A 1 215 ? -14.851 -20.786 27.287 1.00 95.06 215 ARG A C 1
ATOM 1585 O O . ARG A 1 215 ? -15.271 -20.488 26.170 1.00 95.06 215 ARG A O 1
ATOM 1592 N N . LEU A 1 216 ? -14.402 -19.872 28.152 1.00 97.38 216 LEU A N 1
ATOM 1593 C CA . LEU A 1 216 ? -14.418 -18.435 27.865 1.00 97.38 216 LEU A CA 1
ATOM 1594 C C . LEU A 1 216 ? -13.621 -18.084 26.600 1.00 97.38 216 LEU A C 1
ATOM 1596 O O . LEU A 1 216 ? -14.138 -17.396 25.720 1.00 97.38 216 LEU A O 1
ATOM 1600 N N . VAL A 1 217 ? -12.371 -18.553 26.496 1.00 96.75 217 VAL A N 1
ATOM 1601 C CA . VAL A 1 217 ? -11.516 -18.261 25.332 1.00 96.75 217 VAL A CA 1
ATOM 1602 C C . VAL A 1 217 ? -12.166 -18.769 24.046 1.00 96.75 217 VAL A C 1
ATOM 1604 O O . VAL A 1 217 ? -12.196 -18.047 23.055 1.00 96.75 217 VAL A O 1
ATOM 1607 N N . THR A 1 218 ? -12.731 -19.977 24.062 1.00 95.12 218 THR A N 1
ATOM 1608 C CA . THR A 1 218 ? -13.393 -20.570 22.889 1.00 95.12 218 THR A CA 1
ATOM 1609 C C . THR A 1 218 ? -14.610 -19.753 22.457 1.00 95.12 218 THR A C 1
ATOM 1611 O O . THR A 1 218 ? -14.755 -19.451 21.270 1.00 95.12 218 THR A O 1
ATOM 1614 N N . ALA A 1 219 ? -15.456 -19.344 23.408 1.00 97.12 219 ALA A N 1
ATOM 1615 C CA . ALA A 1 219 ? -16.627 -18.519 23.128 1.00 97.12 219 ALA A CA 1
ATOM 1616 C C . ALA A 1 219 ? -16.234 -17.153 22.539 1.00 97.12 219 ALA A C 1
ATOM 1618 O O . ALA A 1 219 ? -16.781 -16.744 21.515 1.00 97.12 219 ALA A O 1
ATOM 1619 N N . LEU A 1 220 ? -15.241 -16.478 23.129 1.00 97.88 220 LEU A N 1
ATOM 1620 C CA . LEU A 1 220 ? -14.771 -15.174 22.655 1.00 97.88 220 LEU A CA 1
ATOM 1621 C C . LEU A 1 220 ? -14.082 -15.258 21.291 1.00 97.88 220 LEU A C 1
ATOM 1623 O O . LEU A 1 220 ? -14.351 -14.416 20.441 1.00 97.88 220 LEU A O 1
ATOM 1627 N N . VAL A 1 221 ? -13.245 -16.273 21.042 1.00 95.88 221 VAL A N 1
ATOM 1628 C CA . VAL A 1 221 ? -12.645 -16.501 19.715 1.00 95.88 221 VAL A CA 1
ATOM 1629 C C . VAL A 1 221 ? -13.741 -16.682 18.672 1.00 95.88 221 VAL A C 1
ATOM 1631 O O . VAL A 1 221 ? -13.751 -15.959 17.682 1.00 95.88 221 VAL A O 1
ATOM 1634 N N . THR A 1 222 ? -14.706 -17.569 18.926 1.00 92.88 222 THR A N 1
ATOM 1635 C CA . THR A 1 222 ? -15.815 -17.827 17.993 1.00 92.88 222 THR A CA 1
ATOM 1636 C C . THR A 1 222 ? -16.609 -16.549 17.712 1.00 92.88 222 THR A C 1
ATOM 1638 O O . THR A 1 222 ? -16.919 -16.240 16.562 1.00 92.88 222 THR A O 1
ATOM 1641 N N . ALA A 1 223 ? -16.890 -15.755 18.748 1.00 95.62 223 ALA A N 1
ATOM 1642 C CA . ALA A 1 223 ? -17.636 -14.513 18.607 1.00 95.62 223 ALA A CA 1
ATOM 1643 C C . ALA A 1 223 ? -16.847 -13.420 17.860 1.00 95.62 223 ALA A C 1
ATOM 1645 O O . ALA A 1 223 ? -17.401 -12.747 16.988 1.00 95.62 223 ALA A O 1
ATOM 1646 N N . ILE A 1 224 ? -15.544 -13.282 18.113 1.00 94.69 224 ILE A N 1
ATOM 1647 C CA . ILE A 1 224 ? -14.666 -12.371 17.363 1.00 94.69 224 ILE A CA 1
ATOM 1648 C C . ILE A 1 224 ? -14.569 -12.805 15.898 1.00 94.69 224 ILE A C 1
ATOM 1650 O O . ILE A 1 224 ? -14.649 -11.970 15.003 1.00 94.69 224 ILE A O 1
ATOM 1654 N N . GLU A 1 225 ? -14.448 -14.102 15.622 1.00 87.19 225 GLU A N 1
ATOM 1655 C CA . GLU A 1 225 ? -14.384 -14.617 14.252 1.00 87.19 225 GLU A CA 1
ATOM 1656 C C . GLU A 1 225 ? -15.694 -14.434 13.480 1.00 87.19 225 GLU A C 1
ATOM 1658 O O . GLU A 1 225 ? -15.651 -14.245 12.262 1.00 87.19 225 GLU A O 1
ATOM 1663 N N . SER A 1 226 ? -16.828 -14.451 14.188 1.00 82.69 226 SER A N 1
ATOM 1664 C CA . SER A 1 226 ? -18.158 -14.136 13.652 1.00 82.69 226 SER A CA 1
ATOM 1665 C C . SER A 1 226 ? -18.397 -12.639 13.447 1.00 82.69 226 SER A C 1
ATOM 1667 O O . SER A 1 226 ? -19.341 -12.247 12.758 1.00 82.69 226 SER A O 1
ATOM 1669 N N . THR A 1 227 ? -17.565 -11.791 14.060 1.00 81.69 227 THR A N 1
ATOM 1670 C CA . THR A 1 227 ? -17.663 -10.348 13.883 1.00 81.69 227 THR A CA 1
ATOM 1671 C C . THR A 1 227 ? -17.251 -10.058 12.455 1.00 81.69 227 THR A C 1
ATOM 1673 O O . THR A 1 227 ? -16.118 -10.339 12.059 1.00 81.69 227 THR A O 1
ATOM 1676 N N . ALA A 1 228 ? -18.180 -9.523 11.667 1.00 57.56 228 ALA A N 1
ATOM 1677 C CA . ALA A 1 228 ? -17.843 -9.054 10.342 1.00 57.56 228 ALA A CA 1
ATOM 1678 C C . ALA A 1 228 ? -16.707 -8.034 10.491 1.00 57.56 228 ALA A C 1
ATOM 1680 O O . ALA A 1 228 ? -16.892 -6.975 11.095 1.00 57.56 228 ALA A O 1
ATOM 1681 N N . SER A 1 229 ? -15.532 -8.342 9.932 1.00 49.06 229 SER A N 1
ATOM 1682 C CA . SER A 1 229 ? -14.663 -7.281 9.431 1.00 49.06 229 SER A CA 1
ATOM 1683 C C . SER A 1 229 ? -15.579 -6.336 8.646 1.00 49.06 229 SER A C 1
ATOM 1685 O O . SER A 1 229 ? -16.415 -6.849 7.893 1.00 49.06 229 SER A O 1
ATOM 1687 N N . PRO A 1 230 ? -15.500 -5.006 8.848 1.00 45.81 230 PRO A N 1
ATOM 1688 C CA . PRO A 1 230 ? -16.304 -4.068 8.087 1.00 45.81 230 PRO A CA 1
ATOM 1689 C C . PRO A 1 230 ? -16.085 -4.467 6.652 1.00 45.81 230 PRO A C 1
ATOM 1691 O O . PRO A 1 230 ? -14.947 -4.600 6.193 1.00 45.81 230 PRO A O 1
ATOM 1694 N N . ASP A 1 231 ? -17.177 -4.809 6.005 1.00 42.78 231 ASP A N 1
ATOM 1695 C CA . ASP A 1 231 ? -17.057 -5.434 4.726 1.00 42.78 231 ASP A CA 1
ATOM 1696 C C . ASP A 1 231 ? -16.358 -4.420 3.804 1.00 42.78 231 ASP A C 1
ATOM 1698 O O . ASP A 1 231 ? -16.887 -3.317 3.604 1.00 42.78 231 ASP A O 1
ATOM 1702 N N . PRO A 1 232 ? -15.172 -4.724 3.238 1.00 45.97 232 PRO A N 1
ATOM 1703 C CA . PRO A 1 232 ? -14.680 -3.939 2.113 1.00 45.97 232 PRO A CA 1
ATOM 1704 C C . PRO A 1 232 ? -15.704 -3.967 0.954 1.00 45.97 232 PRO A C 1
ATOM 1706 O O . PRO A 1 232 ? -15.614 -3.164 0.028 1.00 45.97 232 PRO A O 1
ATOM 1709 N N . SER A 1 233 ? -16.725 -4.838 1.016 1.00 48.41 233 SER A N 1
ATOM 1710 C CA . SER A 1 233 ? -17.954 -4.770 0.229 1.00 48.41 233 SER A CA 1
ATOM 1711 C C . SER A 1 233 ? -19.131 -4.026 0.859 1.00 48.41 233 SER A C 1
ATOM 1713 O O . SER A 1 233 ? -20.283 -4.414 0.685 1.00 48.41 233 SER A O 1
ATOM 1715 N N . SER A 1 234 ? -18.891 -2.865 1.473 1.00 64.56 234 SER A N 1
ATOM 1716 C CA . SER A 1 234 ? -19.958 -1.858 1.481 1.00 64.56 234 SER A CA 1
ATOM 1717 C C . SER A 1 234 ? -20.305 -1.559 0.021 1.00 64.56 234 SER A C 1
ATOM 1719 O O . SER A 1 234 ? -19.462 -1.111 -0.751 1.00 64.56 234 SER A O 1
ATOM 1721 N N . ALA A 1 235 ? -21.524 -1.916 -0.377 1.00 84.50 235 ALA A N 1
ATOM 1722 C CA . ALA A 1 235 ? -22.030 -1.725 -1.724 1.00 84.50 235 ALA A CA 1
ATOM 1723 C C . ALA A 1 235 ? -21.894 -0.245 -2.122 1.00 84.50 235 ALA A C 1
ATOM 1725 O O . ALA A 1 235 ? -22.597 0.621 -1.603 1.00 84.50 235 ALA A O 1
ATOM 1726 N N . LEU A 1 236 ? -20.965 0.047 -3.027 1.00 92.31 236 LEU A N 1
ATOM 1727 C CA . LEU A 1 236 ? -20.702 1.376 -3.552 1.00 92.31 236 LEU A CA 1
ATOM 1728 C C . LEU A 1 236 ? -21.538 1.601 -4.803 1.00 92.31 236 LEU A C 1
ATOM 1730 O O . LEU A 1 236 ? -21.573 0.768 -5.710 1.00 92.31 236 LEU A O 1
ATOM 1734 N N . THR A 1 237 ? -22.163 2.769 -4.890 1.00 95.88 237 THR A N 1
ATOM 1735 C CA . THR A 1 237 ? -22.856 3.182 -6.111 1.00 95.88 237 THR A CA 1
ATOM 1736 C C . THR A 1 237 ? -21.838 3.669 -7.139 1.00 95.88 237 THR A C 1
ATOM 1738 O O . THR A 1 237 ? -21.058 4.588 -6.871 1.00 95.88 237 THR A O 1
ATOM 1741 N N . ALA A 1 238 ? -21.843 3.065 -8.325 1.00 96.62 238 ALA A N 1
ATOM 1742 C CA . ALA A 1 238 ? -20.966 3.440 -9.423 1.00 96.62 238 ALA A CA 1
ATOM 1743 C C . ALA A 1 238 ? -21.396 4.779 -10.041 1.00 96.62 238 ALA A C 1
ATOM 1745 O O . ALA A 1 238 ? -22.517 4.933 -10.522 1.00 96.62 238 ALA A O 1
ATOM 1746 N N . VAL A 1 239 ? -20.476 5.741 -10.083 1.00 97.00 239 VAL A N 1
ATOM 1747 C CA . VAL A 1 239 ? -20.662 7.051 -10.717 1.00 97.00 239 VAL A CA 1
ATOM 1748 C C . VAL A 1 239 ? -19.716 7.147 -11.914 1.00 97.00 239 VAL A C 1
ATOM 1750 O O . VAL A 1 239 ? -18.501 7.060 -11.741 1.00 97.00 239 VAL A O 1
ATOM 1753 N N . PRO A 1 240 ? -20.205 7.305 -13.152 1.00 96.44 240 PRO A N 1
ATOM 1754 C CA . PRO A 1 240 ? -19.332 7.474 -14.308 1.00 96.44 240 PRO A CA 1
ATOM 1755 C C . PRO A 1 240 ? -18.417 8.692 -14.169 1.00 96.44 240 PRO A C 1
ATOM 1757 O O . PRO A 1 240 ? -18.892 9.781 -13.864 1.00 96.44 240 PRO A O 1
ATOM 1760 N N . VAL A 1 241 ? -17.123 8.537 -14.466 1.00 94.88 241 VAL A N 1
ATOM 1761 C CA . VAL A 1 241 ? -16.184 9.671 -14.488 1.00 94.88 241 VAL A CA 1
ATOM 1762 C C . VAL A 1 241 ? -15.458 9.753 -15.824 1.00 94.88 241 VAL A C 1
ATOM 1764 O O . VAL A 1 241 ? -14.867 8.781 -16.304 1.00 94.88 241 VAL A O 1
ATOM 1767 N N . ALA A 1 242 ? -15.457 10.946 -16.420 1.00 91.19 242 ALA A N 1
ATOM 1768 C CA . ALA A 1 242 ? -14.839 11.230 -17.712 1.00 91.19 242 ALA A CA 1
ATOM 1769 C C . ALA A 1 242 ? -13.307 11.403 -17.621 1.00 91.19 242 ALA A C 1
ATOM 1771 O O . ALA A 1 242 ? -12.752 12.440 -17.987 1.00 91.19 242 ALA A O 1
ATOM 1772 N N . ILE A 1 243 ? -12.601 10.376 -17.141 1.00 88.94 243 ILE A N 1
ATOM 1773 C CA . ILE A 1 243 ? -11.132 10.333 -17.117 1.00 88.94 243 ILE A CA 1
ATOM 1774 C C . ILE A 1 243 ? -10.645 9.400 -18.221 1.00 88.94 243 ILE A C 1
ATOM 1776 O O . ILE A 1 243 ? -10.887 8.191 -18.200 1.00 88.94 243 ILE A O 1
ATOM 1780 N N . ALA A 1 244 ? -9.927 9.961 -19.192 1.00 84.38 244 ALA A N 1
ATOM 1781 C CA . ALA A 1 244 ? -9.294 9.181 -20.242 1.00 84.38 244 ALA A CA 1
ATOM 1782 C C . ALA A 1 244 ? -8.160 8.335 -19.644 1.00 84.38 244 ALA A C 1
ATOM 1784 O O . ALA A 1 244 ? -7.143 8.858 -19.197 1.00 84.38 244 ALA A O 1
ATOM 1785 N N . SER A 1 245 ? -8.336 7.015 -19.622 1.00 87.56 245 SER A N 1
ATOM 1786 C CA . SER A 1 245 ? -7.332 6.080 -19.123 1.00 87.56 245 SER A CA 1
ATOM 1787 C C . SER A 1 245 ? -7.221 4.863 -20.033 1.00 87.56 245 SER A C 1
ATOM 1789 O O . SER A 1 245 ? -8.217 4.256 -20.432 1.00 87.56 245 SER A O 1
ATOM 1791 N N . GLY A 1 246 ? -5.977 4.480 -20.326 1.00 86.50 246 GLY A N 1
ATOM 1792 C CA . GLY A 1 246 ? -5.647 3.209 -20.967 1.00 86.50 246 GLY A CA 1
ATOM 1793 C C . GLY A 1 246 ? -5.825 2.002 -20.039 1.00 86.50 246 GLY A C 1
ATOM 1794 O O . GLY A 1 246 ? -5.665 0.866 -20.467 1.00 86.50 246 GLY A O 1
ATOM 1795 N N . LEU A 1 247 ? -6.161 2.205 -18.769 1.00 91.56 247 LEU A N 1
ATOM 1796 C CA . LEU A 1 247 ? -6.309 1.141 -17.778 1.00 91.56 247 LEU A CA 1
ATOM 1797 C C . LEU A 1 247 ? -7.632 1.291 -17.020 1.00 91.56 247 LEU A C 1
ATOM 1799 O O . LEU A 1 247 ? -8.143 2.413 -16.936 1.00 91.56 247 LEU A O 1
ATOM 1803 N N . PRO A 1 248 ? -8.186 0.200 -16.459 1.00 95.38 248 PRO A N 1
ATOM 1804 C CA . PRO A 1 248 ? -9.306 0.298 -15.531 1.00 95.38 248 PRO A CA 1
ATOM 1805 C C . PRO A 1 248 ? -8.935 1.242 -14.385 1.00 95.38 248 PRO A C 1
ATOM 1807 O O . PRO A 1 248 ? -7.858 1.126 -13.796 1.00 95.38 248 PRO A O 1
ATOM 1810 N N . LEU A 1 249 ? -9.800 2.217 -14.130 1.00 95.69 249 LEU A N 1
ATOM 1811 C CA . LEU A 1 249 ? -9.545 3.312 -13.208 1.00 95.69 249 LEU A CA 1
ATOM 1812 C C . LEU A 1 249 ? -10.765 3.531 -12.327 1.00 95.69 249 LEU A C 1
ATOM 1814 O O . LEU A 1 249 ? -11.889 3.528 -12.834 1.00 95.69 249 LEU A O 1
ATOM 1818 N N . ALA A 1 250 ? -10.504 3.759 -11.045 1.00 96.62 250 ALA A N 1
ATOM 1819 C CA . ALA A 1 250 ? -11.494 4.155 -10.061 1.00 96.62 250 ALA A CA 1
ATOM 1820 C C . ALA A 1 250 ? -11.107 5.498 -9.423 1.00 96.62 250 ALA A C 1
ATOM 1822 O O . ALA A 1 250 ? -9.924 5.815 -9.288 1.00 96.62 250 ALA A O 1
ATOM 1823 N N . VAL A 1 251 ? -12.102 6.277 -9.018 1.00 96.88 251 VAL A N 1
ATOM 1824 C CA . VAL A 1 251 ? -11.959 7.434 -8.133 1.00 96.88 251 VAL A CA 1
ATOM 1825 C C . VAL A 1 251 ? -12.748 7.121 -6.871 1.00 96.88 251 VAL A C 1
ATOM 1827 O O . VAL A 1 251 ? -13.898 6.708 -6.959 1.00 96.88 251 VAL A O 1
ATOM 1830 N N . VAL A 1 252 ? -12.136 7.261 -5.704 1.00 95.62 252 VAL A N 1
ATOM 1831 C CA . VAL A 1 252 ? -12.733 6.842 -4.429 1.00 95.62 252 VAL A CA 1
ATOM 1832 C C . VAL A 1 252 ? -12.667 7.969 -3.408 1.00 95.62 252 VAL A C 1
ATOM 1834 O O . VAL A 1 252 ? -11.850 8.885 -3.538 1.00 95.62 252 VAL A O 1
ATOM 1837 N N . HIS A 1 253 ? -13.507 7.897 -2.378 1.00 93.56 253 HIS A N 1
ATOM 1838 C CA . HIS A 1 253 ? -13.426 8.818 -1.248 1.00 93.56 253 HIS A CA 1
ATOM 1839 C C . HIS A 1 253 ? -12.019 8.766 -0.604 1.00 93.56 253 HIS A C 1
ATOM 1841 O O . HIS A 1 253 ? -11.441 7.677 -0.520 1.00 93.56 253 HIS A O 1
ATOM 1847 N N . PRO A 1 254 ? -11.447 9.892 -0.127 1.00 87.75 254 PRO A N 1
ATOM 1848 C CA . PRO A 1 254 ? -10.092 9.924 0.440 1.00 87.75 254 PRO A CA 1
ATOM 1849 C C . PRO A 1 254 ? -9.850 8.923 1.577 1.00 87.75 254 PRO A C 1
ATOM 1851 O O . PRO A 1 254 ? -8.739 8.404 1.724 1.00 87.75 254 PRO A O 1
ATOM 1854 N N . ASP A 1 255 ? -10.889 8.617 2.354 1.00 83.31 255 ASP A N 1
ATOM 1855 C CA . ASP A 1 255 ? -10.803 7.662 3.462 1.00 83.31 255 ASP A CA 1
ATOM 1856 C C . ASP A 1 255 ? -10.511 6.235 2.996 1.00 83.31 255 ASP A C 1
ATOM 1858 O O . ASP A 1 255 ? -9.773 5.519 3.673 1.00 83.31 255 ASP A O 1
ATOM 1862 N N . ALA A 1 256 ? -10.993 5.850 1.809 1.00 87.19 256 ALA A N 1
ATOM 1863 C CA . ALA A 1 256 ? -10.758 4.520 1.253 1.00 87.19 256 ALA A CA 1
ATOM 1864 C C . ALA A 1 256 ? -9.269 4.263 0.968 1.00 87.19 256 ALA A C 1
ATOM 1866 O O . ALA A 1 256 ? -8.825 3.119 0.989 1.00 87.19 256 ALA A O 1
ATOM 1867 N N . LEU A 1 257 ? -8.477 5.314 0.722 1.00 89.94 257 LEU A N 1
ATOM 1868 C CA . LEU A 1 257 ? -7.036 5.213 0.457 1.00 89.94 257 LEU A CA 1
ATOM 1869 C C . LEU A 1 257 ? -6.178 5.727 1.617 1.00 89.94 257 LEU A C 1
ATOM 1871 O O . LEU A 1 257 ? -5.014 6.065 1.405 1.00 89.94 257 LEU A O 1
ATOM 1875 N N . ALA A 1 258 ? -6.735 5.818 2.829 1.00 84.44 258 ALA A N 1
ATOM 1876 C CA . ALA A 1 258 ? -6.035 6.331 4.008 1.00 84.44 258 ALA A CA 1
ATOM 1877 C C . ALA A 1 258 ? -5.363 7.703 3.763 1.00 84.44 258 ALA A C 1
ATOM 1879 O O . ALA A 1 258 ? -4.249 7.956 4.218 1.00 84.44 258 ALA A O 1
ATOM 1880 N N . GLY A 1 259 ? -6.024 8.583 2.999 1.00 82.50 259 GLY A N 1
ATOM 1881 C CA . GLY A 1 259 ? -5.517 9.913 2.648 1.00 82.50 259 GLY A CA 1
ATOM 1882 C C . GLY A 1 259 ? -4.503 9.950 1.496 1.00 82.50 259 GLY A C 1
ATOM 1883 O O . GLY A 1 259 ? -4.092 11.037 1.087 1.00 82.50 259 GLY A O 1
ATOM 1884 N N . LEU A 1 260 ? -4.112 8.805 0.925 1.00 89.62 260 LEU A N 1
ATOM 1885 C CA . LEU A 1 260 ? -3.258 8.780 -0.263 1.00 89.62 260 LEU A CA 1
ATOM 1886 C C . LEU A 1 260 ? -4.001 9.306 -1.486 1.00 89.62 260 LEU A C 1
ATOM 1888 O O . LEU A 1 260 ? -5.151 8.961 -1.740 1.00 89.62 260 LEU A O 1
ATOM 1892 N N . ARG A 1 261 ? -3.294 10.059 -2.331 1.00 91.94 261 ARG A N 1
ATOM 1893 C CA . ARG A 1 261 ? -3.842 10.544 -3.606 1.00 91.94 261 ARG A CA 1
ATOM 1894 C C . ARG A 1 261 ? -3.944 9.454 -4.684 1.00 91.94 261 ARG A C 1
ATOM 1896 O O . ARG A 1 261 ? -4.682 9.626 -5.648 1.00 91.94 261 ARG A O 1
ATOM 1903 N N . GLY A 1 262 ? -3.275 8.316 -4.503 1.00 89.50 262 GLY A N 1
ATOM 1904 C CA . GLY A 1 262 ? -3.148 7.266 -5.516 1.00 89.50 262 GLY A CA 1
ATOM 1905 C C . GLY A 1 262 ? -1.884 7.427 -6.367 1.00 89.50 262 GLY A C 1
ATOM 1906 O O . GLY A 1 262 ? -1.028 8.238 -6.018 1.00 89.50 262 GLY A O 1
ATOM 1907 N N . PRO A 1 263 ? -1.733 6.651 -7.451 1.00 94.44 263 PRO A N 1
ATOM 1908 C CA . PRO A 1 263 ? -2.567 5.508 -7.816 1.00 94.44 263 PRO A CA 1
ATOM 1909 C C . PRO A 1 263 ? -2.354 4.321 -6.858 1.00 94.44 263 PRO A C 1
ATOM 1911 O O . PRO A 1 263 ? -1.224 3.951 -6.563 1.00 94.44 263 PRO A O 1
ATOM 1914 N N . VAL A 1 264 ? -3.431 3.687 -6.392 1.00 94.12 264 VAL A N 1
ATOM 1915 C CA . VAL A 1 264 ? -3.394 2.455 -5.578 1.00 94.12 264 VAL A CA 1
ATOM 1916 C C . VAL A 1 264 ? -4.091 1.338 -6.355 1.00 94.12 264 VAL A C 1
ATOM 1918 O O . VAL A 1 264 ? -5.184 1.567 -6.871 1.00 94.12 264 VAL A O 1
ATOM 1921 N N . PRO A 1 265 ? -3.508 0.136 -6.488 1.00 94.25 265 PRO A N 1
ATOM 1922 C CA . PRO A 1 265 ? -4.212 -0.963 -7.128 1.00 94.25 265 PRO A CA 1
ATOM 1923 C C . PRO A 1 265 ? -5.328 -1.446 -6.202 1.00 94.25 265 PRO A C 1
ATOM 1925 O O . PRO A 1 265 ? -5.067 -1.770 -5.051 1.00 94.25 265 PRO A O 1
ATOM 1928 N N . VAL A 1 266 ? -6.553 -1.527 -6.699 1.00 93.31 266 VAL A N 1
ATOM 1929 C CA . VAL A 1 266 ? -7.724 -2.013 -5.957 1.00 93.31 266 VAL A CA 1
ATOM 1930 C C . VAL A 1 266 ? -8.403 -3.125 -6.739 1.00 93.31 266 VAL A C 1
ATOM 1932 O O . VAL A 1 266 ? -8.275 -3.189 -7.963 1.00 93.31 266 VAL A O 1
ATOM 1935 N N . THR A 1 267 ? -9.127 -3.998 -6.047 1.00 91.94 267 THR A N 1
ATOM 1936 C CA . THR A 1 267 ? -10.007 -4.969 -6.706 1.00 91.94 267 THR A CA 1
ATOM 1937 C C . THR A 1 267 ? -11.429 -4.452 -6.614 1.00 91.94 267 THR A C 1
ATOM 1939 O O . THR A 1 267 ? -11.933 -4.250 -5.515 1.00 91.94 267 THR A O 1
ATOM 1942 N N . VAL A 1 268 ? -12.045 -4.212 -7.766 1.00 93.81 268 VAL A N 1
ATOM 1943 C CA . VAL A 1 268 ? -13.445 -3.804 -7.864 1.00 93.81 268 VAL A CA 1
ATOM 1944 C C . VAL A 1 268 ? -14.239 -5.009 -8.327 1.00 93.81 268 VAL A C 1
ATOM 1946 O O . VAL A 1 268 ? -13.885 -5.607 -9.346 1.00 93.81 268 VAL A O 1
ATOM 1949 N N . THR A 1 269 ? -15.279 -5.366 -7.586 1.00 92.44 269 THR A N 1
ATOM 1950 C CA . THR A 1 269 ? -16.124 -6.514 -7.914 1.00 92.44 269 THR A CA 1
ATOM 1951 C C . THR A 1 269 ? -17.551 -6.053 -8.174 1.00 92.44 269 THR A C 1
ATOM 1953 O O . THR A 1 269 ? -18.062 -5.179 -7.478 1.00 92.44 269 THR A O 1
ATOM 1956 N N . ALA A 1 270 ? -18.168 -6.632 -9.195 1.00 94.56 270 ALA A N 1
ATOM 1957 C CA . ALA A 1 270 ? -19.586 -6.521 -9.499 1.00 94.56 270 ALA A CA 1
ATOM 1958 C C . ALA A 1 270 ? -20.093 -7.930 -9.781 1.00 94.56 270 ALA A C 1
ATOM 1960 O O . ALA A 1 270 ? -19.500 -8.616 -10.616 1.00 94.56 270 ALA A O 1
ATOM 1961 N N . ASP A 1 271 ? -21.143 -8.363 -9.089 1.00 88.25 271 ASP A N 1
ATOM 1962 C CA . ASP A 1 271 ? -21.673 -9.723 -9.208 1.00 88.25 271 ASP A CA 1
ATOM 1963 C C . ASP A 1 271 ? -20.561 -10.788 -9.054 1.00 88.25 271 ASP A C 1
ATOM 1965 O O . ASP A 1 271 ? -19.898 -10.854 -8.017 1.00 88.25 271 ASP A O 1
ATOM 1969 N N . ASP A 1 272 ? -20.316 -11.599 -10.085 1.00 84.50 272 ASP A N 1
ATOM 1970 C CA . ASP A 1 272 ? -19.288 -12.644 -10.137 1.00 84.50 272 ASP A CA 1
ATOM 1971 C C . ASP A 1 272 ? -17.958 -12.185 -10.771 1.00 84.50 272 ASP A C 1
ATOM 1973 O O . ASP A 1 272 ? -17.031 -12.983 -10.952 1.00 84.50 272 ASP A O 1
ATOM 1977 N N . ARG A 1 273 ? -17.828 -10.896 -11.112 1.00 90.12 273 ARG A N 1
ATOM 1978 C CA . ARG A 1 273 ? -16.684 -10.353 -11.853 1.00 90.12 273 ARG A CA 1
ATOM 1979 C C . ARG A 1 273 ? -15.821 -9.465 -10.987 1.00 90.12 273 ARG A C 1
ATOM 1981 O O . ARG A 1 273 ? -16.271 -8.440 -10.490 1.00 90.12 273 ARG A O 1
ATOM 1988 N N . SER A 1 274 ? -14.533 -9.784 -10.921 1.00 90.56 274 SER A N 1
ATOM 1989 C CA . SER A 1 274 ? -13.532 -8.950 -10.256 1.00 90.56 274 SER A CA 1
ATOM 1990 C C . SER A 1 274 ? -12.534 -8.378 -11.254 1.00 90.56 274 SER A C 1
ATOM 1992 O O . SER A 1 274 ? -11.973 -9.086 -12.091 1.00 90.56 274 SER A O 1
ATOM 1994 N N . VAL A 1 275 ? -12.269 -7.080 -11.138 1.00 93.31 275 VAL A N 1
ATOM 1995 C CA . VAL A 1 275 ? -11.342 -6.343 -11.996 1.00 93.31 275 VAL A CA 1
ATOM 1996 C C . VAL A 1 275 ? -10.347 -5.584 -11.130 1.00 93.31 275 VAL A C 1
ATOM 1998 O O . VAL A 1 275 ? -10.722 -4.817 -10.247 1.00 93.31 275 VAL A O 1
ATOM 2001 N N . VAL A 1 276 ? -9.056 -5.742 -11.422 1.00 93.25 276 VAL A N 1
ATOM 2002 C CA . VAL A 1 276 ? -8.028 -4.870 -10.845 1.00 93.25 276 VAL A CA 1
ATOM 2003 C C . VAL A 1 276 ? -8.082 -3.509 -11.536 1.00 93.25 276 VAL A C 1
ATOM 2005 O O . VAL A 1 276 ? -7.907 -3.415 -12.756 1.00 93.25 276 VAL A O 1
ATOM 2008 N N . ALA A 1 277 ? -8.294 -2.460 -10.748 1.00 95.06 277 ALA A N 1
ATOM 2009 C CA . ALA A 1 277 ? -8.313 -1.073 -11.189 1.00 95.06 277 ALA A CA 1
ATOM 2010 C C . ALA A 1 277 ? -7.266 -0.235 -10.451 1.00 95.06 277 ALA A C 1
ATOM 2012 O O . ALA A 1 277 ? -6.816 -0.582 -9.363 1.00 95.06 277 ALA A O 1
ATOM 2013 N N . TRP A 1 278 ? -6.886 0.891 -11.047 1.00 95.38 278 TRP A N 1
ATOM 2014 C CA . TRP A 1 278 ? -6.059 1.903 -10.395 1.00 95.38 278 TRP A CA 1
ATOM 2015 C C . TRP A 1 278 ? -6.957 2.951 -9.747 1.00 95.38 278 TRP A C 1
ATOM 2017 O O . TRP A 1 278 ? -7.579 3.744 -10.455 1.00 95.38 278 TRP A O 1
ATOM 2027 N N . ALA A 1 279 ? -7.037 2.936 -8.420 1.00 95.56 279 ALA A N 1
ATOM 2028 C CA . ALA A 1 279 ? -7.792 3.903 -7.640 1.00 95.56 279 ALA A CA 1
ATOM 2029 C C . ALA A 1 279 ? -6.996 5.185 -7.400 1.00 95.56 279 ALA A C 1
ATOM 2031 O O . ALA A 1 279 ? -5.813 5.151 -7.052 1.00 95.56 279 ALA A O 1
ATOM 2032 N N . TRP A 1 280 ? -7.687 6.308 -7.535 1.00 95.94 280 TRP A N 1
ATOM 2033 C CA . TRP A 1 280 ? -7.227 7.638 -7.163 1.00 95.94 280 TRP A CA 1
ATOM 2034 C C . TRP A 1 280 ? -8.174 8.219 -6.122 1.00 95.94 280 TRP A C 1
ATOM 2036 O O . TRP A 1 280 ? -9.375 7.961 -6.167 1.00 95.94 280 TRP A O 1
ATOM 2046 N N . SER A 1 281 ? -7.651 9.016 -5.196 1.00 95.12 281 SER A N 1
ATOM 2047 C CA . SER A 1 281 ? -8.517 9.765 -4.282 1.00 95.12 281 SER A CA 1
ATOM 2048 C C . SER A 1 281 ? -9.287 10.825 -5.062 1.00 95.12 281 SER A C 1
ATOM 2050 O O . SER A 1 281 ? -8.716 11.463 -5.944 1.00 95.12 281 SER A O 1
ATOM 2052 N N . ALA A 1 282 ? -10.537 11.089 -4.688 1.00 95.00 282 ALA A N 1
ATOM 2053 C CA . ALA A 1 282 ? -11.330 12.214 -5.180 1.00 95.00 282 ALA A CA 1
ATOM 2054 C C . ALA A 1 282 ? -10.617 13.572 -5.008 1.00 95.00 282 ALA A C 1
ATOM 2056 O O . ALA A 1 282 ? -10.853 14.501 -5.774 1.00 95.00 282 ALA A O 1
ATOM 2057 N N . THR A 1 283 ? -9.691 13.681 -4.048 1.00 92.50 283 THR A N 1
ATOM 2058 C CA . THR A 1 283 ? -8.869 14.881 -3.808 1.00 92.50 283 THR A CA 1
ATOM 2059 C C . THR A 1 283 ? -7.572 14.928 -4.620 1.00 92.50 283 THR A C 1
ATOM 2061 O O . THR A 1 283 ? -6.790 15.869 -4.473 1.00 92.50 283 THR A O 1
ATOM 2064 N N . ALA A 1 284 ? -7.295 13.926 -5.459 1.00 91.75 284 ALA A N 1
ATOM 2065 C CA . ALA A 1 284 ? -6.090 13.910 -6.274 1.00 91.75 284 ALA A CA 1
ATOM 2066 C C . ALA A 1 284 ? -6.114 15.017 -7.339 1.00 91.75 284 ALA A C 1
ATOM 2068 O O . ALA A 1 284 ? -7.150 15.352 -7.924 1.00 91.75 284 ALA A O 1
ATOM 2069 N N . VAL A 1 285 ? -4.935 15.577 -7.616 1.00 86.56 285 VAL A N 1
ATOM 2070 C CA . VAL A 1 285 ? -4.771 16.607 -8.645 1.00 86.56 285 VAL A CA 1
ATOM 2071 C C . VAL A 1 285 ? -5.210 16.042 -9.994 1.00 86.56 285 VAL A C 1
ATOM 2073 O O . VAL A 1 285 ? -4.813 14.947 -10.386 1.00 86.56 285 VAL A O 1
ATOM 2076 N N . GLY A 1 286 ? -6.059 16.793 -10.698 1.00 85.00 286 GLY A N 1
ATOM 2077 C CA . GLY A 1 286 ? -6.551 16.408 -12.018 1.00 85.00 286 GLY A CA 1
ATOM 2078 C C . GLY A 1 286 ? -7.810 15.546 -12.045 1.00 85.00 286 GLY A C 1
ATOM 2079 O O . GLY A 1 286 ? -8.341 15.305 -13.132 1.00 85.00 286 GLY A O 1
ATOM 2080 N N . VAL A 1 287 ? -8.332 15.132 -10.885 1.00 90.44 287 VAL A N 1
ATOM 2081 C CA . VAL A 1 287 ? -9.681 14.557 -10.797 1.00 90.44 287 VAL A CA 1
ATOM 2082 C C . VAL A 1 287 ? -10.700 15.628 -11.226 1.00 90.44 287 VAL A C 1
ATOM 2084 O O . VAL A 1 287 ? -10.613 16.765 -10.730 1.00 90.44 287 VAL A O 1
ATOM 2087 N N . PRO A 1 288 ? -11.632 15.315 -12.155 1.00 89.56 288 PRO A N 1
ATOM 2088 C CA . PRO A 1 288 ? -12.712 16.218 -12.552 1.00 89.56 288 PRO A CA 1
ATOM 2089 C C . PRO A 1 288 ? -13.550 16.657 -11.353 1.00 89.56 288 PRO A C 1
ATOM 2091 O O . PRO A 1 288 ? -13.763 15.871 -10.436 1.00 89.56 288 PRO A O 1
ATOM 2094 N N . GLU A 1 289 ? -14.050 17.891 -11.376 1.00 88.44 289 GLU A N 1
ATOM 2095 C CA . GLU A 1 289 ? -14.817 18.479 -10.268 1.00 88.44 289 GLU A CA 1
ATOM 2096 C C . GLU A 1 289 ? -16.029 17.626 -9.863 1.00 88.44 289 GLU A C 1
ATOM 2098 O O . GLU A 1 289 ? -16.238 17.389 -8.678 1.00 88.44 289 GLU A O 1
ATOM 2103 N N . GLU A 1 290 ? -16.723 17.046 -10.844 1.00 87.69 290 GLU A N 1
ATOM 2104 C CA . GLU A 1 290 ? -17.837 16.106 -10.650 1.00 87.69 290 GLU A CA 1
ATOM 2105 C C . GLU A 1 290 ? -17.471 14.913 -9.750 1.00 87.69 290 GLU A C 1
ATOM 2107 O O . GLU A 1 290 ? -18.285 14.460 -8.952 1.00 87.69 290 GLU A O 1
ATOM 2112 N N . ALA A 1 291 ? -16.232 14.420 -9.836 1.00 90.62 291 ALA A N 1
ATOM 2113 C CA . ALA A 1 291 ? -15.759 13.297 -9.030 1.00 90.62 291 ALA A CA 1
ATOM 2114 C C . ALA A 1 291 ? -15.122 13.719 -7.698 1.00 90.62 291 ALA A C 1
ATOM 2116 O O . ALA A 1 291 ? -14.802 12.855 -6.884 1.00 90.62 291 ALA A O 1
ATOM 2117 N N . ARG A 1 292 ? -14.949 15.023 -7.442 1.00 92.06 292 ARG A N 1
ATOM 2118 C CA . ARG A 1 292 ? -14.488 15.522 -6.133 1.00 92.06 292 ARG A CA 1
ATOM 2119 C C . ARG A 1 292 ? -15.587 15.459 -5.075 1.00 92.06 292 ARG A C 1
ATOM 2121 O O . ARG A 1 292 ? -15.270 15.381 -3.896 1.00 92.06 292 ARG A O 1
ATOM 2128 N N . GLY A 1 293 ? -16.851 15.480 -5.503 1.00 90.56 293 GLY A N 1
ATOM 2129 C CA . GLY A 1 293 ? -18.033 15.410 -4.641 1.00 90.56 293 GLY A CA 1
ATOM 2130 C C . GLY A 1 293 ? -18.532 13.995 -4.335 1.00 90.56 293 GLY A C 1
ATOM 2131 O O . GLY A 1 293 ? -19.652 13.860 -3.851 1.00 90.56 293 GLY A O 1
ATOM 2132 N N . LEU A 1 294 ? -17.755 12.947 -4.640 1.00 91.56 294 LEU A N 1
ATOM 2133 C CA . LEU A 1 294 ? -18.148 11.565 -4.339 1.00 91.56 294 LEU A CA 1
ATOM 2134 C C . LEU A 1 294 ? -18.308 11.371 -2.828 1.00 91.56 294 LEU A C 1
ATOM 2136 O O . LEU A 1 294 ? -17.390 11.669 -2.063 1.00 91.56 294 LEU A O 1
ATOM 2140 N N . SER A 1 295 ? -19.452 10.836 -2.406 1.00 90.06 295 SER A N 1
ATOM 2141 C CA . SER A 1 295 ? -19.672 10.456 -1.009 1.00 90.06 295 SER A CA 1
ATOM 2142 C C . SER A 1 295 ? -18.931 9.151 -0.659 1.00 90.06 295 SER A C 1
ATOM 2144 O O . SER A 1 295 ? -18.547 8.402 -1.561 1.00 90.06 295 SER A O 1
ATOM 2146 N N . PRO A 1 296 ? -18.751 8.817 0.635 1.00 86.75 296 PRO A N 1
ATOM 2147 C CA . PRO A 1 296 ? -18.141 7.547 1.048 1.00 86.75 296 PRO A CA 1
ATOM 2148 C C . PRO A 1 296 ? -18.823 6.285 0.486 1.00 86.75 296 PRO A C 1
ATOM 2150 O O . PRO A 1 296 ? -18.167 5.261 0.344 1.00 86.75 296 PRO A O 1
ATOM 2153 N N . GLY A 1 297 ? -20.114 6.360 0.135 1.00 87.38 297 GLY A N 1
ATOM 2154 C CA . GLY A 1 297 ? -20.880 5.265 -0.477 1.00 87.38 297 GLY A CA 1
ATOM 2155 C C . GLY A 1 297 ? -20.842 5.236 -2.011 1.00 87.38 297 GLY A C 1
ATOM 2156 O O . GLY A 1 297 ? -21.616 4.507 -2.632 1.00 87.38 297 GLY A O 1
ATOM 2157 N N . GLN A 1 298 ? -19.998 6.052 -2.645 1.00 94.69 298 GLN A N 1
ATOM 2158 C CA . GLN A 1 298 ? -19.882 6.145 -4.098 1.00 94.69 298 GLN A CA 1
ATOM 2159 C C . GLN A 1 298 ? -18.469 5.816 -4.577 1.00 94.69 298 GLN A C 1
ATOM 2161 O O . GLN A 1 298 ? -17.468 6.095 -3.917 1.00 94.69 298 GLN A O 1
ATOM 2166 N N . ILE A 1 299 ? -18.392 5.270 -5.788 1.00 96.50 299 ILE A N 1
ATOM 2167 C CA . ILE A 1 299 ? -17.141 5.029 -6.499 1.00 96.50 299 ILE A CA 1
ATOM 2168 C C . ILE A 1 299 ? -17.234 5.605 -7.904 1.00 96.50 299 ILE A C 1
ATOM 2170 O O . ILE A 1 299 ? -18.083 5.235 -8.711 1.00 96.50 299 ILE A O 1
ATOM 2174 N N . GLY A 1 300 ? -16.321 6.512 -8.217 1.00 97.31 300 GLY A N 1
ATOM 2175 C CA . GLY A 1 300 ? -16.122 6.996 -9.565 1.00 97.31 300 GLY A CA 1
ATOM 2176 C C . GLY A 1 300 ? -15.519 5.901 -10.440 1.00 97.31 300 GLY A C 1
ATOM 2177 O O . GLY A 1 300 ? -14.466 5.364 -10.111 1.00 97.31 300 GLY A O 1
ATOM 2178 N N . VAL A 1 301 ? -16.132 5.575 -11.573 1.00 97.50 301 VAL A N 1
ATOM 2179 C CA . VAL A 1 301 ? -15.661 4.524 -12.483 1.00 97.50 301 VAL A CA 1
ATOM 2180 C C . VAL A 1 301 ? -15.327 5.078 -13.865 1.00 97.50 301 VAL A C 1
ATOM 2182 O O . VAL A 1 301 ? -16.138 5.732 -14.526 1.00 97.50 301 VAL A O 1
ATOM 2185 N N . GLY A 1 302 ? -14.104 4.811 -14.326 1.00 96.12 302 GLY A N 1
ATOM 2186 C CA . GLY A 1 302 ? -13.674 5.152 -15.681 1.00 96.12 302 GLY A CA 1
ATOM 2187 C C . GLY A 1 302 ? -14.256 4.202 -16.734 1.00 96.12 302 GLY A C 1
ATOM 2188 O O . GLY A 1 302 ? -14.634 3.069 -16.433 1.00 96.12 302 GLY A O 1
ATOM 2189 N N . ARG A 1 303 ? -14.252 4.629 -18.005 1.00 95.62 303 ARG A N 1
ATOM 2190 C CA . ARG A 1 303 ? -14.849 3.881 -19.133 1.00 95.62 303 ARG A CA 1
ATOM 2191 C C . ARG A 1 303 ? -14.402 2.414 -19.216 1.00 95.62 303 ARG A C 1
ATOM 2193 O O . ARG A 1 303 ? -15.237 1.528 -19.300 1.00 95.62 303 ARG A O 1
ATOM 2200 N N . ARG A 1 304 ? -13.092 2.143 -19.135 1.00 94.88 304 ARG A N 1
ATOM 2201 C CA . ARG A 1 304 ? -12.548 0.769 -19.220 1.00 94.88 304 ARG A CA 1
ATOM 2202 C C . ARG A 1 304 ? -12.914 -0.114 -18.029 1.00 94.88 304 ARG A C 1
ATOM 2204 O O . ARG A 1 304 ? -12.911 -1.330 -18.165 1.00 94.88 304 ARG A O 1
ATOM 2211 N N . LEU A 1 305 ? -13.134 0.476 -16.852 1.00 96.56 305 LEU A N 1
ATOM 2212 C CA . LEU A 1 305 ? -13.563 -0.283 -15.679 1.00 96.56 305 LEU A CA 1
ATOM 2213 C C . LEU A 1 305 ? -15.031 -0.682 -15.836 1.00 96.56 305 LEU A C 1
ATOM 2215 O O . LEU A 1 305 ? -15.346 -1.857 -15.702 1.00 96.56 305 LEU A O 1
ATOM 2219 N N . ARG A 1 306 ? -15.877 0.275 -16.233 1.00 96.75 306 ARG A N 1
ATOM 2220 C CA . ARG A 1 306 ? -17.281 0.041 -16.586 1.00 96.75 306 ARG A CA 1
ATOM 2221 C C . ARG A 1 306 ? -17.454 -1.046 -17.647 1.00 96.75 306 ARG A C 1
ATOM 2223 O O . ARG A 1 306 ? -18.177 -2.000 -17.410 1.00 96.75 306 ARG A O 1
ATOM 2230 N N . GLU A 1 307 ? -16.717 -0.948 -18.757 1.00 96.31 307 GLU A N 1
ATOM 2231 C CA . GLU A 1 307 ? -16.732 -1.945 -19.841 1.00 96.31 307 GLU A CA 1
ATOM 2232 C C . GLU A 1 307 ? -16.381 -3.362 -19.350 1.00 96.31 307 GLU A C 1
ATOM 2234 O O . GLU A 1 307 ? -16.894 -4.338 -19.879 1.00 96.31 307 GLU A O 1
ATOM 2239 N N . LYS A 1 308 ? -15.492 -3.501 -18.355 1.00 95.75 308 LYS A N 1
ATOM 2240 C CA . LYS A 1 308 ? -15.113 -4.816 -17.809 1.00 95.75 308 LYS A CA 1
ATOM 2241 C C . LYS A 1 308 ? -16.097 -5.361 -16.769 1.00 95.75 308 LYS A C 1
ATOM 2243 O O . LYS A 1 308 ? -16.078 -6.562 -16.505 1.00 95.75 308 LYS A O 1
ATOM 2248 N N . LEU A 1 309 ? -16.897 -4.486 -16.168 1.00 96.25 309 LEU A N 1
ATOM 2249 C CA . LEU A 1 309 ? -17.900 -4.803 -15.150 1.00 96.25 309 LEU A CA 1
ATOM 2250 C C . LEU A 1 309 ? -19.329 -4.741 -15.719 1.00 96.25 309 LEU A C 1
ATOM 2252 O O . LEU A 1 309 ? -20.269 -4.613 -14.948 1.00 96.25 309 LEU A O 1
ATOM 2256 N N . ASP A 1 310 ? -19.485 -4.778 -17.049 1.00 95.69 310 ASP A N 1
ATOM 2257 C CA . ASP A 1 310 ? -20.767 -4.678 -17.767 1.00 95.69 310 ASP A CA 1
ATOM 2258 C C . ASP A 1 310 ? -21.682 -3.553 -17.261 1.00 95.69 310 ASP A C 1
ATOM 2260 O O . ASP A 1 310 ? -22.886 -3.728 -17.101 1.00 95.69 310 ASP A O 1
ATOM 2264 N N . ASP A 1 311 ? -21.099 -2.379 -17.005 1.00 95.12 311 ASP A N 1
ATOM 2265 C CA . ASP A 1 311 ? -21.838 -1.195 -16.554 1.00 95.12 311 ASP A CA 1
ATOM 2266 C C . ASP A 1 311 ? -22.637 -1.387 -15.244 1.00 95.12 311 ASP A C 1
ATOM 2268 O O . ASP A 1 311 ? -23.594 -0.653 -14.990 1.00 95.12 311 ASP A O 1
ATOM 2272 N N . ALA A 1 312 ? -22.222 -2.318 -14.378 1.00 94.50 312 ALA A N 1
ATOM 2273 C CA . ALA A 1 312 ? -22.856 -2.540 -13.081 1.00 94.50 312 ALA A CA 1
ATOM 2274 C C . ALA A 1 312 ? -22.929 -1.262 -12.221 1.00 94.50 312 ALA A C 1
ATOM 2276 O O . ALA A 1 312 ? -21.959 -0.508 -12.089 1.00 94.50 312 ALA A O 1
ATOM 2277 N N . SER A 1 313 ? -24.094 -1.035 -11.605 1.00 93.94 313 SER A N 1
ATOM 2278 C CA . SER A 1 313 ? -24.383 0.153 -10.791 1.00 93.94 313 SER A CA 1
ATOM 2279 C C . SER A 1 313 ? -23.975 0.013 -9.326 1.00 93.94 313 SER A C 1
ATOM 2281 O O . SER A 1 313 ? -23.815 1.025 -8.646 1.00 93.94 313 SER A O 1
ATOM 2283 N N . VAL A 1 314 ? -23.828 -1.219 -8.837 1.00 94.44 314 VAL A N 1
ATOM 2284 C CA . VAL A 1 314 ? -23.453 -1.532 -7.456 1.00 94.44 314 VAL A CA 1
ATOM 2285 C C . VAL A 1 314 ? -22.170 -2.342 -7.473 1.00 94.44 314 VAL A C 1
ATOM 2287 O O . VAL A 1 314 ? -22.094 -3.369 -8.141 1.00 94.44 314 VAL A O 1
ATOM 2290 N N . LEU A 1 315 ? -21.165 -1.859 -6.753 1.00 94.62 315 LEU A N 1
ATOM 2291 C CA . LEU A 1 315 ? -19.808 -2.387 -6.775 1.00 94.62 315 LEU A CA 1
ATOM 2292 C C . LEU A 1 315 ? -19.303 -2.616 -5.355 1.00 94.62 315 LEU A C 1
ATOM 2294 O O . LEU A 1 315 ? -19.717 -1.935 -4.427 1.00 94.62 315 LEU A O 1
ATOM 2298 N N . SER A 1 316 ? -18.341 -3.510 -5.187 1.00 90.50 316 SER A N 1
ATOM 2299 C CA . SER A 1 316 ? -17.538 -3.604 -3.969 1.00 90.50 316 SER A CA 1
ATOM 2300 C C . SER A 1 316 ? -16.079 -3.280 -4.245 1.00 90.50 316 SER A C 1
ATOM 2302 O O . SER A 1 316 ? -15.595 -3.437 -5.371 1.00 90.50 316 SER A O 1
ATOM 2304 N N . LEU A 1 317 ? -15.375 -2.792 -3.224 1.00 91.50 317 LEU A N 1
ATOM 2305 C CA . LEU A 1 317 ? -14.020 -2.275 -3.358 1.00 91.50 317 LEU A CA 1
ATOM 2306 C C . LEU A 1 317 ? -13.099 -2.880 -2.301 1.00 91.50 317 LEU A C 1
ATOM 2308 O O . LEU A 1 317 ? -13.104 -2.491 -1.141 1.00 91.50 317 LEU A O 1
ATOM 2312 N N . VAL A 1 318 ? -12.193 -3.750 -2.734 1.00 87.50 318 VAL A N 1
ATOM 2313 C CA . VAL A 1 318 ? -11.128 -4.261 -1.870 1.00 87.50 318 VAL A CA 1
ATOM 2314 C C . VAL A 1 318 ? -9.863 -3.438 -2.085 1.00 87.50 318 VAL A C 1
ATOM 2316 O O . VAL A 1 318 ? -9.205 -3.525 -3.131 1.00 87.50 318 VAL A O 1
ATOM 2319 N N . VAL A 1 319 ? -9.509 -2.652 -1.070 1.00 87.88 319 VAL A N 1
ATOM 2320 C CA . VAL A 1 319 ? -8.256 -1.894 -1.017 1.00 87.88 319 VAL A CA 1
ATOM 2321 C C . VAL A 1 319 ? -7.184 -2.752 -0.335 1.00 87.88 319 VAL A C 1
ATOM 2323 O O . VAL A 1 319 ? -7.417 -3.255 0.765 1.00 87.88 319 VAL A O 1
ATOM 2326 N N . PRO A 1 320 ? -6.005 -2.966 -0.948 1.00 85.69 320 PRO A N 1
ATOM 2327 C CA . PRO A 1 320 ? -4.922 -3.693 -0.297 1.00 85.69 320 PRO A CA 1
ATOM 2328 C C . PRO A 1 320 ? -4.432 -2.964 0.952 1.00 85.69 320 PRO A C 1
ATOM 2330 O O . PRO A 1 320 ? -4.591 -1.753 1.081 1.00 85.69 320 PRO A O 1
ATOM 2333 N N . ARG A 1 321 ? -3.740 -3.684 1.839 1.00 82.94 321 ARG A N 1
ATOM 2334 C CA . ARG A 1 321 ? -3.124 -3.078 3.024 1.00 82.94 321 ARG A CA 1
ATOM 2335 C C . ARG A 1 321 ? -2.185 -1.933 2.622 1.00 82.94 321 ARG A C 1
ATOM 2337 O O . ARG A 1 321 ? -1.214 -2.148 1.889 1.00 82.94 321 ARG A O 1
ATOM 2344 N N . ILE A 1 322 ? -2.475 -0.746 3.152 1.00 87.75 322 ILE A N 1
ATOM 2345 C CA . ILE A 1 322 ? -1.679 0.475 3.025 1.00 87.75 322 ILE A CA 1
ATOM 2346 C C . ILE A 1 322 ? -0.920 0.681 4.338 1.00 87.75 322 ILE A C 1
ATOM 2348 O O . ILE A 1 322 ? -1.529 0.745 5.403 1.00 87.75 322 ILE A O 1
ATOM 2352 N N . VAL A 1 323 ? 0.407 0.789 4.272 1.00 88.06 323 VAL A N 1
ATOM 2353 C CA . VAL A 1 323 ? 1.254 1.075 5.438 1.00 88.06 323 VAL A CA 1
ATOM 2354 C C . VAL A 1 323 ? 1.887 2.458 5.272 1.00 88.06 323 VAL A C 1
ATOM 2356 O O . VAL A 1 323 ? 2.825 2.588 4.480 1.00 88.06 323 VAL A O 1
ATOM 2359 N N . PRO A 1 324 ? 1.376 3.496 5.964 1.00 90.88 324 PRO A N 1
ATOM 2360 C CA . PRO A 1 324 ? 1.963 4.830 5.932 1.00 90.88 324 PRO A CA 1
ATOM 2361 C C . PRO A 1 324 ? 3.276 4.851 6.724 1.00 90.88 324 PRO A C 1
ATOM 2363 O O . PRO A 1 324 ? 3.358 4.306 7.823 1.00 90.88 324 PRO A O 1
ATOM 2366 N N . LEU A 1 325 ? 4.308 5.477 6.162 1.00 92.25 325 LEU A N 1
ATOM 2367 C CA . LEU A 1 325 ? 5.662 5.523 6.709 1.00 92.25 325 LEU A CA 1
ATOM 2368 C C . LEU A 1 325 ? 6.260 6.920 6.518 1.00 92.25 325 LEU A C 1
ATOM 2370 O O . LEU A 1 325 ? 6.034 7.575 5.498 1.00 92.25 325 LEU A O 1
ATOM 2374 N N . ARG A 1 326 ? 7.070 7.364 7.481 1.00 91.62 326 ARG A N 1
ATOM 2375 C CA . ARG A 1 326 ? 7.843 8.609 7.366 1.00 91.62 326 ARG A CA 1
ATOM 2376 C C . ARG A 1 326 ? 9.189 8.352 6.701 1.00 91.62 326 ARG A C 1
ATOM 2378 O O . ARG A 1 326 ? 9.918 7.438 7.092 1.00 91.62 326 ARG A O 1
ATOM 2385 N N . THR A 1 327 ? 9.525 9.144 5.692 1.00 92.38 327 THR A N 1
ATOM 2386 C CA . THR A 1 327 ? 10.772 8.999 4.939 1.00 92.38 327 THR A CA 1
ATOM 2387 C C . THR A 1 327 ? 11.971 9.456 5.748 1.00 92.38 327 THR A C 1
ATOM 2389 O O . THR A 1 327 ? 11.925 10.490 6.397 1.00 92.38 327 THR A O 1
ATOM 2392 N N . ARG A 1 328 ? 13.079 8.739 5.609 1.00 91.25 328 ARG A N 1
ATOM 2393 C CA . ARG A 1 328 ? 14.400 9.105 6.115 1.00 91.25 328 ARG A CA 1
ATOM 2394 C C . ARG A 1 328 ? 15.432 8.995 5.005 1.00 91.25 328 ARG A C 1
ATOM 2396 O O . ARG A 1 328 ? 15.328 8.134 4.123 1.00 91.25 328 ARG A O 1
ATOM 2403 N N . ALA A 1 329 ? 16.478 9.807 5.079 1.00 88.38 329 ALA A N 1
ATOM 2404 C CA . ALA A 1 329 ? 17.644 9.646 4.224 1.00 88.38 329 ALA A CA 1
ATOM 2405 C C . ALA A 1 329 ? 18.276 8.249 4.380 1.00 88.38 329 ALA A C 1
ATOM 2407 O O . ALA A 1 329 ? 18.265 7.645 5.456 1.00 88.38 329 ALA A O 1
ATOM 2408 N N . ALA A 1 330 ? 18.851 7.714 3.307 1.00 89.19 330 ALA A N 1
ATOM 2409 C CA . ALA A 1 330 ? 19.656 6.500 3.385 1.00 89.19 330 ALA A CA 1
ATOM 2410 C C . ALA A 1 330 ? 20.937 6.724 4.212 1.00 89.19 330 ALA A C 1
ATOM 2412 O O . ALA A 1 330 ? 21.478 7.827 4.254 1.00 89.19 330 ALA A O 1
ATOM 2413 N N . LEU A 1 331 ? 21.446 5.671 4.859 1.00 90.25 331 LEU A N 1
ATOM 2414 C CA . LEU A 1 331 ? 22.737 5.732 5.546 1.00 90.25 331 LEU A CA 1
ATOM 2415 C C . LEU A 1 331 ? 23.863 5.502 4.538 1.00 90.25 331 LEU A C 1
ATOM 2417 O O . LEU A 1 331 ? 23.825 4.526 3.799 1.00 90.25 331 LEU A O 1
ATOM 2421 N N . ALA A 1 332 ? 24.916 6.322 4.565 1.00 89.81 332 ALA A N 1
ATOM 2422 C CA . ALA A 1 332 ? 26.059 6.166 3.655 1.00 89.81 332 ALA A CA 1
ATOM 2423 C C . ALA A 1 332 ? 26.719 4.772 3.732 1.00 89.81 332 ALA A C 1
ATOM 2425 O O . ALA A 1 332 ? 27.224 4.265 2.735 1.00 89.81 332 ALA A O 1
ATOM 2426 N N . ARG A 1 333 ? 26.681 4.136 4.913 1.00 93.19 333 ARG A N 1
ATOM 2427 C CA . ARG A 1 333 ? 27.213 2.782 5.150 1.00 93.19 333 ARG A CA 1
ATOM 2428 C C . ARG A 1 333 ? 26.281 1.640 4.727 1.00 93.19 333 ARG A C 1
ATOM 2430 O O . ARG A 1 333 ? 26.727 0.501 4.702 1.00 93.19 333 ARG A O 1
ATOM 2437 N N . ASP A 1 334 ? 25.011 1.928 4.451 1.00 93.06 334 ASP A N 1
ATOM 2438 C CA . ASP A 1 334 ? 23.997 0.943 4.050 1.00 93.06 334 ASP A CA 1
ATOM 2439 C C . ASP A 1 334 ? 22.963 1.618 3.137 1.00 93.06 334 ASP A C 1
ATOM 2441 O O . ASP A 1 334 ? 21.856 1.978 3.551 1.00 93.06 334 ASP A O 1
ATOM 2445 N N . LEU A 1 335 ? 23.385 1.883 1.898 1.00 93.94 335 LEU A N 1
ATOM 2446 C CA . LEU A 1 335 ? 22.556 2.527 0.885 1.00 93.94 335 LEU A CA 1
ATOM 2447 C C . LEU A 1 335 ? 21.610 1.496 0.249 1.00 93.94 335 LEU A C 1
ATOM 2449 O O . LEU A 1 335 ? 22.099 0.493 -0.278 1.00 93.94 335 LEU A O 1
ATOM 2453 N N . PRO A 1 336 ? 20.289 1.756 0.214 1.00 94.06 336 PRO A N 1
ATOM 2454 C CA . PRO A 1 336 ? 19.368 0.940 -0.561 1.00 94.06 336 PRO A CA 1
ATOM 2455 C C . PRO A 1 336 ? 19.755 0.933 -2.046 1.00 94.06 336 PRO A C 1
ATOM 2457 O O . PRO A 1 336 ? 20.191 1.950 -2.598 1.00 94.06 336 PRO A O 1
ATOM 2460 N N . ALA A 1 337 ? 19.558 -0.207 -2.708 1.00 91.69 337 ALA A N 1
ATOM 2461 C CA . ALA A 1 337 ? 19.585 -0.288 -4.166 1.00 91.69 337 ALA A CA 1
ATOM 2462 C C . ALA A 1 337 ? 18.480 0.585 -4.804 1.00 91.69 337 ALA A C 1
ATOM 2464 O O . ALA A 1 337 ? 17.571 1.065 -4.130 1.00 91.69 337 ALA A O 1
ATOM 2465 N N . ALA A 1 338 ? 18.544 0.789 -6.124 1.00 87.69 338 ALA A N 1
ATOM 2466 C CA . ALA A 1 338 ? 17.626 1.687 -6.838 1.00 87.69 338 ALA A CA 1
ATOM 2467 C C . ALA A 1 338 ? 16.138 1.295 -6.716 1.00 87.69 338 ALA A C 1
ATOM 2469 O O . ALA A 1 338 ? 15.273 2.165 -6.775 1.00 87.69 338 ALA A O 1
ATOM 2470 N N . ASP A 1 339 ? 15.850 0.004 -6.546 1.00 91.25 339 ASP A N 1
ATOM 2471 C CA . ASP A 1 339 ? 14.517 -0.568 -6.347 1.00 91.25 339 ASP A CA 1
ATOM 2472 C C . ASP A 1 339 ? 14.324 -1.128 -4.930 1.00 91.25 339 ASP A C 1
ATOM 2474 O O . ASP A 1 339 ? 13.417 -1.921 -4.698 1.00 91.25 339 ASP A O 1
ATOM 2478 N N . GLU A 1 340 ? 15.170 -0.745 -3.975 1.00 95.75 340 GLU A N 1
ATOM 2479 C CA . GLU A 1 340 ? 15.117 -1.216 -2.593 1.00 95.75 340 GLU A CA 1
ATOM 2480 C C . GLU A 1 340 ? 14.768 -0.074 -1.643 1.00 95.75 340 GLU A C 1
ATOM 2482 O O . GLU A 1 340 ? 15.171 1.076 -1.821 1.00 95.75 340 GLU A O 1
ATOM 2487 N N . VAL A 1 341 ? 14.017 -0.412 -0.601 1.00 97.12 341 VAL A N 1
ATOM 2488 C CA . VAL A 1 341 ? 13.722 0.479 0.519 1.00 97.12 341 VAL A CA 1
ATOM 2489 C C . VAL A 1 341 ? 14.000 -0.261 1.816 1.00 97.12 341 VAL A C 1
ATOM 2491 O O . VAL A 1 341 ? 13.701 -1.452 1.926 1.00 97.12 341 VAL A O 1
ATOM 2494 N N . HIS A 1 342 ? 14.570 0.424 2.805 1.00 97.56 342 HIS A N 1
ATOM 2495 C CA . HIS A 1 342 ? 14.785 -0.183 4.118 1.00 97.56 342 HIS A CA 1
ATOM 2496 C C . HIS A 1 342 ? 13.631 0.171 5.053 1.00 97.56 342 HIS A C 1
ATOM 2498 O O . HIS A 1 342 ? 13.258 1.339 5.159 1.00 97.56 342 HIS A O 1
ATOM 2504 N N . VAL A 1 343 ? 13.094 -0.831 5.743 1.00 96.06 343 VAL A N 1
ATOM 2505 C CA . VAL A 1 343 ? 11.940 -0.709 6.653 1.00 96.06 343 VAL A CA 1
ATOM 2506 C C . VAL A 1 343 ? 12.247 -1.355 8.003 1.00 96.06 343 VAL A C 1
ATOM 2508 O O . VAL A 1 343 ? 13.151 -2.193 8.094 1.00 96.06 343 VAL A O 1
ATOM 2511 N N . SER A 1 344 ? 11.500 -0.995 9.050 1.00 90.62 344 SER A N 1
ATOM 2512 C CA . SER A 1 344 ? 11.576 -1.710 10.329 1.00 90.62 344 SER A CA 1
ATOM 2513 C C . SER A 1 344 ? 11.054 -3.146 10.169 1.00 90.62 344 SER A C 1
ATOM 2515 O O . SER A 1 344 ? 10.007 -3.340 9.543 1.00 90.62 344 SER A O 1
ATOM 2517 N N . PRO A 1 345 ? 11.708 -4.163 10.766 1.00 79.75 345 PRO A N 1
ATOM 2518 C CA . PRO A 1 345 ? 11.185 -5.530 10.798 1.00 79.75 345 PRO A CA 1
ATOM 2519 C C . PRO A 1 345 ? 9.801 -5.662 11.454 1.00 79.75 345 PRO A C 1
ATOM 2521 O O . PRO A 1 345 ? 9.112 -6.643 11.195 1.00 79.75 345 PRO A O 1
ATOM 2524 N N . GLY A 1 346 ? 9.407 -4.705 12.305 1.00 77.12 346 GLY A N 1
ATOM 2525 C CA . GLY A 1 346 ? 8.089 -4.687 12.948 1.00 77.12 346 GLY A CA 1
ATOM 2526 C C . GLY A 1 346 ? 6.967 -4.123 12.071 1.00 77.12 346 GLY A C 1
ATOM 2527 O O . GLY A 1 346 ? 5.806 -4.445 12.302 1.00 77.12 346 GLY A O 1
ATOM 2528 N N . ASP A 1 347 ? 7.293 -3.314 11.058 1.00 76.44 347 ASP A N 1
ATOM 2529 C CA . ASP A 1 347 ? 6.282 -2.679 10.204 1.00 76.44 347 ASP A CA 1
ATOM 2530 C C . ASP A 1 347 ? 5.821 -3.612 9.080 1.00 76.44 347 ASP A C 1
ATOM 2532 O O . ASP A 1 347 ? 4.628 -3.700 8.771 1.00 76.44 347 ASP A O 1
ATOM 2536 N N . LEU A 1 348 ? 6.779 -4.282 8.429 1.00 82.62 348 LEU A N 1
ATOM 2537 C CA . LEU A 1 348 ? 6.561 -5.013 7.185 1.00 82.62 348 LEU A CA 1
ATOM 2538 C C . LEU A 1 348 ? 7.465 -6.238 7.058 1.00 82.62 348 LEU A C 1
ATOM 2540 O O . LEU A 1 348 ? 8.644 -6.227 7.413 1.00 82.62 348 LEU A O 1
ATOM 2544 N N . VAL A 1 349 ? 6.915 -7.278 6.432 1.00 76.62 349 VAL A N 1
ATOM 2545 C CA . VAL A 1 349 ? 7.673 -8.458 6.008 1.00 76.62 349 VAL A CA 1
ATOM 2546 C C . VAL A 1 349 ? 8.433 -8.134 4.720 1.00 76.62 349 VAL A C 1
ATOM 2548 O O . VAL A 1 349 ? 7.947 -7.378 3.873 1.00 76.62 349 VAL A O 1
ATOM 2551 N N . ALA A 1 350 ? 9.615 -8.728 4.550 1.00 85.06 350 ALA A N 1
ATOM 2552 C CA . ALA A 1 350 ? 10.374 -8.631 3.307 1.00 85.06 350 ALA A CA 1
ATOM 2553 C C . ALA A 1 350 ? 9.512 -9.045 2.102 1.00 85.06 350 ALA A C 1
ATOM 2555 O O . ALA A 1 350 ? 8.850 -10.083 2.126 1.00 85.06 350 ALA A O 1
ATOM 2556 N N . GLY A 1 351 ? 9.523 -8.244 1.038 1.00 87.25 351 GLY A N 1
ATOM 2557 C CA . GLY A 1 351 ? 8.647 -8.489 -0.103 1.00 87.25 351 GLY A CA 1
ATOM 2558 C C . GLY A 1 351 ? 8.676 -7.385 -1.146 1.00 87.25 351 GLY A C 1
ATOM 2559 O O . GLY A 1 351 ? 9.474 -6.451 -1.064 1.00 87.25 351 GLY A O 1
ATOM 2560 N N . ILE A 1 352 ? 7.804 -7.515 -2.143 1.00 91.19 352 ILE A N 1
ATOM 2561 C CA . ILE A 1 352 ? 7.625 -6.524 -3.202 1.00 91.19 352 ILE A CA 1
ATOM 2562 C C . ILE A 1 352 ? 6.380 -5.701 -2.881 1.00 91.19 352 ILE A C 1
ATOM 2564 O O . ILE A 1 352 ? 5.301 -6.251 -2.664 1.00 91.19 352 ILE A O 1
ATOM 2568 N N . TYR A 1 353 ? 6.540 -4.385 -2.892 1.00 95.06 353 TYR A N 1
ATOM 2569 C CA . TYR A 1 353 ? 5.502 -3.419 -2.572 1.00 95.06 353 TYR A CA 1
ATOM 2570 C C . TYR A 1 353 ? 5.432 -2.346 -3.651 1.00 95.06 353 TYR A C 1
ATOM 2572 O O . TYR A 1 353 ? 6.381 -2.129 -4.413 1.00 95.06 353 TYR A O 1
ATOM 2580 N N . LEU A 1 354 ? 4.299 -1.656 -3.687 1.00 96.00 354 LEU A N 1
ATOM 2581 C CA . LEU A 1 354 ? 4.170 -0.408 -4.414 1.00 96.00 354 LEU A CA 1
ATOM 2582 C C . LEU A 1 354 ? 4.383 0.748 -3.435 1.00 96.00 354 LEU A C 1
ATOM 2584 O O . LEU A 1 354 ? 3.610 0.917 -2.497 1.00 96.00 354 LEU A O 1
ATOM 2588 N N . LEU A 1 355 ? 5.437 1.527 -3.646 1.00 96.62 355 LEU A N 1
ATOM 2589 C CA . LEU A 1 355 ? 5.636 2.805 -2.978 1.00 96.62 355 LEU A CA 1
ATOM 2590 C C . LEU A 1 355 ? 4.734 3.842 -3.642 1.00 96.62 355 LEU A C 1
ATOM 2592 O O . LEU A 1 355 ? 4.809 4.004 -4.857 1.00 96.62 355 LEU A O 1
ATOM 2596 N N . VAL A 1 356 ? 3.905 4.526 -2.858 1.00 95.06 356 VAL A N 1
ATOM 2597 C CA . VAL A 1 356 ? 2.987 5.578 -3.311 1.00 95.06 356 VAL A CA 1
ATOM 2598 C C . VAL A 1 356 ? 3.356 6.884 -2.608 1.00 95.06 356 VAL A C 1
ATOM 2600 O O . VAL A 1 356 ? 3.447 6.922 -1.378 1.00 95.06 356 VAL A O 1
ATOM 2603 N N . HIS A 1 357 ? 3.552 7.953 -3.377 1.00 92.38 357 HIS A N 1
ATOM 2604 C CA . HIS A 1 357 ? 3.758 9.307 -2.865 1.00 92.38 357 HIS A CA 1
ATOM 2605 C C . HIS A 1 357 ? 3.202 10.333 -3.850 1.00 92.38 357 HIS A C 1
ATOM 2607 O O . HIS A 1 357 ? 3.549 10.298 -5.024 1.00 92.38 357 HIS A O 1
ATOM 2613 N N . ASP A 1 358 ? 2.323 11.209 -3.367 1.00 87.12 358 ASP A N 1
ATOM 2614 C CA . ASP A 1 358 ? 1.751 12.342 -4.108 1.00 87.12 358 ASP A CA 1
ATOM 2615 C C . ASP A 1 358 ? 1.380 12.069 -5.583 1.00 87.12 358 ASP A C 1
ATOM 2617 O O . ASP A 1 358 ? 1.811 12.752 -6.510 1.00 87.12 358 ASP A O 1
ATOM 2621 N N . GLY A 1 359 ? 0.589 11.023 -5.840 1.00 88.06 359 GLY A N 1
ATOM 2622 C CA . GLY A 1 359 ? 0.169 10.708 -7.209 1.00 88.06 359 GLY A CA 1
ATOM 2623 C C . GLY A 1 359 ? 1.181 9.888 -8.013 1.00 88.06 359 GLY A C 1
ATOM 2624 O O . GLY A 1 359 ? 0.883 9.520 -9.145 1.00 88.06 359 GLY A O 1
ATOM 2625 N N . VAL A 1 360 ? 2.365 9.595 -7.472 1.00 91.12 360 VAL A N 1
ATOM 2626 C CA . VAL A 1 360 ? 3.432 8.829 -8.128 1.00 91.12 360 VAL A CA 1
ATOM 2627 C C . VAL A 1 360 ? 3.594 7.473 -7.459 1.00 91.12 360 VAL A C 1
ATOM 2629 O O . VAL A 1 360 ? 3.549 7.351 -6.234 1.00 91.12 360 VAL A O 1
ATOM 2632 N N . THR A 1 361 ? 3.828 6.441 -8.270 1.00 94.69 361 THR A N 1
ATOM 2633 C CA . THR A 1 361 ? 4.119 5.095 -7.765 1.00 94.69 361 THR A CA 1
ATOM 2634 C C . THR A 1 361 ? 5.440 4.521 -8.235 1.00 94.69 361 THR A C 1
ATOM 2636 O O . THR A 1 361 ? 5.917 4.825 -9.322 1.00 94.69 361 THR A O 1
ATOM 2639 N N . ALA A 1 362 ? 6.042 3.660 -7.424 1.00 95.81 362 ALA A N 1
ATOM 2640 C CA . ALA A 1 362 ? 7.248 2.929 -7.780 1.00 95.81 362 ALA A CA 1
ATOM 2641 C C . ALA A 1 362 ? 7.199 1.511 -7.216 1.00 95.81 362 ALA A C 1
ATOM 2643 O O . ALA A 1 362 ? 6.790 1.293 -6.078 1.00 95.81 362 ALA A O 1
ATOM 2644 N N . TRP A 1 363 ? 7.649 0.537 -8.000 1.00 95.56 363 TRP A N 1
ATOM 2645 C CA . TRP A 1 363 ? 7.862 -0.812 -7.490 1.00 95.56 363 TRP A CA 1
ATOM 2646 C C . TRP A 1 363 ? 9.137 -0.861 -6.666 1.00 95.56 363 TRP A C 1
ATOM 2648 O O . TRP A 1 363 ? 10.197 -0.474 -7.156 1.00 95.56 363 TRP A O 1
ATOM 2658 N N . VAL A 1 364 ? 9.027 -1.366 -5.440 1.00 96.38 364 VAL A N 1
ATOM 2659 C CA . VAL A 1 364 ? 10.155 -1.472 -4.518 1.00 96.38 364 VAL A CA 1
ATOM 2660 C C . VAL A 1 364 ? 10.181 -2.824 -3.821 1.00 96.38 364 VAL A C 1
ATOM 2662 O O . VAL A 1 364 ? 9.148 -3.447 -3.571 1.00 96.38 364 VAL A O 1
ATOM 2665 N N . ARG A 1 365 ? 11.379 -3.274 -3.469 1.00 95.81 365 ARG A N 1
ATOM 2666 C CA . ARG A 1 365 ? 11.613 -4.376 -2.547 1.00 95.81 365 ARG A CA 1
ATOM 2667 C C . ARG A 1 365 ? 11.821 -3.802 -1.151 1.00 95.81 365 ARG A C 1
ATOM 2669 O O . ARG A 1 365 ? 12.798 -3.093 -0.917 1.00 95.81 365 ARG A O 1
ATOM 2676 N N . ALA A 1 366 ? 10.924 -4.124 -0.227 1.00 96.00 366 ALA A N 1
ATOM 2677 C CA . ALA A 1 366 ? 11.104 -3.781 1.175 1.00 96.00 366 ALA A CA 1
ATOM 2678 C C . ALA A 1 366 ? 12.096 -4.756 1.810 1.00 96.00 366 ALA A C 1
ATOM 2680 O O . ALA A 1 366 ? 11.898 -5.975 1.768 1.00 96.00 366 ALA A O 1
ATOM 2681 N N . VAL A 1 367 ? 13.167 -4.215 2.382 1.00 97.00 367 VAL A N 1
ATOM 2682 C CA . VAL A 1 367 ? 14.224 -4.982 3.035 1.00 97.00 367 VAL A CA 1
ATOM 2683 C C . VAL A 1 367 ? 14.289 -4.592 4.513 1.00 97.00 367 VAL A C 1
ATOM 2685 O O . VAL A 1 367 ? 14.633 -3.452 4.837 1.00 97.00 367 VAL A O 1
ATOM 2688 N N . PRO A 1 368 ? 13.949 -5.517 5.430 1.00 93.44 368 PRO A N 1
ATOM 2689 C CA . PRO A 1 368 ? 13.977 -5.244 6.859 1.00 93.44 368 PRO A CA 1
ATOM 2690 C C . PRO A 1 368 ? 15.384 -4.906 7.355 1.00 93.44 368 PRO A C 1
ATOM 2692 O O . PRO A 1 368 ? 16.362 -5.596 7.044 1.00 93.44 368 PRO A O 1
ATOM 2695 N N . ARG A 1 369 ? 15.485 -3.853 8.165 1.00 96.44 369 ARG A N 1
ATOM 2696 C CA . ARG A 1 369 ? 16.731 -3.393 8.779 1.00 96.44 369 ARG A CA 1
ATOM 2697 C C . ARG A 1 369 ? 16.473 -2.936 10.210 1.00 96.44 369 ARG A C 1
ATOM 2699 O O . ARG A 1 369 ? 15.710 -2.009 10.438 1.00 96.44 369 ARG A O 1
ATOM 2706 N N . ALA A 1 370 ? 17.180 -3.527 11.174 1.00 92.50 370 ALA A N 1
ATOM 2707 C CA . ALA A 1 370 ? 17.006 -3.218 12.599 1.00 92.50 370 ALA A CA 1
ATOM 2708 C C . ALA A 1 370 ? 17.307 -1.751 12.975 1.00 92.50 370 ALA A C 1
ATOM 2710 O O . ALA A 1 370 ? 16.841 -1.270 13.998 1.00 92.50 370 ALA A O 1
ATOM 2711 N N . HIS A 1 371 ? 18.082 -1.032 12.155 1.00 93.62 371 HIS A N 1
ATOM 2712 C CA . HIS A 1 371 ? 18.407 0.381 12.378 1.00 93.62 371 HIS A CA 1
ATOM 2713 C C . HIS A 1 371 ? 17.350 1.355 11.818 1.00 93.62 371 HIS A C 1
ATOM 2715 O O . HIS A 1 371 ? 17.548 2.572 11.883 1.00 93.62 371 HIS A O 1
ATOM 2721 N N . VAL A 1 372 ? 16.279 0.851 11.198 1.00 94.69 372 VAL A N 1
ATOM 2722 C CA . VAL A 1 372 ? 15.145 1.662 10.744 1.00 94.69 372 VAL A CA 1
ATOM 2723 C C . VAL A 1 372 ? 14.082 1.639 11.845 1.00 94.69 372 VAL A C 1
ATOM 2725 O O . VAL A 1 372 ? 13.595 0.556 12.166 1.00 94.69 372 VAL A O 1
ATOM 2728 N N . PRO A 1 373 ? 13.735 2.790 12.452 1.00 89.75 373 PRO A N 1
ATOM 2729 C CA . PRO A 1 373 ? 12.695 2.841 13.477 1.00 89.75 373 PRO A CA 1
ATOM 2730 C C . PRO A 1 373 ? 11.317 2.444 12.930 1.00 89.75 373 PRO A C 1
ATOM 2732 O O . PRO A 1 373 ? 11.031 2.665 11.755 1.00 89.75 373 PRO A O 1
ATOM 2735 N N . THR A 1 374 ? 10.454 1.906 13.793 1.00 87.19 374 THR A N 1
ATOM 2736 C CA . THR A 1 374 ? 9.042 1.611 13.487 1.00 87.19 374 THR A CA 1
ATOM 2737 C C . THR A 1 374 ? 8.315 2.860 12.978 1.00 87.19 374 THR A C 1
ATOM 2739 O O . THR A 1 374 ? 8.513 3.962 13.496 1.00 87.19 374 THR A O 1
ATOM 2742 N N . GLY A 1 375 ? 7.489 2.695 11.946 1.00 85.00 375 GLY A N 1
ATOM 2743 C CA . GLY A 1 375 ? 6.796 3.774 11.246 1.00 85.00 375 GLY A CA 1
ATOM 2744 C C . GLY A 1 375 ? 7.682 4.596 10.301 1.00 85.00 375 GLY A C 1
ATOM 2745 O O . GLY A 1 375 ? 7.238 5.642 9.821 1.00 85.00 375 GLY A O 1
ATOM 2746 N N . GLN A 1 376 ? 8.926 4.174 10.033 1.00 93.75 376 GLN A N 1
ATOM 2747 C CA . GLN A 1 376 ? 9.865 4.891 9.160 1.00 93.75 376 GLN A CA 1
ATOM 2748 C C . GLN A 1 376 ? 10.366 4.031 7.993 1.00 93.75 376 GLN A C 1
ATOM 2750 O O . GLN A 1 376 ? 10.389 2.802 8.039 1.00 93.75 376 GLN A O 1
ATOM 2755 N N . ILE A 1 377 ? 10.806 4.703 6.930 1.00 95.94 377 ILE A N 1
ATOM 2756 C CA . ILE A 1 377 ? 11.344 4.087 5.715 1.00 95.94 377 ILE A CA 1
ATOM 2757 C C . ILE A 1 377 ? 12.558 4.862 5.217 1.00 95.94 377 ILE A C 1
ATOM 2759 O O . ILE A 1 377 ? 12.512 6.084 5.089 1.00 95.94 377 ILE A O 1
ATOM 2763 N N . ARG A 1 378 ? 13.652 4.167 4.897 1.00 95.62 378 ARG A N 1
ATOM 2764 C CA . ARG A 1 378 ? 14.806 4.791 4.235 1.00 95.62 378 ARG A CA 1
ATOM 2765 C C . ARG A 1 378 ? 14.753 4.556 2.738 1.00 95.62 378 ARG A C 1
ATOM 2767 O O . ARG A 1 378 ? 14.655 3.416 2.280 1.00 95.62 378 ARG A O 1
ATOM 2774 N N . LEU A 1 379 ? 14.871 5.649 1.996 1.00 94.19 379 LEU A N 1
ATOM 2775 C CA . LEU A 1 379 ? 14.846 5.672 0.538 1.00 94.19 379 LEU A CA 1
ATOM 2776 C C . LEU A 1 379 ? 16.218 6.095 0.002 1.00 94.19 379 LEU A C 1
ATOM 2778 O O . LEU A 1 379 ? 16.845 7.018 0.530 1.00 94.19 379 LEU A O 1
ATOM 2782 N N . GLY A 1 380 ? 16.675 5.452 -1.075 1.00 92.31 380 GLY A N 1
ATOM 2783 C CA . GLY A 1 380 ? 17.836 5.928 -1.827 1.00 92.31 380 GLY A CA 1
ATOM 2784 C C . GLY A 1 380 ? 17.574 7.304 -2.453 1.00 92.31 380 GLY A C 1
ATOM 2785 O O . GLY A 1 380 ? 16.436 7.629 -2.797 1.00 92.31 380 GLY A O 1
ATOM 2786 N N . TYR A 1 381 ? 18.627 8.110 -2.635 1.00 90.00 381 TYR A N 1
ATOM 2787 C CA . TYR A 1 381 ? 18.522 9.468 -3.195 1.00 90.00 381 TYR A CA 1
ATOM 2788 C C . TYR A 1 381 ? 17.777 9.499 -4.537 1.00 90.00 381 TYR A C 1
ATOM 2790 O O . TYR A 1 381 ? 16.861 10.296 -4.721 1.00 90.00 381 TYR A O 1
ATOM 2798 N N . GLN A 1 382 ? 18.107 8.569 -5.441 1.00 90.75 382 GLN A N 1
ATOM 2799 C CA . GLN A 1 382 ? 17.452 8.469 -6.744 1.00 90.75 382 GLN A CA 1
ATOM 2800 C C . GLN A 1 382 ? 15.940 8.255 -6.609 1.00 90.75 382 GLN A C 1
ATOM 2802 O O . GLN A 1 382 ? 15.173 8.920 -7.292 1.00 90.75 382 GLN A O 1
ATOM 2807 N N . LEU A 1 383 ? 15.499 7.362 -5.721 1.00 92.69 383 LEU A N 1
ATOM 2808 C CA . LEU A 1 383 ? 14.077 7.078 -5.554 1.00 92.69 383 LEU A CA 1
ATOM 2809 C C . LEU A 1 383 ? 13.326 8.272 -4.950 1.00 92.69 383 LEU A C 1
ATOM 2811 O O . LEU A 1 383 ? 12.246 8.589 -5.435 1.00 92.69 383 LEU A O 1
ATOM 2815 N N . ARG A 1 384 ? 13.915 8.972 -3.966 1.00 90.50 384 ARG A N 1
ATOM 2816 C CA . ARG A 1 384 ? 13.351 10.215 -3.396 1.00 90.50 384 ARG A CA 1
ATOM 2817 C C . ARG A 1 384 ? 13.131 11.278 -4.465 1.00 90.50 384 ARG A C 1
ATOM 2819 O O . ARG A 1 384 ? 12.062 11.878 -4.517 1.00 90.50 384 ARG A O 1
ATOM 2826 N N . LEU A 1 385 ? 14.134 11.462 -5.323 1.00 89.25 385 LEU A N 1
ATOM 2827 C CA . LEU A 1 385 ? 14.077 12.404 -6.431 1.00 89.25 385 LEU A CA 1
ATOM 2828 C C . LEU A 1 385 ? 12.992 11.995 -7.435 1.00 89.25 385 LEU A C 1
ATOM 2830 O O . LEU A 1 385 ? 12.166 12.814 -7.810 1.00 89.25 385 LEU A O 1
ATOM 2834 N N . LEU A 1 386 ? 12.923 10.718 -7.814 1.00 91.12 386 LEU A N 1
ATOM 2835 C CA . LEU A 1 386 ? 11.947 10.229 -8.793 1.00 91.12 386 LEU A CA 1
ATOM 2836 C C . LEU A 1 386 ? 10.494 10.315 -8.317 1.00 91.12 386 LEU A C 1
ATOM 2838 O O . LEU A 1 386 ? 9.608 10.570 -9.132 1.00 91.12 386 LEU A O 1
ATOM 2842 N N . ILE A 1 387 ? 10.236 10.118 -7.024 1.00 89.25 387 ILE A N 1
ATOM 2843 C CA . ILE A 1 387 ? 8.884 10.247 -6.466 1.00 89.25 387 ILE A CA 1
ATOM 2844 C C . ILE A 1 387 ? 8.549 11.672 -6.029 1.00 89.25 387 ILE A C 1
ATOM 2846 O O . ILE A 1 387 ? 7.438 11.872 -5.569 1.00 89.25 387 ILE A O 1
ATOM 2850 N N . ALA A 1 388 ? 9.452 12.647 -6.203 1.00 75.38 388 ALA A N 1
ATOM 2851 C CA . ALA A 1 388 ? 9.241 14.036 -5.791 1.00 75.38 388 ALA A CA 1
ATOM 2852 C C . ALA A 1 388 ? 8.959 14.216 -4.291 1.00 75.38 388 ALA A C 1
ATOM 2854 O O . ALA A 1 388 ? 8.102 14.996 -3.891 1.00 75.38 388 ALA A O 1
ATOM 2855 N N . SER A 1 389 ? 9.703 13.505 -3.444 1.00 65.31 389 SER A N 1
ATOM 2856 C CA . SER A 1 389 ? 9.717 13.796 -2.009 1.00 65.31 389 SER A CA 1
ATOM 2857 C C . SER A 1 389 ? 10.516 15.089 -1.784 1.00 65.31 389 SER A C 1
ATOM 2859 O O . SER A 1 389 ? 11.668 15.023 -1.357 1.00 65.31 389 SER A O 1
ATOM 2861 N N . ASP A 1 390 ? 9.917 16.242 -2.105 1.00 55.88 390 ASP A N 1
ATOM 2862 C CA . ASP A 1 390 ? 10.516 17.595 -2.076 1.00 55.88 390 ASP A CA 1
ATOM 2863 C C . ASP A 1 390 ? 10.977 18.050 -0.687 1.00 55.88 390 ASP A C 1
ATOM 2865 O O . ASP A 1 390 ? 11.632 19.082 -0.534 1.00 55.88 390 ASP A O 1
ATOM 2869 N N . SER A 1 391 ? 10.693 17.275 0.357 1.00 52.31 391 SER A N 1
ATOM 2870 C CA . SER A 1 391 ? 11.212 17.572 1.675 1.00 52.31 391 SER A CA 1
ATOM 2871 C C . SER A 1 391 ? 12.726 17.298 1.716 1.00 52.31 391 SER A C 1
ATOM 2873 O O . SER A 1 391 ? 13.211 16.174 1.893 1.00 52.31 391 SER A O 1
ATOM 2875 N N . THR A 1 392 ? 13.501 18.380 1.615 1.00 49.94 392 THR A N 1
ATOM 2876 C CA . THR A 1 392 ? 14.823 18.487 2.257 1.00 49.94 392 THR A CA 1
ATOM 2877 C C . THR A 1 392 ? 14.741 18.070 3.733 1.00 49.94 392 THR A C 1
ATOM 2879 O O . THR A 1 392 ? 15.712 17.552 4.279 1.00 49.94 392 THR A O 1
ATOM 2882 N N . ALA A 1 393 ? 13.556 18.200 4.346 1.00 51.41 393 ALA A N 1
ATOM 2883 C CA . ALA A 1 393 ? 13.213 17.655 5.650 1.00 51.41 393 ALA A CA 1
ATOM 2884 C C . ALA A 1 393 ? 12.995 16.128 5.633 1.00 51.41 393 ALA A C 1
ATOM 2886 O O . ALA A 1 393 ? 12.310 15.554 4.787 1.00 51.41 393 ALA A O 1
ATOM 2887 N N . ASP A 1 394 ? 13.557 15.473 6.638 1.00 61.88 394 ASP A N 1
ATOM 2888 C CA . ASP A 1 394 ? 13.564 14.032 6.901 1.00 61.88 394 ASP A CA 1
ATOM 2889 C C . ASP A 1 394 ? 12.188 13.507 7.409 1.00 61.88 394 ASP A C 1
ATOM 2891 O O . ASP A 1 394 ? 12.140 12.682 8.318 1.00 61.88 394 ASP A O 1
ATOM 2895 N N . ASP A 1 395 ? 11.070 14.024 6.869 1.00 67.06 395 ASP A N 1
ATOM 2896 C CA . ASP A 1 395 ? 9.712 13.856 7.431 1.00 67.06 395 ASP A CA 1
ATOM 2897 C C . ASP A 1 395 ? 8.569 13.754 6.390 1.00 67.06 395 ASP A C 1
ATOM 2899 O O . ASP A 1 395 ? 7.387 13.822 6.736 1.00 67.06 395 ASP A O 1
ATOM 2903 N N . GLY A 1 396 ? 8.885 13.546 5.107 1.00 80.25 396 GLY A N 1
ATOM 2904 C CA . GLY A 1 396 ? 7.872 13.257 4.085 1.00 80.25 396 GLY A CA 1
ATOM 2905 C C . GLY A 1 396 ? 7.056 11.998 4.417 1.00 80.25 396 GLY A C 1
ATOM 2906 O O . GLY A 1 396 ? 7.584 11.024 4.955 1.00 80.25 396 GLY A O 1
ATOM 2907 N N . GLN A 1 397 ? 5.759 11.993 4.101 1.00 88.38 397 GLN A N 1
ATOM 2908 C CA . GLN A 1 397 ? 4.911 10.806 4.259 1.00 88.38 397 GLN A CA 1
ATOM 2909 C C . GLN A 1 397 ? 4.802 10.044 2.941 1.00 88.38 397 GLN A C 1
ATOM 2911 O O . GLN A 1 397 ? 4.402 10.590 1.914 1.00 88.38 397 GLN A O 1
ATOM 2916 N N . VAL A 1 398 ? 5.127 8.759 2.979 1.00 93.62 398 VAL A N 1
ATOM 2917 C CA . VAL A 1 398 ? 4.925 7.821 1.870 1.00 93.62 398 VAL A CA 1
ATOM 2918 C C . VAL A 1 398 ? 4.105 6.642 2.362 1.00 93.62 398 VAL A C 1
ATOM 2920 O O . VAL A 1 398 ? 3.943 6.448 3.565 1.00 93.62 398 VAL A O 1
ATOM 2923 N N . ALA A 1 399 ? 3.612 5.818 1.448 1.00 94.75 399 ALA A N 1
ATOM 2924 C CA . ALA A 1 399 ? 3.005 4.554 1.828 1.00 94.75 399 ALA A CA 1
ATOM 2925 C C . ALA A 1 399 ? 3.536 3.393 1.005 1.00 94.75 399 ALA A C 1
ATOM 2927 O O . ALA A 1 399 ? 3.816 3.530 -0.186 1.00 94.75 399 ALA A O 1
ATOM 2928 N N . LEU A 1 400 ? 3.633 2.235 1.652 1.00 95.31 400 LEU A N 1
ATOM 2929 C CA . LEU A 1 400 ? 3.845 0.961 0.985 1.00 95.31 400 LEU A CA 1
ATOM 2930 C C . LEU A 1 400 ? 2.517 0.216 0.899 1.00 95.31 400 LEU A C 1
ATOM 2932 O O . LEU A 1 400 ? 1.847 -0.008 1.906 1.00 95.31 400 LEU A O 1
ATOM 2936 N N . VAL A 1 401 ? 2.151 -0.172 -0.318 1.00 92.81 401 VAL A N 1
ATOM 2937 C CA . VAL A 1 401 ? 0.946 -0.947 -0.608 1.00 92.81 401 VAL A CA 1
ATOM 2938 C C . VAL A 1 401 ? 1.347 -2.369 -0.958 1.00 92.81 401 VAL A C 1
ATOM 2940 O O . VAL A 1 401 ? 2.214 -2.590 -1.812 1.00 92.81 401 VAL A O 1
ATOM 2943 N N . ALA A 1 402 ? 0.720 -3.339 -0.292 1.00 86.81 402 ALA A N 1
ATOM 2944 C CA . ALA A 1 402 ? 0.950 -4.749 -0.568 1.00 86.81 402 ALA A CA 1
ATOM 2945 C C . ALA A 1 402 ? 0.579 -5.078 -2.020 1.00 86.81 402 ALA A C 1
ATOM 2947 O O . ALA A 1 402 ? -0.538 -4.835 -2.482 1.00 86.81 402 ALA A O 1
ATOM 2948 N N . ALA A 1 403 ? 1.534 -5.643 -2.750 1.00 76.25 403 ALA A N 1
ATOM 2949 C CA . ALA A 1 403 ? 1.330 -6.016 -4.134 1.00 76.25 403 ALA A CA 1
ATOM 2950 C C . ALA A 1 403 ? 0.456 -7.268 -4.225 1.00 76.25 403 ALA A C 1
ATOM 2952 O O . ALA A 1 403 ? 0.888 -8.361 -3.856 1.00 76.25 403 ALA A O 1
ATOM 2953 N N . THR A 1 404 ? -0.766 -7.142 -4.744 1.00 74.56 404 THR A N 1
ATOM 2954 C CA . THR A 1 404 ? -1.603 -8.326 -4.941 1.00 74.56 404 THR A CA 1
ATOM 2955 C C . THR A 1 404 ? -1.016 -9.213 -6.050 1.00 74.56 404 THR A C 1
ATOM 2957 O O . THR A 1 404 ? -0.441 -8.715 -7.032 1.00 74.56 404 THR A O 1
ATOM 2960 N N . PRO A 1 405 ? -1.167 -10.548 -5.953 1.00 73.06 405 PRO A N 1
ATOM 2961 C CA . PRO A 1 405 ? -0.786 -11.460 -7.026 1.00 73.06 405 PRO A CA 1
ATOM 2962 C C . PRO A 1 405 ? -1.429 -11.096 -8.365 1.00 73.06 405 PRO A C 1
ATOM 2964 O O . PRO A 1 405 ? -0.820 -11.314 -9.401 1.00 73.06 405 PRO A O 1
ATOM 2967 N N . ALA A 1 406 ? -2.628 -10.512 -8.364 1.00 71.62 406 ALA A N 1
ATOM 2968 C CA . ALA A 1 406 ? -3.323 -10.108 -9.583 1.00 71.62 406 ALA A CA 1
ATOM 2969 C C . ALA A 1 406 ? -2.623 -8.944 -10.312 1.00 71.62 406 ALA A C 1
ATOM 2971 O O . ALA A 1 406 ? -2.547 -8.940 -11.538 1.00 71.62 406 ALA A O 1
ATOM 2972 N N . VAL A 1 407 ? -2.042 -7.992 -9.574 1.00 75.94 407 VAL A N 1
ATOM 2973 C CA . VAL A 1 407 ? -1.268 -6.882 -10.160 1.00 75.94 407 VAL A CA 1
ATOM 2974 C C . VAL A 1 407 ? 0.088 -7.378 -10.674 1.00 75.94 407 VAL A C 1
ATOM 2976 O O . VAL A 1 407 ? 0.570 -6.941 -11.720 1.00 75.94 407 VAL A O 1
ATOM 2979 N N . THR A 1 408 ? 0.714 -8.301 -9.940 1.00 71.81 408 THR A N 1
ATOM 2980 C CA . THR A 1 408 ? 2.060 -8.807 -10.255 1.00 71.81 408 THR A CA 1
ATOM 2981 C C . THR A 1 408 ? 2.062 -9.915 -11.306 1.00 71.81 408 THR A C 1
ATOM 2983 O O . THR A 1 408 ? 3.033 -10.040 -12.058 1.00 71.81 408 THR A O 1
ATOM 2986 N N . ARG A 1 409 ? 0.995 -10.718 -11.398 1.00 68.06 409 ARG A N 1
ATOM 2987 C CA . ARG A 1 409 ? 0.891 -11.799 -12.378 1.00 68.06 409 ARG A CA 1
ATOM 2988 C C . ARG A 1 409 ? 0.643 -11.241 -13.772 1.00 68.06 409 ARG A C 1
ATOM 2990 O O . ARG A 1 409 ? -0.138 -10.324 -14.021 1.00 68.06 409 ARG A O 1
ATOM 2997 N N . ARG A 1 410 ? 1.351 -11.852 -14.713 1.00 62.53 410 ARG A N 1
ATOM 2998 C CA . ARG A 1 410 ? 1.192 -11.639 -16.142 1.00 62.53 410 ARG A CA 1
ATOM 2999 C C . ARG A 1 410 ? -0.082 -12.377 -16.567 1.00 62.53 410 ARG A C 1
ATOM 3001 O O . ARG A 1 410 ? -0.057 -13.601 -16.668 1.00 62.53 410 ARG A O 1
ATOM 3008 N N . GLU A 1 411 ? -1.190 -11.670 -16.788 1.00 56.75 411 GLU A N 1
ATOM 3009 C CA . GLU A 1 411 ? -2.350 -12.242 -17.491 1.00 56.75 411 GLU A CA 1
ATOM 3010 C C . GLU A 1 411 ? -1.978 -12.450 -18.963 1.00 56.75 411 GLU A C 1
ATOM 3012 O O . GLU A 1 411 ? -2.302 -11.665 -19.849 1.00 56.75 411 GLU A O 1
ATOM 3017 N N . HIS A 1 412 ? -1.214 -13.506 -19.227 1.00 53.69 412 HIS A N 1
ATOM 3018 C CA . HIS A 1 412 ? -0.779 -13.844 -20.571 1.00 53.69 412 HIS A CA 1
ATOM 3019 C C . HIS A 1 412 ? -1.817 -14.740 -21.238 1.00 53.69 412 HIS A C 1
ATOM 3021 O O . HIS A 1 412 ? -1.737 -15.969 -21.184 1.00 53.69 412 HIS A O 1
ATOM 3027 N N . ARG A 1 413 ? -2.754 -14.103 -21.948 1.00 53.62 413 ARG A N 1
ATOM 3028 C CA . ARG A 1 413 ? -3.622 -14.724 -22.969 1.00 53.62 413 ARG A CA 1
ATOM 3029 C C . ARG A 1 413 ? -2.859 -15.137 -24.245 1.00 53.62 413 ARG A C 1
ATOM 3031 O O . ARG A 1 413 ? -3.460 -15.355 -25.289 1.00 53.62 413 ARG A O 1
ATOM 3038 N N . ASP A 1 414 ? -1.536 -15.268 -24.176 1.00 59.16 414 ASP A N 1
ATOM 3039 C CA . ASP A 1 414 ? -0.719 -15.701 -25.306 1.00 59.16 414 ASP A CA 1
ATOM 3040 C C . ASP A 1 414 ? -0.723 -17.226 -25.464 1.00 59.16 414 ASP A C 1
ATOM 3042 O O . ASP A 1 414 ? -0.511 -17.969 -24.498 1.00 59.16 414 ASP A O 1
ATOM 3046 N N . SER A 1 415 ? -0.900 -17.672 -26.714 1.00 68.00 415 SER A N 1
ATOM 3047 C CA . SER A 1 415 ? -0.776 -19.075 -27.131 1.00 68.00 415 SER A CA 1
ATOM 3048 C C . SER A 1 415 ? 0.554 -19.688 -26.671 1.00 68.00 415 SER A C 1
ATOM 3050 O O . SER A 1 415 ? 1.586 -19.010 -26.634 1.00 68.00 415 SER A O 1
ATOM 3052 N N . TRP A 1 416 ? 0.548 -20.984 -26.358 1.00 75.62 416 TRP A N 1
ATOM 3053 C CA . TRP A 1 416 ? 1.702 -21.704 -25.806 1.00 75.62 416 TRP A CA 1
ATOM 3054 C C . TRP A 1 416 ? 2.997 -21.552 -26.636 1.00 75.62 416 TRP A C 1
ATOM 3056 O O . TRP A 1 416 ? 4.077 -21.422 -26.062 1.00 75.62 416 TRP A O 1
ATOM 3066 N N . LEU A 1 417 ? 2.893 -21.458 -27.968 1.00 71.81 417 LEU A N 1
ATOM 3067 C CA . LEU A 1 417 ? 4.035 -21.259 -28.871 1.00 71.81 417 LEU A CA 1
ATOM 3068 C C . LEU A 1 417 ? 4.754 -19.924 -28.630 1.00 71.81 417 LEU A C 1
ATOM 3070 O O . LEU A 1 417 ? 5.983 -19.874 -28.581 1.00 71.81 417 LEU A O 1
ATOM 3074 N N . ARG A 1 418 ? 4.003 -18.838 -28.403 1.00 72.88 418 ARG A N 1
ATOM 3075 C CA . ARG A 1 418 ? 4.592 -17.530 -28.067 1.00 72.88 418 ARG A CA 1
ATOM 3076 C C . ARG A 1 418 ? 5.224 -17.537 -26.677 1.00 72.88 418 ARG A C 1
ATOM 3078 O O . ARG A 1 418 ? 6.205 -16.830 -26.458 1.00 72.88 418 ARG A O 1
ATOM 3085 N N . ARG A 1 419 ? 4.715 -18.365 -25.754 1.00 70.19 419 ARG A N 1
ATOM 3086 C CA . ARG A 1 419 ? 5.294 -18.522 -24.409 1.00 70.19 419 ARG A CA 1
ATOM 3087 C C . ARG A 1 419 ? 6.674 -19.171 -24.460 1.00 70.19 419 ARG A C 1
ATOM 3089 O O . ARG A 1 419 ? 7.579 -18.669 -23.802 1.00 70.19 419 ARG A O 1
ATOM 3096 N N . LEU A 1 420 ? 6.853 -20.223 -25.263 1.00 77.31 420 LEU A N 1
ATOM 3097 C CA . LEU A 1 420 ? 8.162 -20.864 -25.446 1.00 77.31 420 LEU A CA 1
ATOM 3098 C C . LEU A 1 420 ? 9.181 -19.895 -26.054 1.00 77.31 420 LEU A C 1
ATOM 3100 O O . LEU A 1 420 ? 10.255 -19.693 -25.485 1.00 77.31 420 LEU A O 1
ATOM 3104 N N . GLY A 1 421 ? 8.813 -19.216 -27.145 1.00 79.44 421 GLY A N 1
ATOM 3105 C CA . GLY A 1 421 ? 9.670 -18.195 -27.754 1.00 79.44 421 GLY A CA 1
ATOM 3106 C C . GLY A 1 421 ? 10.024 -17.068 -26.776 1.00 79.44 421 GLY A C 1
ATOM 3107 O O . GLY A 1 421 ? 11.194 -16.730 -26.615 1.00 79.44 421 GLY A O 1
ATOM 3108 N N . GLY A 1 422 ? 9.041 -16.540 -26.042 1.00 80.06 422 GLY A N 1
ATOM 3109 C CA . GLY A 1 422 ? 9.258 -15.478 -25.057 1.00 80.06 422 GLY A CA 1
ATOM 3110 C C . GLY A 1 422 ? 10.110 -15.903 -23.856 1.00 80.06 422 GLY A C 1
ATOM 3111 O O . GLY A 1 422 ? 10.924 -15.113 -23.375 1.00 80.06 422 GLY A O 1
ATOM 3112 N N . ALA A 1 423 ? 9.971 -17.143 -23.381 1.00 81.38 423 ALA A N 1
ATOM 3113 C CA . ALA A 1 423 ? 10.776 -17.670 -22.280 1.00 81.38 423 ALA A CA 1
ATOM 3114 C C . ALA A 1 423 ? 12.254 -17.789 -22.674 1.00 81.38 423 ALA A C 1
ATOM 3116 O O . ALA A 1 423 ? 13.123 -17.364 -21.912 1.00 81.38 423 ALA A O 1
ATOM 3117 N N . THR A 1 424 ? 12.533 -18.294 -23.881 1.00 84.62 424 THR A N 1
ATOM 3118 C CA . THR A 1 424 ? 13.908 -18.358 -24.404 1.00 84.62 424 THR A CA 1
ATOM 3119 C C . THR A 1 424 ? 14.508 -16.969 -24.611 1.00 84.62 424 THR A C 1
ATOM 3121 O O . THR A 1 424 ? 15.641 -16.748 -24.190 1.00 84.62 424 THR A O 1
ATOM 3124 N N . ASP A 1 425 ? 13.743 -16.008 -25.151 1.00 83.75 425 ASP A N 1
ATOM 3125 C CA . ASP A 1 425 ? 14.200 -14.617 -25.310 1.00 83.75 425 ASP A CA 1
ATOM 3126 C C . ASP A 1 425 ? 14.522 -13.993 -23.946 1.00 83.75 425 ASP A C 1
ATOM 3128 O O . ASP A 1 425 ? 15.573 -13.386 -23.768 1.00 83.75 425 ASP A O 1
ATOM 3132 N N . THR A 1 426 ? 13.671 -14.222 -22.941 1.00 84.06 426 THR A N 1
ATOM 3133 C CA . THR A 1 426 ? 13.880 -13.710 -21.578 1.00 84.06 426 THR A CA 1
ATOM 3134 C C . THR A 1 426 ? 15.114 -14.330 -20.919 1.00 84.06 426 THR A C 1
ATOM 3136 O O . THR A 1 426 ? 15.888 -13.627 -20.268 1.00 84.06 426 THR A O 1
ATOM 3139 N N . LEU A 1 427 ? 15.317 -15.644 -21.065 1.00 87.94 427 LEU A N 1
ATOM 3140 C CA . LEU A 1 427 ? 16.478 -16.338 -20.506 1.00 87.94 427 LEU A CA 1
ATOM 3141 C C . LEU A 1 427 ? 17.776 -15.882 -21.182 1.00 87.94 427 LEU A C 1
ATOM 3143 O O . LEU A 1 427 ? 18.744 -15.568 -20.490 1.00 87.94 427 LEU A O 1
ATOM 3147 N N . ALA A 1 428 ? 17.777 -15.798 -22.514 1.00 88.12 428 ALA A N 1
ATOM 3148 C CA . ALA A 1 428 ? 18.908 -15.301 -23.285 1.00 88.12 428 ALA A CA 1
ATOM 3149 C C . ALA A 1 428 ? 19.240 -13.858 -22.891 1.00 88.12 428 ALA A C 1
ATOM 3151 O O . ALA A 1 428 ? 20.388 -13.548 -22.596 1.00 88.12 428 ALA A O 1
ATOM 3152 N N . GLU A 1 429 ? 18.235 -12.989 -22.786 1.00 89.31 429 GLU A N 1
ATOM 3153 C CA . GLU A 1 429 ? 18.425 -11.600 -22.375 1.00 89.31 429 GLU A CA 1
ATOM 3154 C C . GLU A 1 429 ? 18.976 -11.492 -20.941 1.00 89.31 429 GLU A C 1
ATOM 3156 O O . GLU A 1 429 ? 19.843 -10.658 -20.681 1.00 89.31 429 GLU A O 1
ATOM 3161 N N . ARG A 1 430 ? 18.556 -12.363 -20.010 1.00 87.88 430 ARG A N 1
ATOM 3162 C CA . ARG A 1 430 ? 19.139 -12.442 -18.655 1.00 87.88 430 ARG A CA 1
ATOM 3163 C C . ARG A 1 430 ? 20.602 -12.883 -18.680 1.00 87.88 430 ARG A C 1
ATOM 3165 O O . ARG A 1 430 ? 21.421 -12.285 -17.980 1.00 87.88 430 ARG A O 1
ATOM 3172 N N . LEU A 1 431 ? 20.938 -13.889 -19.487 1.00 89.69 431 LEU A N 1
ATOM 3173 C CA . LEU A 1 431 ? 22.313 -14.360 -19.661 1.00 89.69 431 LEU A CA 1
ATOM 3174 C C . LEU A 1 431 ? 23.197 -13.252 -20.248 1.00 89.69 431 LEU A C 1
ATOM 3176 O O . LEU A 1 431 ? 24.255 -12.938 -19.701 1.00 89.69 431 LEU A O 1
ATOM 3180 N N . TRP A 1 432 ? 22.731 -12.600 -21.314 1.00 88.44 432 TRP A N 1
ATOM 3181 C CA . TRP A 1 432 ? 23.435 -11.486 -21.944 1.00 88.44 432 TRP A CA 1
ATOM 3182 C C . TRP A 1 432 ? 23.579 -10.302 -21.007 1.00 88.44 432 TRP A C 1
ATOM 3184 O O . TRP A 1 432 ? 24.648 -9.698 -20.946 1.00 88.44 432 TRP A O 1
ATOM 3194 N N . ARG A 1 433 ? 22.558 -10.006 -20.203 1.00 86.69 433 ARG A N 1
ATOM 3195 C CA . ARG A 1 433 ? 22.653 -8.979 -19.169 1.00 86.69 433 ARG A CA 1
ATOM 3196 C C . ARG A 1 433 ? 23.754 -9.303 -18.165 1.00 86.69 433 ARG A C 1
ATOM 3198 O O . ARG A 1 433 ? 24.538 -8.413 -17.844 1.00 86.69 433 ARG A O 1
ATOM 3205 N N . ALA A 1 434 ? 23.836 -10.541 -17.683 1.00 86.56 434 ALA A N 1
ATOM 3206 C CA . ALA A 1 434 ? 24.891 -10.947 -16.757 1.00 86.56 434 ALA A CA 1
ATOM 3207 C C . ALA A 1 434 ? 26.287 -10.817 -17.395 1.00 86.56 434 ALA A C 1
ATOM 3209 O O . ALA A 1 434 ? 27.219 -10.320 -16.755 1.00 86.56 434 ALA A O 1
ATOM 3210 N N . LEU A 1 435 ? 26.413 -11.194 -18.672 1.00 86.56 435 LEU A N 1
ATOM 3211 C CA . LEU A 1 435 ? 27.671 -11.170 -19.415 1.00 86.56 435 LEU A CA 1
ATOM 3212 C C . LEU A 1 435 ? 28.149 -9.741 -19.734 1.00 86.56 435 LEU A C 1
ATOM 3214 O O . LEU A 1 435 ? 29.291 -9.378 -19.437 1.00 86.56 435 LEU A O 1
ATOM 3218 N N . PHE A 1 436 ? 27.267 -8.910 -20.294 1.00 85.50 436 PHE A N 1
ATOM 3219 C CA . PHE A 1 436 ? 27.589 -7.570 -20.798 1.00 85.50 436 PHE A CA 1
ATOM 3220 C C . PHE A 1 436 ? 27.342 -6.448 -19.793 1.00 85.50 436 PHE A C 1
ATOM 3222 O O . PHE A 1 436 ? 27.820 -5.335 -19.999 1.00 85.50 436 PHE A O 1
ATOM 3229 N N . ARG A 1 437 ? 26.657 -6.738 -18.679 1.00 84.31 437 ARG A N 1
ATOM 3230 C CA . ARG A 1 437 ? 26.310 -5.769 -17.628 1.00 84.31 437 ARG A CA 1
ATOM 3231 C C . ARG A 1 437 ? 25.577 -4.553 -18.181 1.00 84.31 437 ARG A C 1
ATOM 3233 O O . ARG A 1 437 ? 25.975 -3.419 -17.925 1.00 84.31 437 ARG A O 1
ATOM 3240 N N . ALA A 1 438 ? 24.515 -4.806 -18.941 1.00 84.50 438 ALA A N 1
ATOM 3241 C CA . ALA A 1 438 ? 23.660 -3.737 -19.438 1.00 84.50 438 ALA A CA 1
ATOM 3242 C C . ALA A 1 438 ? 23.159 -2.892 -18.250 1.00 84.50 438 ALA A C 1
ATOM 3244 O O . ALA A 1 438 ? 22.545 -3.453 -17.334 1.00 84.50 438 ALA A O 1
ATOM 3245 N N . PRO A 1 439 ? 23.457 -1.584 -18.225 1.00 89.25 439 PRO A N 1
ATOM 3246 C CA . PRO A 1 439 ? 23.010 -0.705 -17.162 1.00 89.25 439 PRO A CA 1
ATOM 3247 C C . PRO A 1 439 ? 21.497 -0.535 -17.242 1.00 89.25 439 PRO A C 1
ATOM 3249 O O . PRO A 1 439 ? 20.871 -0.660 -18.298 1.00 89.25 439 PRO A O 1
ATOM 3252 N N . GLU A 1 440 ? 20.928 -0.210 -16.095 1.00 91.56 440 GLU A N 1
ATOM 3253 C CA . GLU A 1 440 ? 19.534 0.161 -15.966 1.00 91.56 440 GLU A CA 1
ATOM 3254 C C . GLU A 1 440 ? 19.444 1.618 -15.544 1.00 91.56 440 GLU A C 1
ATOM 3256 O O . GLU A 1 440 ? 20.292 2.141 -14.813 1.00 91.56 440 GLU A O 1
ATOM 3261 N N . PHE A 1 441 ? 18.395 2.269 -16.015 1.00 92.88 441 PHE A N 1
ATOM 3262 C CA . PHE A 1 441 ? 18.105 3.649 -15.709 1.00 92.88 441 PHE A CA 1
ATOM 3263 C C . PHE A 1 441 ? 16.664 3.741 -15.211 1.00 92.88 441 PHE A C 1
ATOM 3265 O O . PHE A 1 441 ? 15.734 3.387 -15.930 1.00 92.88 441 PHE A O 1
ATOM 3272 N N . ALA A 1 442 ? 16.480 4.156 -13.957 1.00 95.06 442 ALA A N 1
ATOM 3273 C CA . ALA A 1 442 ? 15.153 4.392 -13.407 1.00 95.06 442 ALA A CA 1
ATOM 3274 C C . ALA A 1 442 ? 14.741 5.842 -13.660 1.00 95.06 442 ALA A C 1
ATOM 3276 O O . ALA A 1 442 ? 15.520 6.755 -13.376 1.00 95.06 442 ALA A O 1
ATOM 3277 N N . ALA A 1 443 ? 13.526 6.022 -14.169 1.00 94.44 443 ALA A N 1
ATOM 3278 C CA . ALA A 1 443 ? 12.974 7.320 -14.517 1.00 94.44 443 ALA A CA 1
ATOM 3279 C C . ALA A 1 443 ? 11.498 7.433 -14.177 1.00 94.44 443 ALA A C 1
ATOM 3281 O O . ALA A 1 443 ? 10.756 6.448 -14.199 1.00 94.44 443 ALA A O 1
ATOM 3282 N N . ARG A 1 444 ? 11.080 8.669 -13.915 1.00 93.00 444 ARG A N 1
ATOM 3283 C CA . ARG A 1 444 ? 9.683 9.036 -13.750 1.00 93.00 444 ARG A CA 1
ATOM 3284 C C . ARG A 1 444 ? 9.055 9.141 -15.131 1.00 93.00 444 ARG A C 1
ATOM 3286 O O . ARG A 1 444 ? 9.582 9.802 -16.024 1.00 93.00 444 ARG A O 1
ATOM 3293 N N . ILE A 1 445 ? 7.923 8.476 -15.290 1.00 91.62 445 ILE A N 1
ATOM 3294 C CA . ILE A 1 445 ? 7.124 8.537 -16.500 1.00 91.62 445 ILE A CA 1
ATOM 3295 C C . ILE A 1 445 ? 6.413 9.875 -16.581 1.00 91.62 445 ILE A C 1
ATOM 3297 O O . ILE A 1 445 ? 5.758 10.321 -15.639 1.00 91.62 445 ILE A O 1
ATOM 3301 N N . MET A 1 446 ? 6.492 10.433 -17.774 1.00 86.12 446 MET A N 1
ATOM 3302 C CA . MET A 1 446 ? 5.662 11.496 -18.288 1.00 86.12 446 MET A CA 1
ATOM 3303 C C . MET A 1 446 ? 4.888 10.970 -19.506 1.00 86.12 446 MET A C 1
ATOM 3305 O O . MET A 1 446 ? 5.203 9.925 -20.084 1.00 86.12 446 MET A O 1
ATOM 3309 N N . GLN A 1 447 ? 3.833 11.661 -19.909 1.00 82.56 447 GLN A N 1
ATOM 3310 C CA . GLN A 1 447 ? 3.146 11.365 -21.161 1.00 82.56 447 GLN A CA 1
ATOM 3311 C C . GLN A 1 447 ? 4.024 11.685 -22.373 1.00 82.56 447 GLN A C 1
ATOM 3313 O O . GLN A 1 447 ? 4.796 12.643 -22.358 1.00 82.56 447 GLN A O 1
ATOM 3318 N N . ALA A 1 448 ? 3.870 10.862 -23.408 1.00 85.88 448 ALA A N 1
ATOM 3319 C CA . ALA A 1 448 ? 4.417 11.090 -24.737 1.00 85.88 448 ALA A CA 1
ATOM 3320 C C . ALA A 1 448 ? 3.874 12.338 -25.435 1.00 85.88 448 ALA A C 1
ATOM 3322 O O . ALA A 1 448 ? 2.879 12.932 -25.009 1.00 85.88 448 ALA A O 1
ATOM 3323 N N . HIS A 1 449 ? 4.563 12.720 -26.508 1.00 83.44 449 HIS A N 1
ATOM 3324 C CA . HIS A 1 449 ? 4.159 13.824 -27.365 1.00 83.44 449 HIS A CA 1
ATOM 3325 C C . HIS A 1 449 ? 2.930 13.433 -28.194 1.00 83.44 449 HIS A C 1
ATOM 3327 O O . HIS A 1 449 ? 2.600 12.253 -28.348 1.00 83.44 449 HIS A O 1
ATOM 3333 N N . ALA A 1 450 ? 2.229 14.430 -28.741 1.00 78.25 450 ALA A N 1
ATOM 3334 C CA . ALA A 1 450 ? 1.156 14.154 -29.694 1.00 78.25 450 ALA A CA 1
ATOM 3335 C C . ALA A 1 450 ? 1.717 13.366 -30.887 1.00 78.25 450 ALA A C 1
ATOM 3337 O O . ALA A 1 450 ? 2.685 13.794 -31.506 1.00 78.25 450 ALA A O 1
ATOM 3338 N N . GLY A 1 451 ? 1.072 12.248 -31.223 1.00 82.56 451 GLY A N 1
ATOM 3339 C CA . GLY A 1 451 ? 1.467 11.391 -32.345 1.00 82.56 451 GLY A CA 1
ATOM 3340 C C . GLY A 1 451 ? 2.250 10.138 -31.945 1.00 82.56 451 GLY A C 1
ATOM 3341 O O . GLY A 1 451 ? 2.250 9.172 -32.704 1.00 82.56 451 GLY A O 1
ATOM 3342 N N . ASP A 1 452 ? 2.804 10.081 -30.731 1.00 84.38 452 ASP A N 1
ATOM 3343 C CA . ASP A 1 452 ? 3.549 8.910 -30.241 1.00 84.38 452 ASP A CA 1
ATOM 3344 C C . ASP A 1 452 ? 2.639 7.735 -29.826 1.00 84.38 452 ASP A C 1
ATOM 3346 O O . ASP A 1 452 ? 3.115 6.641 -2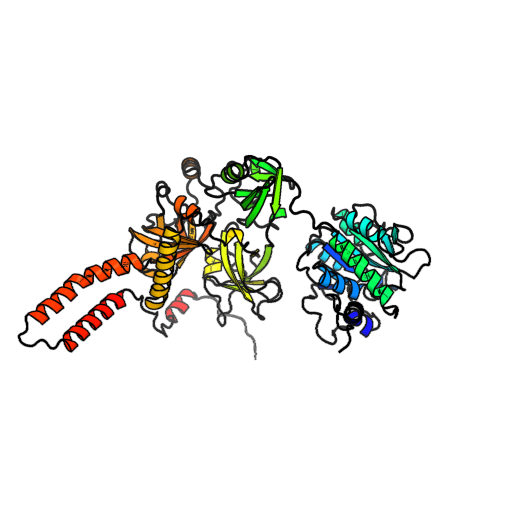9.529 1.00 84.38 452 ASP A O 1
ATOM 3350 N N . ASP A 1 453 ? 1.318 7.932 -29.787 1.00 79.88 453 ASP A N 1
ATOM 3351 C CA . ASP A 1 453 ? 0.357 6.951 -29.263 1.00 79.88 453 ASP A CA 1
ATOM 3352 C C . ASP A 1 453 ? 0.183 5.699 -30.138 1.00 79.88 453 ASP A C 1
ATOM 3354 O O . ASP A 1 453 ? -0.339 4.690 -29.660 1.00 79.88 453 ASP A O 1
ATOM 3358 N N . GLY A 1 454 ? 0.601 5.754 -31.408 1.00 84.44 454 GLY A N 1
ATOM 3359 C CA . GLY A 1 454 ? 0.411 4.674 -32.382 1.00 84.44 454 GLY A CA 1
ATOM 3360 C C . GLY A 1 454 ? 1.436 3.538 -32.314 1.00 84.44 454 GLY A C 1
ATOM 3361 O O . GLY A 1 454 ? 1.271 2.539 -33.015 1.00 84.44 454 GLY A O 1
ATOM 3362 N N . ALA A 1 455 ? 2.498 3.684 -31.519 1.00 90.25 455 ALA A N 1
ATOM 3363 C CA . ALA A 1 455 ? 3.542 2.676 -31.376 1.00 90.25 455 ALA A CA 1
ATOM 3364 C C . ALA A 1 455 ? 4.067 2.613 -29.935 1.00 90.25 455 ALA A C 1
ATOM 3366 O O . ALA A 1 455 ? 3.960 3.565 -29.167 1.00 90.25 455 ALA A O 1
ATOM 3367 N N . ALA A 1 456 ? 4.703 1.495 -29.571 1.00 94.81 456 ALA A N 1
ATOM 3368 C CA . ALA A 1 456 ? 5.417 1.365 -28.303 1.00 94.81 456 ALA A CA 1
ATOM 3369 C C . ALA A 1 456 ? 6.724 2.181 -28.335 1.00 94.81 456 ALA A C 1
ATOM 3371 O O . ALA A 1 456 ? 7.807 1.653 -28.595 1.00 94.81 456 ALA A O 1
ATOM 3372 N N . VAL A 1 457 ? 6.605 3.486 -28.095 1.00 95.50 457 VAL A N 1
ATOM 3373 C CA . VAL A 1 457 ? 7.710 4.454 -28.081 1.00 95.50 457 VAL A CA 1
ATOM 3374 C C . VAL A 1 457 ? 7.965 4.950 -26.660 1.00 95.50 457 VAL A C 1
ATOM 3376 O O . VAL A 1 457 ? 7.024 5.138 -25.876 1.00 95.50 457 VAL A O 1
ATOM 3379 N N . VAL A 1 458 ? 9.245 5.151 -26.343 1.00 95.94 458 VAL A N 1
ATOM 3380 C CA . VAL A 1 458 ? 9.713 5.855 -25.148 1.00 95.94 458 VAL A CA 1
ATOM 3381 C C . VAL A 1 458 ? 10.705 6.946 -25.551 1.00 95.94 458 VAL A C 1
ATOM 3383 O O . VAL A 1 458 ? 11.715 6.668 -26.199 1.00 95.94 458 VAL A O 1
ATOM 3386 N N . SER A 1 459 ? 10.426 8.187 -25.167 1.00 95.06 459 SER A N 1
ATOM 3387 C CA . SER A 1 459 ? 11.312 9.323 -25.431 1.00 95.06 459 SER A CA 1
ATOM 3388 C C . SER A 1 459 ? 12.234 9.527 -24.238 1.00 95.06 459 SER A C 1
ATOM 3390 O O . SER A 1 459 ? 11.783 9.581 -23.088 1.00 95.06 459 SER A O 1
ATOM 3392 N N . LEU A 1 460 ? 13.536 9.578 -24.509 1.00 94.75 460 LEU A N 1
ATOM 3393 C CA . LEU A 1 460 ? 14.587 9.672 -23.502 1.00 94.75 460 LEU A CA 1
ATOM 3394 C C . LEU A 1 460 ? 15.372 10.969 -23.698 1.00 94.75 460 LEU A C 1
ATOM 3396 O O . LEU A 1 460 ? 15.653 11.374 -24.826 1.00 94.75 460 LEU A O 1
ATOM 3400 N N . HIS A 1 461 ? 15.802 11.584 -22.601 1.00 93.56 461 HIS A N 1
ATOM 3401 C CA . HIS A 1 461 ? 16.753 12.689 -22.667 1.00 93.56 461 HIS A CA 1
ATOM 3402 C C . HIS A 1 461 ? 18.074 12.232 -23.333 1.00 93.56 461 HIS A C 1
ATOM 3404 O O . HIS A 1 461 ? 18.532 11.124 -23.030 1.00 93.56 461 HIS A O 1
ATOM 3410 N N . PRO A 1 462 ? 18.748 13.059 -24.162 1.00 92.00 462 PRO A N 1
ATOM 3411 C CA . PRO A 1 462 ? 19.999 12.697 -24.844 1.00 92.00 462 PRO A CA 1
ATOM 3412 C C . PRO A 1 462 ? 21.058 12.049 -23.936 1.00 92.00 462 PRO A C 1
ATOM 3414 O O . PRO A 1 462 ? 21.564 10.977 -24.243 1.00 92.00 462 PRO A O 1
ATOM 3417 N N . ALA A 1 463 ? 21.303 12.607 -22.747 1.00 90.38 463 ALA A N 1
ATOM 3418 C CA . ALA A 1 463 ? 22.259 12.046 -21.779 1.00 90.38 463 ALA A CA 1
ATOM 3419 C C . ALA A 1 463 ? 21.934 10.609 -21.296 1.00 90.38 463 ALA A C 1
ATOM 3421 O O . ALA A 1 463 ? 22.814 9.889 -20.820 1.00 90.38 463 ALA A O 1
ATOM 3422 N N . VAL A 1 464 ? 20.673 10.169 -21.391 1.00 91.75 464 VAL A N 1
ATOM 3423 C CA . VAL A 1 464 ? 20.277 8.799 -21.030 1.00 91.75 464 VAL A CA 1
ATOM 3424 C C . VAL A 1 464 ? 20.775 7.804 -22.076 1.00 91.75 464 VAL A C 1
ATOM 3426 O O . VAL A 1 464 ? 21.170 6.704 -21.694 1.00 91.75 464 VAL A O 1
ATOM 3429 N N . PHE A 1 465 ? 20.814 8.185 -23.360 1.00 92.44 465 PHE A N 1
ATOM 3430 C CA . PHE A 1 465 ? 21.312 7.338 -24.451 1.00 92.44 465 PHE A CA 1
ATOM 3431 C C . PHE A 1 465 ? 22.752 6.895 -24.203 1.00 92.44 465 PHE A C 1
ATOM 3433 O O . PHE A 1 465 ? 23.029 5.693 -24.221 1.00 92.44 465 PHE A O 1
ATOM 3440 N N . ASP A 1 466 ? 23.624 7.839 -23.845 1.00 88.56 466 ASP A N 1
ATOM 3441 C CA . ASP A 1 466 ? 25.018 7.561 -23.490 1.00 88.56 466 ASP A CA 1
ATOM 3442 C C . ASP A 1 466 ? 25.112 6.648 -22.265 1.00 88.56 466 ASP A C 1
ATOM 3444 O O . ASP A 1 466 ? 25.871 5.675 -22.245 1.00 88.56 466 ASP A O 1
ATOM 3448 N N . ARG A 1 467 ? 24.279 6.911 -21.248 1.00 88.62 467 ARG A N 1
ATOM 3449 C CA . ARG A 1 467 ? 24.263 6.139 -20.000 1.00 88.62 467 ARG A CA 1
ATOM 3450 C C . ARG A 1 467 ? 23.866 4.682 -20.214 1.00 88.62 467 ARG A C 1
ATOM 3452 O O . ARG A 1 467 ? 24.424 3.816 -19.541 1.00 88.62 467 ARG A O 1
ATOM 3459 N N . ILE A 1 468 ? 22.901 4.405 -21.094 1.00 91.56 468 ILE A N 1
ATOM 3460 C CA . ILE A 1 468 ? 22.443 3.033 -21.373 1.00 91.56 468 ILE A CA 1
ATOM 3461 C C . ILE A 1 468 ? 23.091 2.400 -22.613 1.00 91.56 468 ILE A C 1
ATOM 3463 O O . ILE A 1 468 ? 22.871 1.215 -22.878 1.00 91.56 468 ILE A O 1
ATOM 3467 N N . GLY A 1 469 ? 23.924 3.157 -23.332 1.00 89.38 469 GLY A N 1
ATOM 3468 C CA . GLY A 1 469 ? 24.656 2.715 -24.515 1.00 89.38 469 GLY A CA 1
ATOM 3469 C C . GLY A 1 469 ? 23.749 2.392 -25.703 1.00 89.38 469 GLY A C 1
ATOM 3470 O O . GLY A 1 469 ? 23.939 1.354 -26.344 1.00 89.38 469 GLY A O 1
ATOM 3471 N N . VAL A 1 470 ? 22.739 3.226 -25.964 1.00 91.69 470 VAL A N 1
ATOM 3472 C CA . VAL A 1 470 ? 21.838 3.100 -27.127 1.00 91.69 470 VAL A CA 1
ATOM 3473 C C . VAL A 1 470 ? 21.852 4.366 -27.971 1.00 91.69 470 VAL A C 1
ATOM 3475 O O . VAL A 1 470 ? 22.249 5.418 -27.494 1.00 91.69 470 VAL A O 1
ATOM 3478 N N . GLU A 1 471 ? 21.413 4.261 -29.222 1.00 93.38 471 GLU A N 1
ATOM 3479 C CA . GLU A 1 471 ? 21.200 5.401 -30.127 1.00 93.38 471 GLU A CA 1
ATOM 3480 C C . GLU A 1 471 ? 19.688 5.632 -30.307 1.00 93.38 471 GLU A C 1
ATOM 3482 O O . GLU A 1 471 ? 18.915 4.668 -30.193 1.00 93.38 471 GLU A O 1
ATOM 3487 N N . PRO A 1 472 ? 19.238 6.860 -30.620 1.00 95.88 472 PRO A N 1
ATOM 3488 C CA . PRO A 1 472 ? 17.863 7.096 -31.053 1.00 95.88 472 PRO A CA 1
ATOM 3489 C C . PRO A 1 472 ? 17.476 6.169 -32.217 1.00 95.88 472 PRO A C 1
ATOM 3491 O O . PRO A 1 472 ? 18.261 5.934 -33.133 1.00 95.88 472 PRO A O 1
ATOM 3494 N N . GLY A 1 473 ? 16.274 5.599 -32.159 1.00 95.50 473 GLY A N 1
ATOM 3495 C CA . GLY A 1 473 ? 15.784 4.589 -33.100 1.00 95.50 473 GLY A CA 1
ATOM 3496 C C . GLY A 1 473 ? 16.165 3.144 -32.749 1.00 95.50 473 GLY A C 1
ATOM 3497 O O . GLY A 1 473 ? 15.751 2.215 -33.443 1.00 95.50 473 GLY A O 1
ATOM 3498 N N . GLN A 1 474 ? 16.921 2.903 -31.674 1.00 95.06 474 GLN A N 1
ATOM 3499 C CA . GLN A 1 474 ? 17.185 1.544 -31.189 1.00 95.06 474 GLN A CA 1
ATOM 3500 C C . GLN A 1 474 ? 16.096 1.051 -30.226 1.00 95.06 474 GLN A C 1
ATOM 3502 O O . GLN A 1 474 ? 15.356 1.825 -29.622 1.00 95.06 474 GLN A O 1
ATOM 3507 N N . GLN A 1 475 ? 16.008 -0.272 -30.062 1.00 96.00 475 GLN A N 1
ATOM 3508 C CA . GLN A 1 475 ? 15.077 -0.878 -29.114 1.00 96.00 475 GLN A CA 1
ATOM 3509 C C . GLN A 1 475 ? 15.636 -0.899 -27.689 1.00 96.00 475 GLN A C 1
ATOM 3511 O O . GLN A 1 475 ? 16.765 -1.334 -27.437 1.00 96.00 475 GLN A O 1
ATOM 3516 N N . VAL A 1 476 ? 14.783 -0.528 -26.745 1.00 96.56 476 VAL A N 1
ATOM 3517 C CA . VAL A 1 476 ? 14.996 -0.651 -25.304 1.00 96.56 476 VAL A CA 1
ATOM 3518 C C . VAL A 1 476 ? 13.946 -1.573 -24.698 1.00 96.56 476 VAL A C 1
ATOM 3520 O O . VAL A 1 476 ? 12.922 -1.871 -25.307 1.00 96.56 476 VAL A O 1
ATOM 3523 N N . LEU A 1 477 ? 14.219 -2.053 -23.495 1.00 96.00 477 LEU A N 1
ATOM 3524 C CA . LEU A 1 477 ? 13.267 -2.748 -22.648 1.00 96.00 477 LEU A CA 1
ATOM 3525 C C . LEU A 1 477 ? 12.864 -1.795 -21.528 1.00 96.00 477 LEU A C 1
ATOM 3527 O O . LEU A 1 477 ? 13.717 -1.287 -20.797 1.00 96.00 477 LEU A O 1
ATOM 3531 N N . VAL A 1 478 ? 11.565 -1.544 -21.424 1.00 96.81 478 VAL A N 1
ATOM 3532 C CA . VAL A 1 478 ? 10.960 -0.748 -20.358 1.00 96.81 478 VAL A CA 1
ATOM 3533 C C . VAL A 1 478 ? 10.288 -1.715 -19.401 1.00 96.81 478 VAL A C 1
ATOM 3535 O O . VAL A 1 478 ? 9.521 -2.577 -19.823 1.00 96.81 478 VAL A O 1
ATOM 3538 N N . ARG A 1 479 ? 10.600 -1.597 -18.114 1.00 95.12 479 ARG A N 1
ATOM 3539 C CA . ARG A 1 479 ? 10.126 -2.481 -17.055 1.00 95.12 479 ARG A CA 1
ATOM 3540 C C . ARG A 1 479 ? 9.343 -1.700 -16.016 1.00 95.12 479 ARG A C 1
ATOM 3542 O O . ARG A 1 479 ? 9.782 -0.652 -15.543 1.00 95.12 479 ARG A O 1
ATOM 3549 N N . TRP A 1 480 ? 8.222 -2.276 -15.608 1.00 94.56 480 TRP A N 1
ATOM 3550 C CA . TRP A 1 480 ? 7.411 -1.813 -14.496 1.00 94.56 480 TRP A CA 1
ATOM 3551 C C . TRP A 1 480 ? 6.900 -3.028 -13.711 1.00 94.56 480 TRP A C 1
ATOM 3553 O O . TRP A 1 480 ? 6.163 -3.868 -14.232 1.00 94.56 480 TRP A O 1
ATOM 3563 N N . GLY A 1 481 ? 7.364 -3.175 -12.469 1.00 91.12 481 GLY A N 1
ATOM 3564 C CA . GLY A 1 481 ? 7.093 -4.358 -11.652 1.00 91.12 481 GLY A CA 1
ATOM 3565 C C . GLY A 1 481 ? 7.637 -5.633 -12.299 1.00 91.12 481 GLY A C 1
ATOM 3566 O O . GLY A 1 481 ? 8.811 -5.701 -12.675 1.00 91.12 481 GLY A O 1
ATOM 3567 N N . GLY A 1 482 ? 6.771 -6.641 -12.433 1.00 88.00 482 GLY A N 1
ATOM 3568 C CA . GLY A 1 482 ? 7.073 -7.908 -13.111 1.00 88.00 482 GLY A CA 1
ATOM 3569 C C . GLY A 1 482 ? 6.905 -7.877 -14.636 1.00 88.00 482 GLY A C 1
ATOM 3570 O O . GLY A 1 482 ? 7.104 -8.906 -15.284 1.00 88.00 482 GLY A O 1
ATOM 3571 N N . ARG A 1 483 ? 6.514 -6.736 -15.218 1.00 89.56 483 ARG A N 1
ATOM 3572 C CA . ARG A 1 483 ? 6.238 -6.591 -16.653 1.00 89.56 483 ARG A CA 1
ATOM 3573 C C . ARG A 1 483 ? 7.380 -5.856 -17.340 1.00 89.56 483 ARG A C 1
ATOM 3575 O O . ARG A 1 483 ? 7.890 -4.869 -16.820 1.00 89.56 483 ARG A O 1
ATOM 3582 N N . GLU A 1 484 ? 7.771 -6.346 -18.509 1.00 92.38 484 GLU A N 1
ATOM 3583 C CA . GLU A 1 484 ? 8.823 -5.766 -19.342 1.00 92.38 484 GLU A CA 1
ATOM 3584 C C . GLU A 1 484 ? 8.368 -5.808 -20.805 1.00 92.38 484 GLU A C 1
ATOM 3586 O O . GLU A 1 484 ? 7.885 -6.842 -21.275 1.00 92.38 484 GLU A O 1
ATOM 3591 N N . VAL A 1 485 ? 8.481 -4.676 -21.498 1.00 93.56 485 VAL A N 1
ATOM 3592 C CA . VAL A 1 485 ? 8.004 -4.480 -22.873 1.00 93.56 485 VAL A CA 1
ATOM 3593 C C . VAL A 1 485 ? 9.121 -3.851 -23.700 1.00 93.56 485 VAL A C 1
ATOM 3595 O O . VAL A 1 485 ? 9.828 -2.958 -23.231 1.00 93.56 485 VAL A O 1
ATOM 3598 N N . ALA A 1 486 ? 9.304 -4.339 -24.928 1.00 95.25 486 ALA A N 1
ATOM 3599 C CA . ALA A 1 486 ? 10.238 -3.743 -25.874 1.00 95.25 486 ALA A CA 1
ATOM 3600 C C . ALA A 1 486 ? 9.623 -2.493 -26.507 1.00 95.25 486 ALA A C 1
ATOM 3602 O O . ALA A 1 486 ? 8.480 -2.526 -26.954 1.00 95.25 486 ALA A O 1
ATOM 3603 N N . ALA A 1 487 ? 10.400 -1.420 -26.570 1.00 96.69 487 ALA A N 1
ATOM 3604 C CA . ALA A 1 487 ? 9.974 -0.137 -27.102 1.00 96.69 487 ALA A CA 1
ATOM 3605 C C . ALA A 1 487 ? 11.066 0.484 -27.971 1.00 96.69 487 ALA A C 1
ATOM 3607 O O . ALA A 1 487 ? 12.250 0.186 -27.799 1.00 96.69 487 ALA A O 1
ATOM 3608 N N . LEU A 1 488 ? 10.674 1.354 -28.895 1.00 96.94 488 LEU A N 1
ATOM 3609 C CA . LEU A 1 488 ? 11.601 2.188 -29.651 1.00 96.94 488 LEU A CA 1
ATOM 3610 C C . LEU A 1 488 ? 12.022 3.379 -28.782 1.00 96.94 488 LEU A C 1
ATOM 3612 O O . LEU A 1 488 ? 11.162 4.123 -28.312 1.00 96.94 488 LEU A O 1
ATOM 3616 N N . ALA A 1 489 ? 13.324 3.554 -28.559 1.00 96.81 489 ALA A N 1
ATOM 3617 C CA . ALA A 1 489 ? 13.851 4.725 -27.871 1.00 96.81 489 ALA A CA 1
ATOM 3618 C C . ALA A 1 489 ? 14.042 5.871 -28.865 1.00 96.81 489 ALA A C 1
ATOM 3620 O O . ALA A 1 489 ? 14.791 5.724 -29.829 1.00 96.81 489 ALA A O 1
ATOM 3621 N N . VAL A 1 490 ? 13.403 7.012 -28.627 1.00 96.12 490 VAL A N 1
ATOM 3622 C CA . VAL A 1 490 ? 13.554 8.226 -29.446 1.00 96.12 490 VAL A CA 1
ATOM 3623 C C . VAL A 1 490 ? 14.139 9.359 -28.613 1.00 96.12 490 VAL A C 1
ATOM 3625 O O . VAL A 1 490 ? 13.986 9.380 -27.389 1.00 96.12 490 VAL A O 1
ATOM 3628 N N . ALA A 1 491 ? 14.873 10.264 -29.257 1.00 94.38 491 ALA A N 1
ATOM 3629 C CA . ALA A 1 491 ? 15.405 11.431 -28.570 1.00 94.38 491 ALA A CA 1
ATOM 3630 C C . ALA A 1 491 ? 14.253 12.352 -28.172 1.00 94.38 491 ALA A C 1
ATOM 3632 O O . ALA A 1 491 ? 13.367 12.639 -28.973 1.00 94.38 491 ALA A O 1
ATOM 3633 N N . ASP A 1 492 ? 14.255 12.790 -26.921 1.00 90.44 492 ASP A N 1
ATOM 3634 C CA . ASP A 1 492 ? 13.307 13.784 -26.454 1.00 90.44 492 ASP A CA 1
ATOM 3635 C C . ASP A 1 492 ? 13.816 15.176 -26.841 1.00 90.44 492 ASP A C 1
ATOM 3637 O O . ASP A 1 492 ? 14.785 15.669 -26.262 1.00 90.44 492 ASP A O 1
ATOM 3641 N N . HIS A 1 493 ? 13.217 15.754 -27.883 1.00 75.88 493 HIS A N 1
ATOM 3642 C CA . HIS A 1 493 ? 13.670 17.011 -28.486 1.00 75.88 493 HIS A CA 1
ATOM 3643 C C . HIS A 1 493 ? 13.277 18.252 -27.673 1.00 75.88 493 HIS A C 1
ATOM 3645 O O . HIS A 1 493 ? 13.970 19.258 -27.770 1.00 75.88 493 HIS A O 1
ATOM 3651 N N . ASP A 1 494 ? 12.258 18.131 -26.815 1.00 70.19 494 ASP A N 1
ATOM 3652 C CA . ASP A 1 494 ? 11.777 19.188 -25.922 1.00 70.19 494 ASP A CA 1
ATOM 3653 C C . ASP A 1 494 ? 11.766 18.664 -24.475 1.00 70.19 494 ASP A C 1
ATOM 3655 O O . ASP A 1 494 ? 10.705 18.286 -23.939 1.00 70.19 494 ASP A O 1
ATOM 3659 N N . PRO A 1 495 ? 12.936 18.558 -23.811 1.00 60.81 495 PRO A N 1
ATOM 3660 C CA . PRO A 1 495 ? 12.953 18.324 -22.373 1.00 60.81 495 PRO A CA 1
ATOM 3661 C C . PRO A 1 495 ? 12.064 19.381 -21.703 1.00 60.81 495 PRO A C 1
ATOM 3663 O O . PRO A 1 495 ? 12.021 20.512 -22.176 1.00 60.81 495 PRO A O 1
ATOM 3666 N N . PRO A 1 496 ? 11.300 19.036 -20.656 1.00 56.44 496 PRO A N 1
ATOM 3667 C CA . PRO A 1 496 ? 10.397 19.989 -20.026 1.00 56.44 496 PRO A CA 1
ATOM 3668 C C . PRO A 1 496 ? 11.186 21.211 -19.537 1.00 56.44 496 PRO A C 1
ATOM 3670 O O . PRO A 1 496 ? 11.839 21.158 -18.497 1.00 56.44 496 PRO A O 1
ATOM 3673 N N . GLU A 1 497 ? 11.109 22.312 -20.280 1.00 55.78 497 GLU A N 1
ATOM 3674 C CA . GLU A 1 497 ? 11.406 23.651 -19.788 1.00 55.78 497 GLU A CA 1
ATOM 3675 C C . GLU A 1 497 ? 10.258 23.995 -18.838 1.00 55.78 497 GLU A C 1
ATOM 3677 O O . GLU A 1 497 ? 9.242 24.528 -19.258 1.00 55.78 497 GLU A O 1
ATOM 3682 N N . THR A 1 498 ? 10.339 23.500 -17.598 1.00 54.59 498 THR A N 1
ATOM 3683 C CA . THR A 1 498 ? 9.494 23.859 -16.442 1.00 54.59 498 THR A CA 1
ATOM 3684 C C . THR A 1 498 ? 8.102 24.417 -16.781 1.00 54.59 498 THR A C 1
ATOM 3686 O O . THR A 1 498 ? 7.939 25.608 -17.029 1.00 54.59 498 THR A O 1
ATOM 3689 N N . GLY A 1 499 ? 7.068 23.578 -16.740 1.00 54.22 499 GLY A N 1
ATOM 3690 C CA . GLY A 1 499 ? 5.694 24.042 -16.929 1.00 54.22 499 GLY A CA 1
ATOM 3691 C C . GLY A 1 499 ? 4.754 22.950 -17.412 1.00 54.22 499 GLY A C 1
ATOM 3692 O O . GLY A 1 499 ? 5.153 21.984 -18.064 1.00 54.22 499 GLY A O 1
ATOM 3693 N N . ALA A 1 500 ? 3.474 23.078 -17.067 1.00 55.12 500 ALA A N 1
ATOM 3694 C CA . ALA A 1 500 ? 2.444 22.216 -17.623 1.00 55.12 500 ALA A CA 1
ATOM 3695 C C . ALA A 1 500 ? 2.188 22.604 -19.091 1.00 55.12 500 ALA A C 1
ATOM 3697 O O . ALA A 1 500 ? 2.098 23.799 -19.375 1.00 55.12 500 ALA A O 1
ATOM 3698 N N . PRO A 1 501 ? 1.987 21.646 -20.017 1.00 59.41 501 PRO A N 1
ATOM 3699 C CA . PRO A 1 501 ? 1.511 21.992 -21.349 1.00 59.41 501 PRO A CA 1
ATOM 3700 C C . PRO A 1 501 ? 0.200 22.794 -21.236 1.00 59.41 501 PRO A C 1
ATOM 3702 O O . PRO A 1 501 ? -0.607 22.487 -20.347 1.00 59.41 501 PRO A O 1
ATOM 3705 N N . PRO A 1 502 ? -0.034 23.793 -22.111 1.00 64.31 502 PRO A N 1
ATOM 3706 C CA . PRO A 1 502 ? -1.272 24.562 -22.137 1.00 64.31 502 PRO A CA 1
ATOM 3707 C C . PRO A 1 502 ? -2.503 23.651 -22.064 1.00 64.31 502 PRO A C 1
ATOM 3709 O O . PRO A 1 502 ? -2.574 22.624 -22.747 1.00 64.31 502 PRO A O 1
ATOM 3712 N N . ASP A 1 503 ? -3.500 24.018 -21.257 1.00 62.62 503 ASP A N 1
ATOM 3713 C CA . ASP A 1 503 ? -4.696 23.188 -21.054 1.00 62.62 503 ASP A CA 1
ATOM 3714 C C . ASP A 1 503 ? -5.474 22.916 -22.351 1.00 62.62 503 ASP A C 1
ATOM 3716 O O . ASP A 1 503 ? -6.159 21.895 -22.466 1.00 62.62 503 ASP A O 1
ATOM 3720 N N . SER A 1 504 ? -5.331 23.784 -23.356 1.00 62.88 504 SER A N 1
ATOM 3721 C CA . SER A 1 504 ? -5.846 23.576 -24.711 1.00 62.88 504 SER A CA 1
ATOM 3722 C C . SER A 1 504 ? -5.265 22.317 -25.368 1.00 62.88 504 SER A C 1
ATOM 3724 O O . SER A 1 504 ? -6.025 21.502 -25.891 1.00 62.88 504 SER A O 1
ATOM 3726 N N . ILE A 1 505 ? -3.952 22.087 -25.265 1.00 63.34 505 ILE A N 1
ATOM 3727 C CA . ILE A 1 505 ? -3.270 20.903 -25.817 1.00 63.34 505 ILE A CA 1
ATOM 3728 C C . ILE A 1 505 ? -3.712 19.638 -25.073 1.00 63.34 505 ILE A C 1
ATOM 3730 O O . ILE A 1 505 ? -4.028 18.626 -25.704 1.00 63.34 505 ILE A O 1
ATOM 3734 N N . LYS A 1 506 ? -3.850 19.712 -23.740 1.00 62.44 506 LYS A N 1
ATOM 3735 C CA . LYS A 1 506 ? -4.344 18.586 -22.925 1.00 62.44 506 LYS A CA 1
ATOM 3736 C C . LYS A 1 506 ? -5.764 18.158 -23.311 1.00 62.44 506 LYS A C 1
ATOM 3738 O O . LYS A 1 506 ? -6.076 16.966 -23.298 1.00 62.44 506 LYS A O 1
ATOM 3743 N N . ARG A 1 507 ? -6.645 19.116 -23.641 1.00 63.19 507 ARG A N 1
ATOM 3744 C CA . ARG A 1 507 ? -8.025 18.833 -24.082 1.00 63.19 507 ARG A CA 1
ATOM 3745 C C . ARG A 1 507 ? -8.055 18.139 -25.442 1.00 63.19 507 ARG A C 1
ATOM 3747 O O . ARG A 1 507 ? -8.802 17.176 -25.597 1.00 63.19 507 ARG A O 1
ATOM 3754 N N . VAL A 1 508 ? -7.230 18.584 -26.390 1.00 61.34 508 VAL A N 1
ATOM 3755 C CA . VAL A 1 508 ? -7.166 18.007 -27.745 1.00 61.34 508 VAL A CA 1
ATOM 3756 C C . VAL A 1 508 ? -6.610 16.582 -27.721 1.00 61.34 508 VAL A C 1
ATOM 3758 O O . VAL A 1 508 ? -7.177 15.690 -28.346 1.00 61.34 508 VAL A O 1
ATOM 3761 N N . GLN A 1 509 ? -5.564 16.333 -26.933 1.00 57.53 509 GLN A N 1
ATOM 3762 C CA . GLN A 1 509 ? -4.927 15.016 -26.826 1.00 57.53 509 GLN A CA 1
ATOM 3763 C C . GLN A 1 509 ? -5.726 13.996 -25.982 1.00 57.53 509 GLN A C 1
ATOM 3765 O O . GLN A 1 509 ? -5.269 12.870 -25.805 1.00 57.53 509 GLN A O 1
ATOM 3770 N N . ARG A 1 510 ? -6.907 14.360 -25.440 1.00 59.41 510 ARG A N 1
ATOM 3771 C CA . ARG A 1 510 ? -7.702 13.519 -24.511 1.00 59.41 510 ARG A CA 1
ATOM 3772 C C . ARG A 1 510 ? -6.828 12.909 -23.405 1.00 59.41 510 ARG A C 1
ATOM 3774 O O . ARG A 1 510 ? -6.903 11.719 -23.104 1.00 59.41 510 ARG A O 1
ATOM 3781 N N . VAL A 1 511 ? -5.975 13.746 -22.824 1.00 59.81 511 VAL A N 1
ATOM 3782 C CA . VAL A 1 511 ? -4.956 13.347 -21.851 1.00 59.81 511 VAL A CA 1
ATOM 3783 C C . VAL A 1 511 ? -5.575 12.934 -20.522 1.00 59.81 511 VAL A C 1
ATOM 3785 O O . VAL A 1 511 ? -6.523 13.563 -20.045 1.00 59.81 511 VAL A O 1
ATOM 3788 N N . ASN A 1 512 ? -4.991 11.920 -19.879 1.00 59.53 512 ASN A N 1
ATOM 3789 C CA . ASN A 1 512 ? -5.286 11.629 -18.482 1.00 59.53 512 ASN A CA 1
ATOM 3790 C C . ASN A 1 512 ? -4.827 12.800 -17.600 1.00 59.53 512 ASN A C 1
ATOM 3792 O O . ASN A 1 512 ? -3.634 13.073 -17.485 1.00 59.53 512 ASN A O 1
ATOM 3796 N N . ARG A 1 513 ? -5.787 13.482 -16.975 1.00 61.72 513 ARG A N 1
ATOM 3797 C CA . ARG A 1 513 ? -5.543 14.677 -16.163 1.00 61.72 513 ARG A CA 1
ATOM 3798 C C . ARG A 1 513 ? -4.931 14.381 -14.798 1.00 61.72 513 ARG A C 1
ATOM 3800 O O . ARG A 1 513 ? -4.451 15.326 -14.190 1.00 61.72 513 ARG A O 1
ATOM 3807 N N . LEU A 1 514 ? -4.912 13.121 -14.349 1.00 61.53 514 LEU A N 1
ATOM 3808 C CA . LEU A 1 514 ? -4.423 12.669 -13.033 1.00 61.53 514 LEU A CA 1
ATOM 3809 C C . LEU A 1 514 ? -2.897 12.694 -12.918 1.00 61.53 514 LEU A C 1
ATOM 3811 O O . LEU A 1 514 ? -2.250 11.737 -12.494 1.00 61.53 514 LEU A O 1
ATOM 3815 N N . TRP A 1 515 ? -2.310 13.780 -13.385 1.00 67.50 515 TRP A N 1
ATOM 3816 C CA . TRP A 1 515 ? -0.890 13.922 -13.553 1.00 67.50 515 TRP A CA 1
ATOM 3817 C C . TRP A 1 515 ? -0.377 14.954 -12.553 1.00 67.50 515 TRP A C 1
ATOM 3819 O O . TRP A 1 515 ? -0.652 16.144 -12.719 1.00 67.50 515 TRP A O 1
ATOM 3829 N N . PRO A 1 516 ? 0.382 14.533 -11.528 1.00 60.34 516 PRO A N 1
ATOM 3830 C CA . PRO A 1 516 ? 1.124 15.479 -10.715 1.00 60.34 516 PRO A CA 1
ATOM 3831 C C . PRO A 1 516 ? 2.167 16.170 -11.596 1.00 60.34 516 PRO A C 1
ATOM 3833 O O . PRO A 1 516 ? 2.973 15.497 -12.252 1.00 60.34 516 PRO A O 1
ATOM 3836 N N . HIS A 1 517 ? 2.147 17.504 -11.616 1.00 69.00 517 HIS A N 1
ATOM 3837 C CA . HIS A 1 517 ? 3.162 18.304 -12.298 1.00 69.00 517 HIS A CA 1
ATOM 3838 C C . HIS A 1 517 ? 4.571 17.835 -11.906 1.00 69.00 517 HIS A C 1
ATOM 3840 O O . HIS A 1 517 ? 4.786 17.301 -10.812 1.00 69.00 517 HIS A O 1
ATOM 3846 N N . LEU A 1 518 ? 5.534 17.986 -12.822 1.00 74.19 518 LEU A N 1
ATOM 3847 C CA . LEU A 1 518 ? 6.928 17.847 -12.415 1.00 74.19 518 LEU A CA 1
ATOM 3848 C C . LEU A 1 518 ? 7.209 18.939 -11.384 1.00 74.19 518 LEU A C 1
ATOM 3850 O O . LEU A 1 518 ? 6.872 20.092 -11.662 1.00 74.19 518 LEU A O 1
ATOM 3854 N N . PRO A 1 519 ? 7.796 18.593 -10.230 1.00 75.38 519 PRO A N 1
ATOM 3855 C CA . PRO A 1 519 ? 8.282 19.597 -9.303 1.00 75.38 519 PRO A CA 1
ATOM 3856 C C . PRO A 1 519 ? 9.220 20.561 -10.010 1.00 75.38 519 PRO A C 1
ATOM 3858 O O . PRO A 1 519 ? 9.986 20.165 -10.901 1.00 75.38 519 PRO A O 1
ATOM 3861 N N . GLU A 1 520 ? 9.177 21.816 -9.582 1.00 75.31 520 GLU A N 1
ATOM 3862 C CA . GLU A 1 520 ? 10.171 22.794 -9.992 1.00 75.31 520 GLU A CA 1
ATOM 3863 C C . GLU A 1 520 ? 11.572 22.275 -9.635 1.00 75.31 520 GLU A C 1
ATOM 3865 O O . GLU A 1 520 ? 11.803 21.721 -8.563 1.00 75.31 520 GLU A O 1
ATOM 3870 N N . GLY A 1 521 ? 12.511 22.383 -10.575 1.00 76.19 521 GLY A N 1
ATOM 3871 C CA . GLY A 1 521 ? 13.883 21.908 -10.381 1.00 76.19 521 GLY A CA 1
ATOM 3872 C C . GLY A 1 521 ? 14.114 20.405 -10.594 1.00 76.19 521 GLY A C 1
ATOM 3873 O O . GLY A 1 521 ? 15.265 19.966 -10.527 1.00 76.19 521 GLY A O 1
ATOM 3874 N N . MET A 1 522 ? 13.091 19.594 -10.914 1.00 82.69 522 MET A N 1
ATOM 3875 C CA . MET A 1 522 ? 13.338 18.202 -11.313 1.00 82.69 522 MET A CA 1
ATOM 3876 C C . MET A 1 522 ? 14.142 18.162 -12.617 1.00 82.69 522 MET A C 1
ATOM 3878 O O . MET A 1 522 ? 13.723 18.687 -13.647 1.00 82.69 522 MET A O 1
ATOM 3882 N N . SER A 1 523 ? 15.302 17.502 -12.587 1.00 84.81 523 SER A N 1
ATOM 3883 C CA . SER A 1 523 ? 16.180 17.495 -13.753 1.00 84.81 523 SER A CA 1
ATOM 3884 C C . SER A 1 523 ? 15.566 16.720 -14.932 1.00 84.81 523 SER A C 1
ATOM 3886 O O . SER A 1 523 ? 15.127 15.581 -14.746 1.00 84.81 523 SER A O 1
ATOM 3888 N N . PRO A 1 524 ? 15.600 17.255 -16.167 1.00 84.56 524 PRO A N 1
ATOM 3889 C CA . PRO A 1 524 ? 15.002 16.596 -17.330 1.00 84.56 524 PRO A CA 1
ATOM 3890 C C . PRO A 1 524 ? 15.527 15.183 -17.603 1.00 84.56 524 PRO A C 1
ATOM 3892 O O . PRO A 1 524 ? 14.816 14.341 -18.142 1.00 84.56 524 PRO A O 1
ATOM 3895 N N . HIS A 1 525 ? 16.765 14.886 -17.202 1.00 87.81 525 HIS A N 1
ATOM 3896 C CA . HIS A 1 525 ? 17.383 13.587 -17.451 1.00 87.81 525 HIS A CA 1
ATOM 3897 C C . HIS A 1 525 ? 16.846 12.448 -16.576 1.00 87.81 525 HIS A C 1
ATOM 3899 O O . HIS A 1 525 ? 17.249 11.316 -16.812 1.00 87.81 525 HIS A O 1
ATOM 3905 N N . VAL A 1 526 ? 16.000 12.710 -15.569 1.00 89.75 526 VAL A N 1
ATOM 3906 C CA . VAL A 1 526 ? 15.355 11.671 -14.731 1.00 89.75 526 VAL A CA 1
ATOM 3907 C C . VAL A 1 526 ? 13.922 11.355 -15.161 1.00 89.75 526 VAL A C 1
ATOM 3909 O O . VAL A 1 526 ? 13.225 10.553 -14.536 1.00 89.75 526 VAL A O 1
ATOM 3912 N N . VAL A 1 527 ? 13.492 11.993 -16.242 1.00 91.00 527 VAL A N 1
ATOM 3913 C CA . VAL A 1 527 ? 12.158 11.909 -16.807 1.00 91.00 527 VAL A CA 1
ATOM 3914 C C . VAL A 1 527 ? 12.228 11.173 -18.138 1.00 91.00 527 VAL A C 1
ATOM 3916 O O . VAL A 1 527 ? 13.167 11.348 -18.912 1.00 91.00 527 VAL A O 1
ATOM 3919 N N . VAL A 1 528 ? 11.225 10.341 -18.412 1.00 93.00 528 VAL A N 1
ATOM 3920 C CA . VAL A 1 528 ? 11.035 9.734 -19.734 1.00 93.00 528 VAL A CA 1
ATOM 3921 C C . VAL A 1 528 ? 9.583 9.849 -20.147 1.00 93.00 528 VAL A C 1
ATOM 3923 O O . VAL A 1 528 ? 8.678 9.696 -19.324 1.00 93.00 528 VAL A O 1
ATOM 3926 N N . ARG A 1 529 ? 9.343 10.096 -21.430 1.00 91.75 529 ARG A N 1
ATOM 3927 C CA . ARG A 1 529 ? 7.990 10.174 -21.970 1.00 91.75 529 ARG A CA 1
ATOM 3928 C C . ARG A 1 529 ? 7.575 8.827 -22.543 1.00 91.75 529 ARG A C 1
ATOM 3930 O O . ARG A 1 529 ? 8.354 8.171 -23.225 1.00 91.75 529 ARG A O 1
ATOM 3937 N N . MET A 1 530 ? 6.361 8.385 -22.237 1.00 93.06 530 MET A N 1
ATOM 3938 C CA . MET A 1 530 ? 5.880 7.052 -22.601 1.00 93.06 530 MET A CA 1
ATOM 3939 C C . MET A 1 530 ? 4.530 7.110 -23.307 1.00 93.06 530 MET A C 1
ATOM 3941 O O . MET A 1 530 ? 3.578 7.714 -22.797 1.00 93.06 530 MET A O 1
ATOM 3945 N N . SER A 1 531 ? 4.468 6.452 -24.468 1.00 92.75 531 SER A N 1
ATOM 3946 C CA . SER A 1 531 ? 3.264 6.313 -25.297 1.00 92.75 531 SER A CA 1
ATOM 3947 C C . SER A 1 531 ? 2.131 5.601 -24.552 1.00 92.75 531 SER A C 1
ATOM 3949 O O . SER A 1 531 ? 2.362 4.766 -23.666 1.00 92.75 531 SER A O 1
ATOM 3951 N N . ALA A 1 532 ? 0.879 5.904 -24.912 1.00 88.56 532 ALA A N 1
ATOM 3952 C CA . ALA A 1 532 ? -0.281 5.245 -24.312 1.00 88.56 532 ALA A CA 1
ATOM 3953 C C . ALA A 1 532 ? -0.290 3.724 -24.555 1.00 88.56 532 ALA A C 1
ATOM 3955 O O . ALA A 1 532 ? -0.672 2.971 -23.653 1.00 88.56 532 ALA A O 1
ATOM 3956 N N . GLN A 1 533 ? 0.166 3.271 -25.731 1.00 90.88 533 GLN A N 1
ATOM 3957 C CA . GLN A 1 533 ? 0.284 1.849 -26.060 1.00 90.88 533 GLN A CA 1
ATOM 3958 C C . GLN A 1 533 ? 1.276 1.136 -25.135 1.00 90.88 533 GLN A C 1
ATOM 3960 O O . GLN A 1 533 ? 0.889 0.186 -24.455 1.00 90.88 533 GLN A O 1
ATOM 3965 N N . LEU A 1 534 ? 2.516 1.636 -25.031 1.00 93.88 534 LEU A N 1
ATOM 3966 C CA . LEU A 1 534 ? 3.536 1.049 -24.155 1.00 93.88 534 LEU A CA 1
ATOM 3967 C C . LEU A 1 534 ? 3.063 0.998 -22.695 1.00 93.88 534 LEU A C 1
ATOM 3969 O O . LEU A 1 534 ? 3.272 0.007 -21.994 1.00 93.88 534 LEU A O 1
ATOM 3973 N N . ARG A 1 535 ? 2.378 2.050 -22.235 1.00 91.94 535 ARG A N 1
ATOM 3974 C CA . ARG A 1 535 ? 1.788 2.100 -20.894 1.00 91.94 535 ARG A CA 1
ATOM 3975 C C . ARG A 1 535 ? 0.723 1.017 -20.687 1.00 91.94 535 ARG A C 1
ATOM 3977 O O . ARG A 1 535 ? 0.712 0.370 -19.639 1.00 91.94 535 ARG A O 1
ATOM 3984 N N . GLY A 1 536 ? -0.155 0.827 -21.673 1.00 90.50 536 GLY A N 1
ATOM 3985 C CA . GLY A 1 536 ? -1.170 -0.226 -21.680 1.00 90.50 536 GLY A CA 1
ATOM 3986 C C . GLY A 1 536 ? -0.551 -1.621 -21.603 1.00 90.50 536 GLY A C 1
ATOM 3987 O O . GLY A 1 536 ? -0.944 -2.409 -20.742 1.00 90.50 536 GLY A O 1
ATOM 3988 N N . ASP A 1 537 ? 0.474 -1.879 -22.418 1.00 91.00 537 ASP A N 1
ATOM 3989 C CA . AS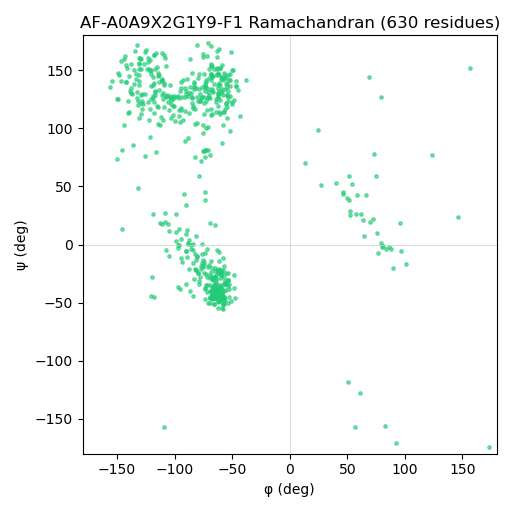P A 1 537 ? 1.210 -3.149 -22.441 1.00 91.00 537 ASP A CA 1
ATOM 3990 C C . ASP A 1 537 ? 1.916 -3.425 -21.101 1.00 91.00 537 ASP A C 1
ATOM 3992 O O . ASP A 1 537 ? 1.940 -4.557 -20.608 1.00 91.00 537 ASP A O 1
ATOM 3996 N N . LEU A 1 538 ? 2.442 -2.378 -20.458 1.00 91.88 538 LEU A N 1
ATOM 3997 C CA . LEU A 1 538 ? 3.030 -2.465 -19.120 1.00 91.88 538 LEU A CA 1
ATOM 3998 C C . LEU A 1 538 ? 1.990 -2.571 -18.003 1.00 91.88 538 LEU A C 1
ATOM 4000 O O . LEU A 1 538 ? 2.334 -3.005 -16.909 1.00 91.88 538 LEU A O 1
ATOM 4004 N N . GLY A 1 539 ? 0.729 -2.197 -18.229 1.00 91.88 539 GLY A N 1
ATOM 4005 C CA . GLY A 1 539 ? -0.259 -2.049 -17.155 1.00 91.88 539 GLY A CA 1
ATOM 4006 C C . GLY A 1 539 ? 0.088 -0.955 -16.139 1.00 91.88 539 GLY A C 1
ATOM 4007 O O . GLY A 1 539 ? -0.393 -1.004 -15.009 1.00 91.88 539 GLY A O 1
ATOM 4008 N N . ALA A 1 540 ? 0.935 -0.002 -16.528 1.00 92.25 540 ALA A N 1
ATOM 4009 C CA . ALA A 1 540 ? 1.466 1.037 -15.656 1.00 92.25 540 ALA A CA 1
ATOM 4010 C C . ALA A 1 540 ? 0.525 2.257 -15.591 1.00 92.25 540 ALA A C 1
ATOM 4012 O O . ALA A 1 540 ? 0.057 2.713 -16.634 1.00 92.25 540 ALA A O 1
ATOM 4013 N N . PRO A 1 541 ? 0.245 2.848 -14.419 1.00 91.38 541 PRO A N 1
ATOM 4014 C CA . PRO A 1 541 ? -0.512 4.097 -14.351 1.00 91.38 541 PRO A CA 1
ATOM 4015 C C . PRO A 1 541 ? 0.290 5.280 -14.935 1.00 91.38 541 PRO A C 1
ATOM 4017 O O . PRO A 1 541 ? 1.471 5.166 -15.262 1.00 91.38 541 PRO A O 1
ATOM 4020 N N . VAL A 1 542 ? -0.363 6.432 -15.110 1.00 83.88 542 VAL A N 1
ATOM 4021 C CA . VAL A 1 542 ? 0.202 7.612 -15.804 1.00 83.88 542 VAL A CA 1
ATOM 4022 C C . VAL A 1 542 ? 1.397 8.254 -15.102 1.00 83.88 542 VAL A C 1
ATOM 4024 O O . VAL A 1 542 ? 2.269 8.782 -15.784 1.00 83.88 542 VAL A O 1
ATOM 4027 N N . ALA A 1 543 ? 1.464 8.155 -13.777 1.00 84.75 543 ALA A N 1
ATOM 4028 C CA . ALA A 1 543 ? 2.536 8.696 -12.956 1.00 84.75 543 ALA A CA 1
ATOM 4029 C C . ALA A 1 543 ? 3.194 7.559 -12.170 1.00 84.75 543 ALA A C 1
ATOM 4031 O O . ALA A 1 543 ? 2.755 7.144 -11.095 1.00 84.75 543 ALA A O 1
ATOM 4032 N N . THR A 1 544 ? 4.250 7.009 -12.758 1.00 93.44 544 THR A N 1
ATOM 4033 C CA . THR A 1 544 ? 5.010 5.922 -12.153 1.00 93.44 544 THR A CA 1
ATOM 4034 C C . THR A 1 544 ? 6.496 6.058 -12.434 1.00 93.44 544 THR A C 1
ATOM 4036 O O . THR A 1 544 ? 6.902 6.718 -13.384 1.00 93.44 544 THR A O 1
ATOM 4039 N N . VAL A 1 545 ? 7.311 5.367 -11.652 1.00 95.62 545 VAL A N 1
ATOM 4040 C CA . VAL A 1 545 ? 8.715 5.110 -11.943 1.00 95.62 545 VAL A CA 1
ATOM 4041 C C . VAL A 1 545 ? 8.842 3.808 -12.729 1.00 95.62 545 VAL A C 1
ATOM 4043 O O . VAL A 1 545 ? 8.299 2.780 -12.321 1.00 95.62 545 VAL A O 1
ATOM 4046 N N . VAL A 1 546 ? 9.560 3.844 -13.848 1.00 96.56 546 VAL A N 1
ATOM 4047 C CA . VAL A 1 546 ? 9.933 2.663 -14.643 1.00 96.56 546 VAL A CA 1
ATOM 4048 C C . VAL A 1 546 ? 11.438 2.482 -14.649 1.00 96.56 546 VAL A C 1
ATOM 4050 O O . VAL A 1 546 ? 12.196 3.397 -14.340 1.00 96.56 546 VAL A O 1
ATOM 4053 N N . THR A 1 547 ? 11.879 1.299 -15.057 1.00 96.31 547 THR A N 1
ATOM 4054 C CA . THR A 1 547 ? 13.275 1.039 -15.401 1.00 96.31 547 THR A CA 1
ATOM 4055 C C . THR A 1 547 ? 13.407 0.887 -16.911 1.00 96.31 547 THR A C 1
ATOM 4057 O O . THR A 1 547 ? 12.701 0.084 -17.508 1.00 96.31 547 THR A O 1
ATOM 4060 N N . VAL A 1 548 ? 14.322 1.624 -17.529 1.00 96.38 548 VAL A N 1
ATOM 4061 C CA . VAL A 1 548 ? 14.666 1.521 -18.950 1.00 96.38 548 VAL A CA 1
ATOM 4062 C C . VAL A 1 548 ? 16.054 0.907 -19.078 1.00 96.38 548 VAL A C 1
ATOM 4064 O O . VAL A 1 548 ? 16.976 1.258 -18.336 1.00 96.38 548 VAL A O 1
ATOM 4067 N N . ARG A 1 549 ? 16.216 -0.017 -20.024 1.00 95.00 549 ARG A N 1
ATOM 4068 C CA . ARG A 1 549 ? 17.509 -0.631 -20.337 1.00 95.00 549 ARG A CA 1
ATOM 4069 C C . ARG A 1 549 ? 17.635 -0.967 -21.811 1.00 95.00 549 ARG A C 1
ATOM 4071 O O . ARG A 1 549 ? 16.645 -1.178 -22.502 1.00 95.00 549 ARG A O 1
ATOM 4078 N N . ARG A 1 550 ? 18.866 -1.096 -22.289 1.00 94.31 550 ARG A N 1
ATOM 4079 C CA . ARG A 1 550 ? 19.154 -1.572 -23.645 1.00 94.31 550 ARG A CA 1
ATOM 4080 C C . ARG A 1 550 ? 18.650 -3.002 -23.857 1.00 94.31 550 ARG A C 1
ATOM 4082 O O . ARG A 1 550 ? 18.880 -3.860 -23.003 1.00 94.31 550 ARG A O 1
ATOM 4089 N N . ARG A 1 551 ? 18.040 -3.273 -25.018 1.00 94.19 551 ARG A N 1
ATOM 4090 C CA . ARG A 1 551 ? 17.782 -4.643 -25.484 1.00 94.19 551 ARG A CA 1
ATOM 4091 C C . ARG A 1 551 ? 19.045 -5.192 -26.146 1.00 94.19 551 ARG A C 1
ATOM 4093 O O . ARG A 1 551 ? 19.492 -4.654 -27.159 1.00 94.19 551 ARG A O 1
ATOM 4100 N N . LEU A 1 552 ? 19.635 -6.250 -25.595 1.00 91.06 552 LEU A N 1
ATOM 4101 C CA . LEU A 1 552 ? 20.930 -6.748 -26.075 1.00 91.06 552 LEU A CA 1
ATOM 4102 C C . LEU A 1 552 ? 20.820 -7.560 -27.364 1.00 91.06 552 LEU A C 1
ATOM 4104 O O . LEU A 1 552 ? 21.754 -7.565 -28.160 1.00 91.06 552 LEU A O 1
ATOM 4108 N N . ARG A 1 553 ? 19.684 -8.209 -27.622 1.00 89.62 553 ARG A N 1
ATOM 4109 C CA . ARG A 1 553 ? 19.527 -9.062 -28.809 1.00 89.62 553 ARG A CA 1
ATOM 4110 C C . ARG A 1 553 ? 19.733 -8.340 -30.157 1.00 89.62 553 ARG A C 1
ATOM 4112 O O . ARG A 1 553 ? 20.583 -8.804 -30.914 1.00 89.62 553 ARG A O 1
ATOM 4119 N N . PRO A 1 554 ? 19.034 -7.235 -30.496 1.00 88.88 554 PRO A N 1
ATOM 4120 C CA . PRO A 1 554 ? 19.246 -6.549 -31.780 1.00 88.88 554 PRO A CA 1
ATOM 4121 C C . PRO A 1 554 ? 20.685 -6.058 -31.945 1.00 88.88 554 PRO A C 1
ATOM 4123 O O . PRO A 1 554 ? 21.258 -6.088 -33.029 1.00 88.88 554 PRO A O 1
ATOM 4126 N N . VAL A 1 555 ? 21.285 -5.652 -30.831 1.00 86.88 555 VAL A N 1
ATOM 4127 C CA . VAL A 1 555 ? 22.659 -5.171 -30.755 1.00 86.88 555 VAL A CA 1
ATOM 4128 C C . VAL A 1 555 ? 23.644 -6.299 -31.034 1.00 86.88 555 VAL A C 1
ATOM 4130 O O . VAL A 1 555 ? 24.570 -6.117 -31.819 1.00 86.88 555 VAL A O 1
ATOM 4133 N N . LEU A 1 556 ? 23.448 -7.463 -30.415 1.00 88.19 556 LEU A N 1
ATOM 4134 C CA . LEU A 1 556 ? 24.269 -8.644 -30.651 1.00 88.19 556 LEU A CA 1
ATOM 4135 C C . LEU A 1 556 ? 24.160 -9.088 -32.104 1.00 88.19 556 LEU A C 1
ATOM 4137 O O . LEU A 1 556 ? 25.187 -9.292 -32.730 1.00 88.19 556 LEU A O 1
ATOM 4141 N N . VAL A 1 557 ? 22.952 -9.147 -32.669 1.00 88.19 557 VAL A N 1
ATOM 4142 C CA . VAL A 1 557 ? 22.756 -9.496 -34.085 1.00 88.19 557 VAL A CA 1
ATOM 4143 C C . VAL A 1 557 ? 23.470 -8.500 -35.003 1.00 88.19 557 VAL A C 1
ATOM 4145 O O . VAL A 1 557 ? 24.197 -8.916 -35.899 1.00 88.19 557 VAL A O 1
ATOM 4148 N N . ARG A 1 558 ? 23.348 -7.190 -34.748 1.00 87.12 558 ARG A N 1
ATOM 4149 C CA . ARG A 1 558 ? 24.050 -6.152 -35.523 1.00 87.12 558 ARG A CA 1
ATOM 4150 C C . ARG A 1 558 ? 25.573 -6.325 -35.468 1.00 87.12 558 ARG A C 1
ATOM 4152 O O . ARG A 1 558 ? 26.225 -6.207 -36.499 1.00 87.12 558 ARG A O 1
ATOM 4159 N N . ASN A 1 559 ? 26.134 -6.625 -34.293 1.00 85.94 559 ASN A N 1
ATOM 4160 C CA . ASN A 1 559 ? 27.582 -6.799 -34.121 1.00 85.94 559 ASN A CA 1
ATOM 4161 C C . ASN A 1 559 ? 28.097 -8.163 -34.601 1.00 85.94 559 ASN A C 1
ATOM 4163 O O . ASN A 1 559 ? 29.218 -8.263 -35.080 1.00 85.94 559 ASN A O 1
ATOM 4167 N N . LEU A 1 560 ? 27.290 -9.220 -34.517 1.00 86.56 560 LEU A N 1
ATOM 4168 C CA . LEU A 1 560 ? 27.623 -10.511 -35.116 1.00 86.56 560 LEU A CA 1
ATOM 4169 C C . LEU A 1 560 ? 27.632 -10.397 -36.641 1.00 86.56 560 LEU A C 1
ATOM 4171 O O . LEU A 1 560 ? 28.564 -10.877 -37.275 1.00 86.56 560 LEU A O 1
ATOM 4175 N N . ASN A 1 561 ? 26.669 -9.681 -37.228 1.00 88.19 561 ASN A N 1
ATOM 4176 C CA . ASN A 1 561 ? 26.651 -9.421 -38.667 1.00 88.19 561 ASN A CA 1
ATOM 4177 C C . ASN A 1 561 ? 27.876 -8.617 -39.123 1.00 88.19 561 ASN A C 1
ATOM 4179 O O . ASN A 1 561 ? 28.431 -8.912 -40.179 1.00 88.19 561 ASN A O 1
ATOM 4183 N N . SER A 1 562 ? 28.350 -7.648 -38.328 1.00 86.25 562 SER A N 1
ATOM 4184 C CA . SER A 1 562 ? 29.581 -6.916 -38.657 1.00 86.25 562 SER A CA 1
ATOM 4185 C C . SER A 1 562 ? 30.854 -7.757 -38.500 1.00 86.25 562 SER A C 1
ATOM 4187 O O . SER A 1 562 ? 31.869 -7.423 -39.106 1.00 86.25 562 SER A O 1
ATOM 4189 N N . LEU A 1 563 ? 30.805 -8.861 -37.746 1.00 88.62 563 LEU A N 1
ATOM 4190 C CA . LEU A 1 563 ? 31.896 -9.831 -37.627 1.00 88.62 563 LEU A CA 1
ATOM 4191 C C . LEU A 1 563 ? 31.961 -10.828 -38.787 1.00 88.62 563 LEU A C 1
ATOM 4193 O O . LEU A 1 563 ? 33.036 -11.369 -39.035 1.00 88.62 563 LEU A O 1
ATOM 4197 N N . VAL A 1 564 ? 30.864 -11.056 -39.517 1.00 91.38 564 VAL A N 1
ATOM 4198 C CA . VAL A 1 564 ? 30.828 -12.045 -40.610 1.00 91.38 564 VAL A CA 1
ATOM 4199 C C . VAL A 1 564 ? 31.909 -11.762 -41.652 1.00 91.38 564 VAL A C 1
ATOM 4201 O O . VAL A 1 564 ? 32.655 -12.669 -42.005 1.00 91.38 564 VAL A O 1
ATOM 4204 N N . VAL A 1 565 ? 32.042 -10.511 -42.108 1.00 91.31 565 VAL A N 1
ATOM 4205 C CA . VAL A 1 565 ? 33.025 -10.147 -43.144 1.00 91.31 565 VAL A CA 1
ATOM 4206 C C . VAL A 1 565 ? 34.472 -10.310 -42.650 1.00 91.31 565 VAL A C 1
ATOM 4208 O O . 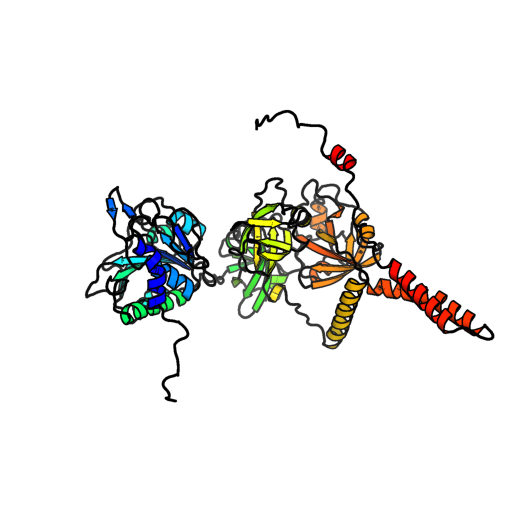VAL A 1 565 ? 35.233 -11.008 -43.325 1.00 91.31 565 VAL A O 1
ATOM 4211 N N . PRO A 1 566 ? 34.882 -9.755 -41.489 1.00 88.75 566 PRO A N 1
ATOM 4212 C CA . PRO A 1 566 ? 36.227 -9.975 -40.958 1.00 88.75 566 PRO A CA 1
ATOM 4213 C C . PRO A 1 566 ? 36.559 -11.451 -40.714 1.00 88.75 566 PRO A C 1
ATOM 4215 O O . PRO A 1 566 ? 37.654 -11.890 -41.056 1.00 88.75 566 PRO A O 1
ATOM 4218 N N . LEU A 1 567 ? 35.621 -12.228 -40.164 1.00 88.88 567 LEU A N 1
ATOM 4219 C CA . LEU A 1 567 ? 35.837 -13.648 -39.887 1.00 88.88 567 LEU A CA 1
ATOM 4220 C C . LEU A 1 567 ? 35.941 -14.469 -41.174 1.00 88.88 567 LEU A C 1
ATOM 4222 O O . LEU A 1 567 ? 36.866 -15.264 -41.310 1.00 88.88 567 LEU A O 1
ATOM 4226 N N . ALA A 1 568 ? 35.051 -14.240 -42.143 1.00 89.44 568 ALA A N 1
ATOM 4227 C CA . ALA A 1 568 ? 35.127 -14.890 -43.449 1.00 89.44 568 ALA A CA 1
ATOM 4228 C C . ALA A 1 568 ? 36.435 -14.542 -44.173 1.00 89.44 568 ALA A C 1
ATOM 4230 O O . ALA A 1 568 ? 37.071 -15.425 -44.739 1.00 89.44 568 ALA A O 1
ATOM 4231 N N . SER A 1 569 ? 36.876 -13.283 -44.094 1.00 90.25 569 SER A N 1
ATOM 4232 C CA . SER A 1 569 ? 38.146 -12.837 -44.681 1.00 90.25 569 SER A CA 1
ATOM 4233 C C . SER A 1 569 ? 39.348 -13.524 -44.028 1.00 90.25 569 SER A C 1
ATOM 4235 O O . SER A 1 569 ? 40.255 -13.955 -44.732 1.00 90.25 569 SER A O 1
ATOM 4237 N N . LEU A 1 570 ? 39.344 -13.682 -42.699 1.00 89.50 570 LEU A N 1
ATOM 4238 C CA . LEU A 1 570 ? 40.404 -14.384 -41.970 1.00 89.50 570 LEU A CA 1
ATOM 4239 C C . LEU A 1 570 ? 40.451 -15.878 -42.326 1.00 89.50 570 LEU A C 1
ATOM 4241 O O . LEU A 1 570 ? 41.533 -16.431 -42.516 1.00 89.50 570 LEU A O 1
ATOM 4245 N N . VAL A 1 571 ? 39.288 -16.523 -42.455 1.00 87.75 571 VAL A N 1
ATOM 4246 C CA . VAL A 1 571 ? 39.182 -17.932 -42.867 1.00 87.75 571 VAL A CA 1
ATOM 4247 C C . VAL A 1 571 ? 39.648 -18.120 -44.312 1.00 87.75 571 VAL A C 1
ATOM 4249 O O . VAL A 1 571 ? 40.427 -19.032 -44.576 1.00 87.75 571 VAL A O 1
ATOM 4252 N N . LEU A 1 572 ? 39.229 -17.247 -45.234 1.00 91.31 572 LEU A N 1
ATOM 4253 C CA . LEU A 1 572 ? 39.665 -17.272 -46.635 1.00 91.31 572 LEU A CA 1
ATOM 4254 C C . LEU A 1 572 ? 41.174 -17.037 -46.765 1.00 91.31 572 LEU A C 1
ATOM 4256 O O . LEU A 1 572 ? 41.840 -17.763 -47.497 1.00 91.31 572 LEU A O 1
ATOM 4260 N N . ALA A 1 573 ? 41.722 -16.070 -46.024 1.00 90.00 573 ALA A N 1
ATOM 4261 C CA . ALA A 1 573 ? 43.160 -15.820 -45.985 1.00 90.00 573 ALA A CA 1
ATOM 4262 C C . ALA A 1 573 ? 43.928 -17.038 -45.454 1.00 90.00 573 ALA A C 1
ATOM 4264 O O . ALA A 1 573 ? 44.962 -17.397 -46.006 1.00 90.00 573 ALA A O 1
ATOM 4265 N N . GLY A 1 574 ? 43.397 -17.708 -44.427 1.00 91.19 574 GLY A N 1
ATOM 4266 C CA . GLY A 1 574 ? 43.942 -18.966 -43.926 1.00 91.19 574 GLY A CA 1
ATOM 4267 C C . GLY A 1 574 ? 43.925 -20.080 -44.971 1.00 91.19 574 GLY A C 1
ATOM 4268 O O . GLY A 1 574 ? 44.943 -20.719 -45.196 1.00 91.19 574 GLY A O 1
ATOM 4269 N N . ALA A 1 575 ? 42.799 -20.275 -45.656 1.00 91.25 575 ALA A N 1
ATOM 4270 C CA . ALA A 1 575 ? 42.657 -21.301 -46.691 1.00 91.25 575 ALA A CA 1
ATOM 4271 C C . ALA A 1 575 ? 43.554 -21.066 -47.922 1.00 91.25 575 ALA A C 1
ATOM 4273 O O . ALA A 1 575 ? 43.850 -22.011 -48.647 1.00 91.25 575 ALA A O 1
ATOM 4274 N N . ALA A 1 576 ? 43.984 -19.824 -48.161 1.00 93.31 576 ALA A N 1
ATOM 4275 C CA . ALA A 1 576 ? 44.903 -19.476 -49.242 1.00 93.31 576 ALA A CA 1
ATOM 4276 C C . ALA A 1 576 ? 46.384 -19.755 -48.912 1.00 93.31 576 ALA A C 1
ATOM 4278 O O . ALA A 1 576 ? 47.228 -19.675 -49.806 1.00 93.31 576 ALA A O 1
ATOM 4279 N N . LEU A 1 577 ? 46.726 -20.062 -47.653 1.00 94.25 577 LEU A N 1
ATOM 4280 C CA . LEU A 1 577 ? 48.092 -20.418 -47.268 1.00 94.25 577 LEU A CA 1
ATOM 4281 C C . LEU A 1 577 ? 48.395 -21.884 -47.635 1.00 94.25 577 LEU A C 1
ATOM 4283 O O . LEU A 1 577 ? 47.522 -22.734 -47.473 1.00 94.25 577 LEU A O 1
ATOM 4287 N N . PRO A 1 578 ? 49.627 -22.211 -48.074 1.00 92.94 578 PRO A N 1
ATOM 4288 C CA . PRO A 1 578 ? 49.995 -23.586 -48.417 1.00 92.94 578 PRO A CA 1
ATOM 4289 C C . PRO A 1 578 ? 49.989 -24.546 -47.215 1.00 92.94 578 PRO A C 1
ATOM 4291 O O . PRO A 1 578 ? 49.756 -25.736 -47.398 1.00 92.94 578 PRO A O 1
ATOM 4294 N N . ASP A 1 579 ? 50.232 -24.035 -46.002 1.00 93.94 579 ASP A N 1
ATOM 4295 C CA . ASP A 1 579 ? 50.179 -24.795 -44.745 1.00 93.94 579 ASP A CA 1
ATOM 4296 C C . ASP A 1 579 ? 49.671 -23.897 -43.593 1.00 93.94 579 ASP A C 1
ATOM 4298 O O . ASP A 1 579 ? 50.458 -23.272 -42.871 1.00 93.94 579 ASP A O 1
ATOM 4302 N N . PRO A 1 580 ? 48.344 -23.698 -43.466 1.00 91.00 580 PRO A N 1
ATOM 4303 C CA . PRO A 1 580 ? 47.792 -22.813 -42.453 1.00 91.00 580 PRO A CA 1
ATOM 4304 C C . PRO A 1 580 ? 47.859 -23.433 -41.060 1.00 91.00 580 PRO A C 1
ATOM 4306 O O . PRO A 1 580 ? 47.284 -24.486 -40.784 1.00 91.00 580 PRO A O 1
ATOM 4309 N N . HIS A 1 581 ? 48.448 -22.696 -40.117 1.00 94.50 581 HIS A N 1
ATOM 4310 C CA . HIS A 1 581 ? 48.405 -23.051 -38.703 1.00 94.50 581 HIS A CA 1
ATOM 4311 C C . HIS A 1 581 ? 47.012 -22.749 -38.113 1.00 94.50 581 HIS A C 1
ATOM 4313 O O . HIS A 1 581 ? 46.785 -21.718 -37.469 1.00 94.50 581 HIS A O 1
ATOM 4319 N N . TRP A 1 582 ? 46.057 -23.655 -38.345 1.00 90.50 582 TRP A N 1
ATOM 4320 C CA . TRP A 1 582 ? 44.657 -23.543 -37.913 1.00 90.50 582 TRP A CA 1
ATOM 4321 C C . TRP A 1 582 ? 44.453 -23.152 -36.440 1.00 90.50 582 TRP A C 1
ATOM 4323 O O . TRP A 1 582 ? 43.566 -22.334 -36.184 1.00 90.50 582 TRP A O 1
ATOM 4333 N N . PRO A 1 583 ? 45.263 -23.619 -35.465 1.00 94.06 583 PRO A N 1
ATOM 4334 C CA . PRO A 1 583 ? 45.143 -23.159 -34.081 1.00 94.06 583 PRO A CA 1
ATOM 4335 C C . PRO A 1 583 ? 45.350 -21.645 -33.921 1.00 94.06 583 PRO A C 1
ATOM 4337 O O . PRO A 1 583 ? 44.648 -21.004 -33.141 1.00 94.06 583 PRO A O 1
ATOM 4340 N N . THR A 1 584 ? 46.270 -21.051 -34.687 1.00 90.25 584 THR A N 1
ATOM 4341 C CA . THR A 1 584 ? 46.561 -19.609 -34.634 1.00 90.25 584 THR A CA 1
ATOM 4342 C C . THR A 1 584 ? 45.426 -18.799 -35.253 1.00 90.25 584 THR A C 1
ATOM 4344 O O . THR A 1 584 ? 45.011 -17.788 -34.690 1.00 90.25 584 THR A O 1
ATOM 4347 N N . LEU A 1 585 ? 44.868 -19.268 -36.374 1.00 90.50 585 LEU A N 1
ATOM 4348 C CA . LEU A 1 585 ? 43.692 -18.656 -37.004 1.00 90.50 585 LEU A CA 1
ATOM 4349 C C . LEU A 1 585 ? 42.447 -18.763 -36.112 1.00 90.50 585 LEU A C 1
ATOM 4351 O O . LEU A 1 585 ? 41.683 -17.802 -35.994 1.00 90.50 585 LEU A O 1
ATOM 4355 N N . GLY A 1 586 ? 42.272 -19.901 -35.432 1.00 89.56 586 GLY A N 1
ATOM 4356 C CA . GLY A 1 586 ? 41.221 -20.107 -34.438 1.00 89.56 586 GLY A CA 1
ATOM 4357 C C . GLY A 1 586 ? 41.363 -19.163 -33.242 1.00 89.56 586 GLY A C 1
ATOM 4358 O O . GLY A 1 586 ? 40.392 -18.516 -32.851 1.00 89.56 586 GLY A O 1
ATOM 4359 N N . LEU A 1 587 ? 42.579 -19.003 -32.709 1.00 90.38 587 LEU A N 1
ATOM 4360 C CA . LEU A 1 587 ? 42.865 -18.045 -31.639 1.00 90.38 587 LEU A CA 1
ATOM 4361 C C . LEU A 1 587 ? 42.628 -16.596 -32.090 1.00 90.38 587 LEU A C 1
ATOM 4363 O O . LEU A 1 587 ? 42.013 -15.824 -31.357 1.00 90.38 587 LEU A O 1
ATOM 4367 N N . GLY A 1 588 ? 43.058 -16.232 -33.302 1.00 88.75 588 GLY A N 1
ATOM 4368 C CA . GLY A 1 588 ? 42.808 -14.914 -33.890 1.00 88.75 588 GLY A CA 1
ATOM 4369 C C . GLY A 1 588 ? 41.313 -14.619 -34.031 1.00 88.75 588 GLY A C 1
ATOM 4370 O O . GLY A 1 588 ? 40.842 -13.570 -33.594 1.00 88.75 588 GLY A O 1
ATOM 4371 N N . THR A 1 589 ? 40.546 -15.587 -34.534 1.00 88.19 589 THR A N 1
ATOM 4372 C CA . THR A 1 589 ? 39.077 -15.536 -34.629 1.00 88.19 589 THR A CA 1
ATOM 4373 C C . THR A 1 589 ? 38.424 -15.347 -33.258 1.00 88.19 589 THR A C 1
ATOM 4375 O O . THR A 1 589 ? 37.542 -14.496 -33.089 1.00 88.19 589 THR A O 1
ATOM 4378 N N . ALA A 1 590 ? 38.874 -16.109 -32.257 1.00 87.38 590 ALA A N 1
ATOM 4379 C CA . ALA A 1 590 ? 38.378 -16.006 -30.892 1.00 87.38 590 ALA A CA 1
ATOM 4380 C C . ALA A 1 590 ? 38.682 -14.627 -30.288 1.00 87.38 590 ALA A C 1
ATOM 4382 O O . ALA A 1 590 ? 37.780 -13.986 -29.750 1.00 87.38 590 ALA A O 1
ATOM 4383 N N . LEU A 1 591 ? 39.912 -14.124 -30.435 1.00 88.31 591 LEU A N 1
ATOM 4384 C CA . LEU A 1 591 ? 40.308 -12.796 -29.963 1.00 88.31 591 LEU A CA 1
ATOM 4385 C C . LEU A 1 591 ? 39.505 -11.686 -30.648 1.00 88.31 591 LEU A C 1
ATOM 4387 O O . LEU A 1 591 ? 38.994 -10.804 -29.961 1.00 88.31 591 LEU A O 1
ATOM 4391 N N . MET A 1 592 ? 39.327 -11.741 -31.971 1.00 86.75 592 MET A N 1
ATOM 4392 C CA . MET A 1 592 ? 38.508 -10.769 -32.707 1.00 86.75 592 MET A CA 1
ATOM 4393 C C . MET A 1 592 ? 37.059 -10.761 -32.219 1.00 86.75 592 MET A C 1
ATOM 4395 O O . MET A 1 592 ? 36.494 -9.692 -31.977 1.00 86.75 592 MET A O 1
ATOM 4399 N N . SER A 1 593 ? 36.479 -11.943 -32.004 1.00 85.62 593 SER A N 1
ATOM 4400 C CA . SER A 1 593 ? 35.126 -12.083 -31.461 1.00 85.62 593 SER A CA 1
ATOM 4401 C C . SER A 1 593 ? 35.035 -11.506 -30.046 1.00 85.62 593 SER A C 1
ATOM 4403 O O . SER A 1 593 ? 34.115 -10.748 -29.744 1.00 85.62 593 SER A O 1
ATOM 4405 N N . VAL A 1 594 ? 36.025 -11.788 -29.192 1.00 85.94 594 VAL A N 1
ATOM 4406 C CA . VAL A 1 594 ? 36.111 -11.231 -27.836 1.00 85.94 594 VAL A CA 1
ATOM 4407 C C . VAL A 1 594 ? 36.226 -9.709 -27.870 1.00 85.94 594 VAL A C 1
ATOM 4409 O O . VAL A 1 594 ? 35.492 -9.054 -27.141 1.00 85.94 594 VAL A O 1
ATOM 4412 N N . PHE A 1 595 ? 37.079 -9.120 -28.712 1.00 84.69 595 PHE A N 1
ATOM 4413 C CA . PHE A 1 595 ? 37.235 -7.662 -28.797 1.00 84.69 595 PHE A CA 1
ATOM 4414 C C . PHE A 1 595 ? 35.993 -6.961 -29.352 1.00 84.69 595 PHE A C 1
ATOM 4416 O O . PHE A 1 595 ? 35.600 -5.910 -28.839 1.00 84.69 595 PHE A O 1
ATOM 4423 N N . ALA A 1 596 ? 35.340 -7.542 -30.357 1.00 82.94 596 ALA A N 1
ATOM 4424 C CA . ALA A 1 596 ? 34.097 -7.003 -30.893 1.00 82.94 596 ALA A CA 1
ATOM 4425 C C . ALA A 1 596 ? 32.963 -7.059 -29.861 1.00 82.94 596 ALA A C 1
ATOM 4427 O O . ALA A 1 596 ? 32.257 -6.071 -29.659 1.00 82.94 596 ALA A O 1
ATOM 4428 N N . LEU A 1 597 ? 32.837 -8.172 -29.133 1.00 83.81 597 LEU A N 1
ATOM 4429 C CA . LEU A 1 597 ? 31.864 -8.311 -28.050 1.00 83.81 597 LEU A CA 1
ATOM 4430 C C . LEU A 1 597 ? 32.246 -7.490 -26.808 1.00 83.81 597 LEU A C 1
ATOM 4432 O O . LEU A 1 597 ? 31.365 -7.033 -26.083 1.00 83.81 597 LEU A O 1
ATOM 4436 N N . ALA A 1 598 ? 33.533 -7.231 -26.564 1.00 81.62 598 ALA A N 1
ATOM 4437 C CA . ALA A 1 598 ? 33.991 -6.409 -25.445 1.00 81.62 598 ALA A CA 1
ATOM 4438 C C . ALA A 1 598 ? 33.501 -4.960 -25.557 1.00 81.62 598 ALA A C 1
ATOM 4440 O O . ALA A 1 598 ? 33.226 -4.346 -24.529 1.00 81.62 598 ALA A O 1
ATOM 4441 N N . ARG A 1 599 ? 33.301 -4.437 -26.776 1.00 79.69 599 ARG A N 1
ATOM 4442 C CA . ARG A 1 599 ? 32.696 -3.109 -27.002 1.00 79.69 599 ARG A CA 1
ATOM 4443 C C . ARG A 1 599 ? 31.236 -3.021 -26.550 1.00 79.69 599 ARG A C 1
ATOM 4445 O O . ARG A 1 599 ? 30.737 -1.927 -26.314 1.00 79.69 599 ARG A O 1
ATOM 4452 N N . LEU A 1 600 ? 30.548 -4.156 -26.404 1.00 79.44 600 LEU A N 1
ATOM 4453 C CA . LEU A 1 600 ? 29.184 -4.203 -25.866 1.00 79.44 600 LEU A CA 1
ATOM 4454 C C . LEU A 1 600 ? 29.143 -4.053 -24.351 1.00 79.44 600 LEU A C 1
ATOM 4456 O O . LEU A 1 600 ? 28.092 -3.750 -23.785 1.00 79.44 600 LEU A O 1
ATOM 4460 N N . ARG A 1 601 ? 30.278 -4.283 -23.691 1.00 81.81 601 ARG A N 1
ATOM 4461 C CA . ARG A 1 601 ? 30.405 -4.143 -22.254 1.00 81.81 601 ARG A CA 1
ATOM 4462 C C . ARG A 1 601 ? 30.670 -2.683 -21.929 1.00 81.81 601 ARG A C 1
ATOM 4464 O O . ARG A 1 601 ? 31.716 -2.143 -22.276 1.00 81.81 601 ARG A O 1
ATOM 4471 N N . ILE A 1 602 ? 29.753 -2.063 -21.198 1.00 71.31 602 ILE A N 1
ATOM 4472 C CA . ILE A 1 602 ? 29.995 -0.715 -20.689 1.00 71.31 602 ILE A CA 1
ATOM 4473 C C . ILE A 1 602 ? 31.139 -0.783 -19.662 1.00 71.31 602 ILE A C 1
ATOM 4475 O O . ILE A 1 602 ? 31.121 -1.666 -18.788 1.00 71.31 602 ILE A O 1
ATOM 4479 N N . PRO A 1 603 ? 32.161 0.090 -19.766 1.00 59.62 603 PRO A N 1
ATOM 4480 C CA . PRO A 1 603 ? 33.274 0.105 -18.828 1.00 59.62 603 PRO A CA 1
ATOM 4481 C C . PRO A 1 603 ? 32.770 0.245 -17.389 1.00 59.62 603 PRO A C 1
ATOM 4483 O O . PRO A 1 603 ? 31.863 1.027 -17.107 1.00 59.62 603 PRO A O 1
ATOM 4486 N N . ARG A 1 604 ? 33.372 -0.494 -16.446 1.00 55.38 604 ARG A N 1
ATOM 4487 C CA . ARG A 1 604 ? 33.156 -0.190 -15.026 1.00 55.38 604 ARG A CA 1
ATOM 4488 C C . ARG A 1 604 ? 33.662 1.235 -14.767 1.00 55.38 604 ARG A C 1
ATOM 4490 O O . ARG A 1 604 ? 34.770 1.537 -15.223 1.00 55.38 604 ARG A O 1
ATOM 4497 N N . PRO A 1 605 ? 32.953 2.056 -13.971 1.00 54.56 605 PRO A N 1
ATOM 4498 C CA . PRO A 1 605 ? 33.609 3.189 -13.339 1.00 54.56 605 PRO A CA 1
ATOM 4499 C C . PRO A 1 605 ? 34.853 2.651 -12.618 1.00 54.56 605 PRO A C 1
ATOM 4501 O O . PRO A 1 605 ? 34.781 1.631 -11.920 1.00 54.56 605 PRO A O 1
ATOM 4504 N N . ARG A 1 606 ? 36.021 3.251 -12.880 1.00 44.50 606 ARG A N 1
ATOM 4505 C CA . ARG A 1 606 ? 37.297 2.787 -12.316 1.00 44.50 606 ARG A CA 1
ATOM 4506 C C . ARG A 1 606 ? 37.159 2.734 -10.788 1.00 44.50 606 ARG A C 1
ATOM 4508 O O . ARG A 1 606 ? 36.722 3.708 -10.178 1.00 44.50 606 ARG A O 1
ATOM 4515 N N . ARG A 1 607 ? 37.508 1.600 -10.160 1.00 36.84 607 ARG A N 1
ATOM 4516 C CA . ARG A 1 607 ? 37.609 1.512 -8.689 1.00 36.84 607 ARG A CA 1
ATOM 4517 C C . ARG A 1 607 ? 38.609 2.584 -8.249 1.00 36.84 607 ARG A C 1
ATOM 4519 O O . ARG A 1 607 ? 39.771 2.494 -8.623 1.00 36.84 607 ARG A O 1
ATOM 4526 N N . GLY A 1 608 ? 38.146 3.591 -7.510 1.00 49.25 608 GLY A N 1
ATOM 4527 C CA . GLY A 1 608 ? 38.977 4.722 -7.095 1.00 49.25 608 GLY A CA 1
ATOM 4528 C C . GLY A 1 608 ? 38.888 5.967 -7.980 1.00 49.25 608 GLY A C 1
ATOM 4529 O O . GLY A 1 608 ? 39.773 6.809 -7.877 1.00 49.25 608 GLY A O 1
ATOM 4530 N N . ALA A 1 609 ? 37.844 6.126 -8.806 1.00 46.25 609 ALA A N 1
ATOM 4531 C CA . ALA A 1 609 ? 37.417 7.460 -9.230 1.00 46.25 609 ALA A CA 1
ATOM 4532 C C . ALA A 1 609 ? 37.071 8.259 -7.962 1.00 46.25 609 ALA A C 1
ATOM 4534 O O . ALA A 1 609 ? 35.957 8.184 -7.446 1.00 46.25 609 ALA A O 1
ATOM 4535 N N . ARG A 1 610 ? 38.086 8.906 -7.381 1.00 49.41 610 ARG A N 1
ATOM 4536 C CA . ARG A 1 610 ? 37.915 9.847 -6.284 1.00 49.41 610 ARG A CA 1
ATOM 4537 C C . ARG A 1 610 ? 37.067 10.969 -6.851 1.00 49.41 610 ARG A C 1
ATOM 4539 O O . ARG A 1 610 ? 37.395 11.505 -7.907 1.00 49.41 610 ARG A O 1
ATOM 4546 N N . VAL A 1 611 ? 35.964 11.258 -6.173 1.00 54.22 611 VAL A N 1
ATOM 4547 C CA . VAL A 1 611 ? 35.276 12.527 -6.375 1.00 54.22 611 VAL A CA 1
ATOM 4548 C C . VAL A 1 611 ? 36.346 13.590 -6.163 1.00 54.22 611 VAL A C 1
ATOM 4550 O O . VAL A 1 611 ? 37.069 13.530 -5.167 1.00 54.22 611 VAL A O 1
ATOM 4553 N N . ASP A 1 612 ? 36.547 14.452 -7.153 1.00 61.12 612 ASP A N 1
ATOM 4554 C CA . ASP A 1 612 ? 37.513 15.528 -7.021 1.00 61.12 612 ASP A CA 1
ATOM 4555 C C . ASP A 1 612 ? 37.071 16.389 -5.836 1.00 61.12 612 ASP A C 1
ATOM 4557 O O . ASP A 1 612 ? 36.007 17.008 -5.863 1.00 61.12 612 ASP A O 1
ATOM 4561 N N . ASN A 1 613 ? 37.855 16.366 -4.759 1.00 63.28 613 ASN A N 1
ATOM 4562 C CA . ASN A 1 613 ? 37.543 17.124 -3.555 1.00 63.28 613 ASN A CA 1
ATOM 4563 C C . ASN A 1 613 ? 37.518 18.634 -3.846 1.00 63.28 613 ASN A C 1
ATOM 4565 O O . ASN A 1 613 ? 36.847 19.359 -3.120 1.00 63.28 613 ASN A O 1
ATOM 4569 N N . GLY A 1 614 ? 38.197 19.098 -4.906 1.00 72.25 614 GLY A N 1
ATOM 4570 C CA . GLY A 1 614 ? 38.099 20.476 -5.386 1.00 72.25 614 GLY A CA 1
ATOM 4571 C C . GLY A 1 614 ? 36.709 20.795 -5.932 1.00 72.25 614 GLY A C 1
ATOM 4572 O O . GLY A 1 614 ? 36.123 21.800 -5.550 1.00 72.25 614 GLY A O 1
ATOM 4573 N N . TRP A 1 615 ? 36.128 19.883 -6.716 1.00 59.66 615 TRP A N 1
ATOM 4574 C CA . TRP A 1 615 ? 34.770 20.025 -7.254 1.00 59.66 615 TRP A CA 1
ATOM 4575 C C . TRP A 1 615 ? 33.697 19.976 -6.155 1.00 59.66 615 TRP A C 1
ATOM 4577 O O . TRP A 1 615 ? 32.721 20.721 -6.196 1.00 59.66 615 TRP A O 1
ATOM 4587 N N . VAL A 1 616 ? 33.893 19.135 -5.130 1.00 60.12 616 VAL A N 1
ATOM 4588 C CA . VAL A 1 616 ? 33.031 19.117 -3.931 1.00 60.12 616 VAL A CA 1
ATOM 4589 C C . VAL A 1 616 ? 33.178 20.410 -3.127 1.00 60.12 616 VAL A C 1
ATOM 4591 O O . VAL A 1 616 ? 32.181 20.918 -2.627 1.00 60.12 616 VAL A O 1
ATOM 4594 N N . GLY A 1 617 ? 34.396 20.949 -3.018 1.00 68.88 617 GLY A N 1
ATOM 4595 C CA . GLY A 1 617 ? 34.669 22.216 -2.339 1.00 68.88 617 GLY A CA 1
ATOM 4596 C C . GLY A 1 617 ? 34.059 23.430 -3.044 1.00 68.88 617 GLY A C 1
ATOM 4597 O O . GLY A 1 617 ? 33.512 24.297 -2.372 1.00 68.88 617 GLY A O 1
ATOM 4598 N N . GLU A 1 618 ? 34.083 23.473 -4.379 1.00 74.06 618 GLU A N 1
ATOM 4599 C CA . GLU A 1 618 ? 33.415 24.521 -5.168 1.00 74.06 618 GLU A CA 1
ATOM 4600 C C . GLU A 1 618 ? 31.887 24.458 -5.047 1.00 74.06 618 GLU A C 1
ATOM 4602 O O . GLU A 1 618 ? 31.241 25.490 -4.882 1.00 74.06 618 GLU A O 1
ATOM 4607 N N . LEU A 1 619 ? 31.299 23.255 -5.083 1.00 57.66 619 LEU A N 1
ATOM 4608 C CA . LEU A 1 619 ? 29.849 23.064 -4.934 1.00 57.66 619 LEU A CA 1
ATOM 4609 C C . LEU A 1 619 ? 29.338 23.284 -3.509 1.00 57.66 619 LEU A C 1
ATOM 4611 O O . LEU A 1 619 ? 28.164 23.603 -3.337 1.00 57.66 619 LEU A O 1
ATOM 4615 N N . ALA A 1 620 ? 30.189 23.100 -2.497 1.00 63.50 620 ALA A N 1
ATOM 4616 C CA . ALA A 1 620 ? 29.828 23.347 -1.105 1.00 63.50 620 ALA A CA 1
ATOM 4617 C C . ALA A 1 620 ? 29.602 24.838 -0.801 1.00 63.50 620 ALA A C 1
ATOM 4619 O O . ALA A 1 620 ? 29.006 25.143 0.226 1.00 63.50 620 ALA A O 1
ATOM 4620 N N . GLY A 1 621 ? 30.017 25.741 -1.698 1.00 55.53 621 GLY A N 1
ATOM 4621 C CA . GLY A 1 621 ? 29.900 27.182 -1.515 1.00 55.53 621 GLY A CA 1
ATOM 4622 C C . GLY A 1 621 ? 30.831 27.706 -0.408 1.00 55.53 621 GLY A C 1
ATOM 4623 O O . GLY A 1 621 ? 31.081 27.031 0.593 1.00 55.53 621 GLY A O 1
ATOM 4624 N N . PRO A 1 622 ? 31.395 28.911 -0.554 1.00 63.88 622 PRO A N 1
ATOM 4625 C CA . PRO A 1 622 ? 32.169 29.528 0.510 1.00 63.88 622 PRO A CA 1
ATOM 4626 C C . PRO A 1 622 ? 31.227 30.205 1.515 1.00 63.88 622 PRO A C 1
ATOM 4628 O O . PRO A 1 622 ? 31.138 31.423 1.502 1.00 63.88 622 PRO A O 1
ATOM 4631 N N . GLU A 1 623 ? 30.522 29.467 2.382 1.00 53.72 623 GLU A N 1
ATOM 4632 C CA . GLU A 1 623 ? 29.840 30.105 3.523 1.00 53.72 623 GLU A CA 1
ATOM 4633 C C . GLU A 1 623 ? 29.569 29.175 4.729 1.00 53.72 623 GLU A C 1
ATOM 4635 O O . GLU A 1 623 ? 29.123 28.041 4.595 1.00 53.72 623 GLU A O 1
ATOM 4640 N N . GLU A 1 624 ? 29.868 29.726 5.915 1.00 46.66 624 GLU A N 1
ATOM 4641 C CA . GLU A 1 624 ? 29.513 29.300 7.285 1.00 46.66 624 GLU A CA 1
ATOM 4642 C C . GLU A 1 624 ? 30.222 28.092 7.945 1.00 46.66 624 GLU A C 1
ATOM 4644 O O . GLU A 1 624 ? 29.598 27.178 8.476 1.00 46.66 624 GLU A O 1
ATOM 4649 N N . ILE A 1 625 ? 31.556 28.153 8.087 1.00 45.69 625 ILE A N 1
ATOM 4650 C CA . ILE A 1 625 ? 32.282 27.449 9.184 1.00 45.69 625 ILE A CA 1
ATOM 4651 C C . ILE A 1 625 ? 32.617 28.411 10.352 1.00 45.69 625 ILE A C 1
ATOM 4653 O O . ILE A 1 625 ? 33.331 28.079 11.300 1.00 45.69 625 ILE A O 1
ATOM 4657 N N . SER A 1 626 ? 32.063 29.623 10.366 1.00 48.66 626 SER A N 1
ATOM 4658 C CA . SER A 1 626 ? 32.220 30.553 11.486 1.00 48.66 626 SER A CA 1
ATOM 4659 C C . SER A 1 626 ? 31.101 30.389 12.515 1.00 48.66 626 SER A C 1
ATOM 4661 O O . SER A 1 626 ? 30.112 31.111 12.484 1.00 48.66 626 SER A O 1
ATOM 4663 N N . GLY A 1 627 ? 31.314 29.501 13.489 1.00 48.53 627 GLY A N 1
ATOM 4664 C CA . GLY A 1 627 ? 30.780 29.726 14.833 1.00 48.53 627 GLY A CA 1
ATOM 4665 C C . GLY A 1 627 ? 29.876 28.650 15.417 1.00 48.53 627 GLY A C 1
ATOM 4666 O O . GLY A 1 627 ? 28.702 28.893 15.639 1.00 48.53 627 GLY A O 1
ATOM 4667 N N . THR A 1 628 ? 30.463 27.548 15.879 1.00 40.94 628 THR A N 1
ATOM 4668 C CA . THR A 1 628 ? 30.064 26.982 17.178 1.00 40.94 628 THR A CA 1
ATOM 4669 C C . THR A 1 628 ? 31.295 26.415 17.863 1.00 40.94 628 THR A C 1
ATOM 4671 O O . THR A 1 628 ? 31.794 25.346 17.513 1.00 40.94 628 THR A O 1
ATOM 4674 N N . GLY A 1 629 ? 31.806 27.165 18.839 1.00 48.75 629 GLY A N 1
ATOM 4675 C CA . GLY A 1 629 ? 32.785 26.661 19.785 1.00 48.75 629 GLY A CA 1
ATOM 4676 C C . GLY A 1 629 ? 32.134 25.617 20.685 1.00 48.75 629 GLY A C 1
ATOM 4677 O O . GLY A 1 629 ? 31.299 25.949 21.519 1.00 48.75 629 GLY A O 1
ATOM 4678 N N . LEU A 1 630 ? 32.558 24.366 20.546 1.00 40.53 630 LEU A N 1
ATOM 4679 C CA . LEU A 1 630 ? 32.425 23.360 21.591 1.00 40.53 630 LEU A CA 1
ATOM 4680 C C . LEU A 1 630 ? 33.831 23.073 22.113 1.00 40.53 630 LEU A C 1
ATOM 4682 O O . LEU A 1 630 ? 34.681 22.510 21.423 1.00 40.53 630 LEU A O 1
ATOM 4686 N N . ARG A 1 631 ? 34.082 23.574 23.328 1.00 45.88 631 ARG A N 1
ATOM 4687 C CA . ARG A 1 631 ? 35.230 23.192 24.148 1.00 45.88 631 ARG A CA 1
ATOM 4688 C C . ARG A 1 631 ? 35.142 21.694 24.463 1.00 45.88 631 ARG A C 1
ATOM 4690 O O . ARG A 1 631 ? 34.048 21.154 24.590 1.00 45.88 631 ARG A O 1
ATOM 4697 N N . ARG A 1 632 ? 36.339 21.111 24.537 1.00 49.94 632 ARG A N 1
ATOM 4698 C CA . ARG A 1 632 ? 36.676 19.717 24.849 1.00 49.94 632 ARG A CA 1
ATOM 4699 C C . ARG A 1 632 ? 35.934 19.131 26.037 1.00 49.94 632 ARG A C 1
ATOM 4701 O O . ARG A 1 632 ? 35.727 19.891 27.009 1.00 49.94 632 ARG A O 1
#

Foldseek 3Di:
DDPPPPDDDPDDQLLVQLVVLLCQCPVVPLPQSPDDRPDDDDPQWDDPDPQKIKRAFDPQQQEEEEEQQCGFAAEPNDTDGGQRSSRSLQVSLCVLQRYMYIYRSRWHYTQAHDQDGPSLVVNVVSNHQEYEYEGEDAADPQFQKEKAQADAAALVLLVVLLVPAPGNYHYPPPHNSHDCSGSCNSCRVVVHHYMYIYGHPCCGPPNPPSVSVVSVSVSNSRSSNSRDSPFLQPWAFEDEFLFDALWWEKEAACVLVVNFQDQFWKWKDDDPDIDTHGYGYLPFFQGDPVSVPGDNRHMHTYPVNCVRNVNDGIMGIGGFDKQKAWEAEADPVGAADQQEKEAAPSRDDFDWWWKGDRLEIAIHTYDYDNPADHRHMYHHPLVCLQRVVVPPPSGGMIITGDDDCVNQDDPDPDDPVVVVVVVVLVVVQVVVCVVQVQDKAKAKEAADDPPLQPFFEKEAAPVVCVVRVHDQQAWKWKAGRNAIDIHGYHHDPCQPPDDDDPVVRCVVSSHRSSDDGNPPPSDSRRYMHGHSVNCSRNVHGNTYMIMMHHRCVVVVVVLVVVLPVVLVVLVVVQVPDPDHPVVVSVVVSVVVVCVSVNVSHDDDPPPPPPPPVVVVVVVVDPDDPPDDDDDD

Sequence (632 aa):
MSDEQRTSPPYGDVVARWQGFEQVFSQNGYERGARPWPQGLPRGVAEPTPGLLELRGSSRPEVVLTASHAANHVRDGELKLADRGTGGLAILLAELTGCTALVAAGTAGDANYDDAHPLKDRLAGLRPAVVIDLHGMRSRSESDVDLGTGSGDVPAGLLDTLGRSDLRVTTNAVFGAMRSTTVTAYAQARGVPAVQVEVGAHLRPPSDASDDLRRLVTALVTAIESTASPDPSSALTAVPVAIASGLPLAVVHPDALAGLRGPVPVTVTADDRSVVAWAWSATAVGVPEEARGLSPGQIGVGRRLREKLDDASVLSLVVPRIVPLRTRAALARDLPAADEVHVSPGDLVAGIYLLVHDGVTAWVRAVPRAHVPTGQIRLGYQLRLLIASDSTADDGQVALVAATPAVTRREHRDSWLRRLGGATDTLAERLWRALFRAPEFAARIMQAHAGDDGAAVVSLHPAVFDRIGVEPGQQVLVRWGGREVAALAVADHDPPETGAPPDSIKRVQRVNRLWPHLPEGMSPHVVVRMSAQLRGDLGAPVATVVTVRRRLRPVLVRNLNSLVVPLASLVLAGAALPDPHWPTLGLGTALMSVFALARLRIPRPRRGARVDNGWVGELAGPEEISGTGLRR

Radius of gyration: 31.64 Å; Cα contacts (8 Å, |Δi|>4): 1267; chains: 1; bounding box: 78×79×94 Å

Secondary structure (DSSP, 8-state):
--GGGS---SS--HHHHHHHHHHHHHTTTTSTT-S--SS---TTEEEEETTEEEE--SSEEEEEEEETTSS-EEETTEEE---TTHHHHHHHHHHHH-EEEEEESS-SS-TTT-SS-HHHHHHHHH--SEEEEEEEE---SS-SEEEE--SS---HHHHHHHHTSSS-EEESSS----STTSHHHHHHTTT--EEEEEEEGGGSTT---HHHHHHHHHHHHHHHHHS----TT--EEEEE-----SS-EEEE-GGGGTT--S-EEEEEEETTEEEEEEEEETTSTT--HHHHT--TTEEEE-HHHHHHTTT-SEEEEEPPPEEEEEEEEPBTTBPPPTTEEEE-TTT--SEEEEEEETTEEEEEEEEE-TTSPTTEEEE-HHHHHHTT---SSTT-EEEEEE--HHHHS------HHHHHHHHHHHHHHHHHHHHH---EEEEEEEEPPTTGGGS-EEEE-HHHHHHHT--TT-EEEEEETTEEEEEEEEE-SS---SSPPPHHHHHHTT-----PPPPTT--GGGEEEE-HHHHHHHT--SSBEEEEEE-HHHHHHHHHHHHHHHHHHHHHHHHTSSS--HHHHHHHHHHHHHHHHHTTSPPPPPTT----HHHHHHHT-S----------

Organism: NCBI:txid765201

Mean predicted aligned error: 14.05 Å

Solvent-accessible surface area (backbone atoms only — not comparable to full-atom values): 33958 Å² total; per-residue (Å²): 135,76,88,81,84,72,77,80,66,98,66,67,68,61,54,62,51,31,52,59,46,27,44,74,37,52,77,58,77,22,46,54,47,64,86,69,69,87,65,75,70,62,92,72,50,42,65,91,43,84,34,32,39,33,35,75,28,81,78,34,49,38,40,31,32,34,8,65,37,23,15,29,33,37,53,97,87,39,83,42,82,40,22,53,40,27,36,12,43,36,51,46,49,17,69,76,65,17,20,15,18,42,28,28,38,37,43,83,48,37,46,57,66,36,88,77,30,72,67,56,58,49,48,63,73,63,60,47,52,33,41,41,36,38,41,53,37,76,66,50,98,83,32,46,31,36,34,8,46,34,87,52,50,52,54,59,52,28,54,55,44,40,65,70,38,98,56,45,59,40,67,46,78,85,48,39,44,70,51,72,30,19,58,37,26,50,38,20,78,70,76,19,24,11,32,28,41,30,35,14,44,66,52,24,55,90,48,82,50,58,68,46,38,46,50,50,51,51,43,50,49,53,14,56,71,51,37,76,66,69,58,54,59,56,69,20,40,53,37,84,38,100,55,49,57,82,50,33,30,33,32,32,31,38,73,76,49,76,67,40,34,18,61,39,72,26,41,39,33,33,96,96,46,75,44,78,23,40,29,27,17,24,82,24,61,52,53,56,71,83,51,50,72,50,46,86,57,31,30,30,32,16,62,55,34,32,68,75,46,75,64,53,54,55,31,25,48,45,64,53,63,71,44,73,27,32,34,34,75,46,44,92,93,60,62,44,52,90,48,29,30,35,25,10,64,87,71,46,76,71,45,63,27,35,38,32,29,82,30,23,28,33,57,29,35,41,40,59,32,90,89,34,54,77,59,29,32,28,38,22,71,68,48,36,60,55,48,59,58,79,52,91,54,71,65,42,75,35,30,42,29,57,60,50,67,78,79,54,48,80,86,68,90,63,58,70,70,58,49,55,55,50,51,51,52,51,51,51,51,51,52,49,35,69,74,33,53,66,45,77,45,71,27,21,41,37,72,41,63,94,81,39,52,86,41,42,34,34,30,34,28,67,74,47,30,70,68,40,73,52,56,72,76,35,58,26,34,41,30,41,78,79,32,72,46,75,25,40,30,35,67,41,89,73,62,74,76,81,74,78,78,58,70,69,58,45,61,74,68,56,47,56,49,59,50,62,74,80,61,89,86,65,60,54,74,44,39,30,23,38,8,58,43,39,32,44,77,46,71,52,68,75,31,28,43,34,36,40,26,55,43,61,65,69,53,49,52,54,52,52,58,64,41,48,60,61,49,52,50,52,51,50,56,40,70,71,42,97,79,55,64,57,70,59,55,50,49,51,51,49,50,52,53,49,55,61,55,50,72,65,34,66,79,74,80,61,91,77,73,67,76,56,65,65,61,53,52,62,71,64,48,100,75,84,89,84,79,80,91,77,82,131

pLDDT: mean 84.89, std 14.8, range [31.73, 98.69]

Nearest PDB structures (foldseek):
  7dg9-assembly1_A  TM=8.661E-01  e=1.654E-06  Aeropyrum pernix K1
  7di0-assembly3_C  TM=8.680E-01  e=5.259E-06  synthetic construct
  7dvc-assembly6_D  TM=8.351E-01  e=1.327E-05  synthetic construct
  7dww-assembly2_A  TM=8.711E-01  e=7.970E-05  synthetic construct
  7dvf-assembly1_A  TM=8.421E-01  e=6.324E-05  synthetic construct